Protein AF-0000000079003235 (afdb_homodimer)

Structure (mmCIF, N/CA/C/O backbone):
data_AF-0000000079003235-model_v1
#
loop_
_entity.id
_entity.type
_entity.pdbx_description
1 polymer 'Uncharacterized protein'
#
loop_
_atom_site.group_PDB
_atom_site.id
_atom_site.type_symbol
_atom_site.label_atom_id
_atom_site.label_alt_id
_atom_site.label_comp_id
_atom_site.label_asym_id
_atom_site.label_entity_id
_atom_site.label_seq_id
_atom_site.pdbx_PDB_ins_code
_atom_site.Cartn_x
_atom_site.Cartn_y
_atom_site.Cartn_z
_atom_site.occupancy
_atom_site.B_iso_or_equiv
_atom_site.auth_seq_id
_atom_site.auth_comp_id
_atom_site.auth_asym_id
_atom_site.auth_atom_id
_atom_site.pdbx_PDB_model_num
ATOM 1 N N . MET A 1 1 ? -15.516 25.391 14.469 1 49.88 1 MET A N 1
ATOM 2 C CA . MET A 1 1 ? -14.117 25.031 14.281 1 49.88 1 MET A CA 1
ATOM 3 C C . MET A 1 1 ? -13.711 25.172 12.812 1 49.88 1 MET A C 1
ATOM 5 O O . MET A 1 1 ? -14.461 24.781 11.914 1 49.88 1 MET A O 1
ATOM 9 N N . ASN A 1 2 ? -12.719 25.969 12.438 1 62.62 2 ASN A N 1
ATOM 10 C CA . ASN A 1 2 ? -12.383 26.297 11.055 1 62.62 2 ASN A CA 1
ATOM 11 C C . ASN A 1 2 ? -11.859 25.078 10.297 1 62.62 2 ASN A C 1
ATOM 13 O O . ASN A 1 2 ? -11.07 24.297 10.836 1 62.62 2 ASN A O 1
ATOM 17 N N . SER A 1 3 ? -12.523 24.75 9.25 1 74.81 3 SER A N 1
ATOM 18 C CA . SER A 1 3 ? -12.141 23.641 8.375 1 74.81 3 SER A CA 1
ATOM 19 C C . SER A 1 3 ? -10.797 23.906 7.703 1 74.81 3 SER A C 1
ATOM 21 O O . SER A 1 3 ? -10.406 25.062 7.52 1 74.81 3 SER A O 1
ATOM 23 N N . ILE A 1 4 ? -10.055 22.891 7.613 1 77.25 4 ILE A N 1
ATOM 24 C CA . ILE A 1 4 ? -8.773 23 6.926 1 77.25 4 ILE A CA 1
ATOM 25 C C . ILE A 1 4 ? -9 23.469 5.484 1 77.25 4 ILE A C 1
ATOM 27 O O . ILE A 1 4 ? -9.938 23.016 4.824 1 77.25 4 ILE A O 1
ATOM 31 N N . ASP A 1 5 ? -8.297 24.453 5.113 1 84.25 5 ASP A N 1
ATOM 32 C CA . ASP A 1 5 ? -8.305 24.875 3.717 1 84.25 5 ASP A CA 1
ATOM 33 C C . ASP A 1 5 ? -7.461 23.922 2.857 1 84.25 5 ASP A C 1
ATOM 35 O O . ASP A 1 5 ? -6.234 24.062 2.805 1 84.25 5 ASP A O 1
ATOM 39 N N . MET A 1 6 ? -8.148 23.156 2.105 1 84.88 6 MET A N 1
ATOM 40 C CA . MET A 1 6 ? -7.453 22.125 1.353 1 84.88 6 MET A CA 1
ATOM 41 C C . MET A 1 6 ? -6.633 22.719 0.217 1 84.88 6 MET A C 1
ATOM 43 O O . MET A 1 6 ? -5.555 22.219 -0.109 1 84.88 6 MET A O 1
ATOM 47 N N . ASP A 1 7 ? -7.156 23.75 -0.287 1 88 7 ASP A N 1
ATOM 48 C CA . ASP A 1 7 ? -6.422 24.406 -1.363 1 88 7 ASP A CA 1
ATOM 49 C C . ASP A 1 7 ? -5.098 24.984 -0.857 1 88 7 ASP A C 1
ATOM 51 O O . ASP A 1 7 ? -4.074 24.891 -1.54 1 88 7 ASP A O 1
ATOM 55 N N . GLN A 1 8 ? -5.129 25.5 0.268 1 89.69 8 GLN A N 1
ATOM 56 C CA . GLN A 1 8 ? -3.912 26.047 0.854 1 89.69 8 GLN A CA 1
ATOM 57 C C . GLN A 1 8 ? -2.932 24.953 1.24 1 89.69 8 GLN A C 1
ATOM 59 O O . GLN A 1 8 ? -1.719 25.109 1.104 1 89.69 8 GLN A O 1
ATOM 64 N N . LEU A 1 9 ? -3.465 23.859 1.707 1 89.56 9 LEU A N 1
ATOM 65 C CA . LEU A 1 9 ? -2.609 22.719 2.045 1 89.56 9 LEU A CA 1
ATOM 66 C C . LEU A 1 9 ? -1.918 22.172 0.802 1 89.56 9 LEU A C 1
ATOM 68 O O . LEU A 1 9 ? -0.721 21.875 0.831 1 89.56 9 LEU A O 1
ATOM 72 N N . VAL A 1 10 ? -2.684 22.109 -0.233 1 92.94 10 VAL A N 1
ATOM 73 C CA . VAL A 1 10 ? -2.152 21.609 -1.499 1 92.94 10 VAL A CA 1
ATOM 74 C C . VAL A 1 10 ? -1.044 22.547 -1.99 1 92.94 10 VAL A C 1
ATOM 76 O O . VAL A 1 10 ? 0.025 22.078 -2.398 1 92.94 10 VAL A O 1
ATOM 79 N N . ARG A 1 11 ? -1.266 23.797 -1.896 1 93.88 11 ARG A N 1
ATOM 80 C CA . ARG A 1 11 ? -0.275 24.781 -2.318 1 93.88 11 ARG A CA 1
ATOM 81 C C . ARG A 1 11 ? 0.985 24.703 -1.465 1 93.88 11 ARG A C 1
ATOM 83 O O . ARG A 1 11 ? 2.1 24.766 -1.986 1 93.88 11 ARG A O 1
ATOM 90 N N . LEU A 1 12 ? 0.755 24.531 -0.248 1 94.62 12 LEU A N 1
ATOM 91 C CA . LEU A 1 12 ? 1.879 24.422 0.676 1 94.62 12 LEU A CA 1
ATOM 92 C C . LEU A 1 12 ? 2.764 23.234 0.324 1 94.62 12 LEU A C 1
ATOM 94 O O . LEU A 1 12 ? 3.984 23.375 0.221 1 94.62 12 LEU A O 1
ATOM 98 N N . ILE A 1 13 ? 2.191 22.125 0.066 1 95.69 13 ILE A N 1
ATOM 99 C CA . ILE A 1 13 ? 2.943 20.906 -0.203 1 95.69 13 ILE A CA 1
ATOM 100 C C . ILE A 1 13 ? 3.641 21.016 -1.557 1 95.69 13 ILE A C 1
ATOM 102 O O . ILE A 1 13 ? 4.785 20.578 -1.71 1 95.69 13 ILE A O 1
ATOM 106 N N . ASN A 1 14 ? 3 21.625 -2.477 1 95.38 14 ASN A N 1
ATOM 107 C CA . ASN A 1 14 ? 3.584 21.812 -3.801 1 95.38 14 ASN A CA 1
ATOM 108 C C . ASN A 1 14 ? 4.82 22.703 -3.746 1 95.38 14 ASN A C 1
ATOM 110 O O . ASN A 1 14 ? 5.746 22.531 -4.543 1 95.38 14 ASN A O 1
ATOM 114 N N . GLU A 1 15 ? 4.848 23.562 -2.834 1 95.81 15 GLU A N 1
ATOM 115 C CA . GLU A 1 15 ? 5.91 24.562 -2.76 1 95.81 15 GLU A CA 1
ATOM 116 C C . GLU A 1 15 ? 7.082 24.062 -1.921 1 95.81 15 GLU A C 1
ATOM 118 O O . GLU A 1 15 ? 8.133 24.703 -1.862 1 95.81 15 GLU A O 1
ATOM 123 N N . LEU A 1 16 ? 6.844 22.891 -1.268 1 96.81 16 LEU A N 1
ATOM 124 C CA . LEU A 1 16 ? 7.941 22.344 -0.483 1 96.81 16 LEU A CA 1
ATOM 125 C C . LEU A 1 16 ? 9.156 22.062 -1.366 1 96.81 16 LEU A C 1
ATOM 127 O O . LEU A 1 16 ? 9.008 21.641 -2.518 1 96.81 16 LEU A O 1
ATOM 131 N N . PRO A 1 17 ? 10.203 22.25 -0.749 1 92.81 17 PRO A N 1
ATOM 132 C CA . PRO A 1 17 ? 11.406 21.953 -1.535 1 92.81 17 PRO A CA 1
ATOM 133 C C . PRO A 1 17 ? 11.586 20.453 -1.769 1 92.81 17 PRO A C 1
ATOM 135 O O . PRO A 1 17 ? 10.969 19.625 -1.078 1 92.81 17 PRO A O 1
ATOM 138 N N . GLY A 1 18 ? 12.383 20.141 -2.73 1 88.25 18 GLY A N 1
ATOM 139 C CA . GLY A 1 18 ? 12.68 18.75 -3.01 1 88.25 18 GLY A CA 1
ATOM 140 C C . GLY A 1 18 ? 11.898 18.188 -4.191 1 88.25 18 GLY A C 1
ATOM 141 O O . GLY A 1 18 ? 10.758 18.594 -4.422 1 88.25 18 GLY A O 1
ATOM 142 N N . ILE A 1 19 ? 12.484 17.25 -4.75 1 86.56 19 ILE A N 1
ATOM 143 C CA . ILE A 1 19 ? 11.906 16.719 -5.977 1 86.56 19 ILE A CA 1
ATOM 144 C C . ILE A 1 19 ? 11.164 15.414 -5.68 1 86.56 19 ILE A C 1
ATOM 146 O O . ILE A 1 19 ? 10.07 15.18 -6.199 1 86.56 19 ILE A O 1
ATOM 150 N N . SER A 1 20 ? 11.719 14.695 -4.77 1 94.19 20 SER A N 1
ATOM 151 C CA . SER A 1 20 ? 11.117 13.398 -4.492 1 94.19 20 SER A CA 1
ATOM 152 C C . SER A 1 20 ? 10 13.508 -3.465 1 94.19 20 SER A C 1
ATOM 154 O O . SER A 1 20 ? 10 14.422 -2.631 1 94.19 20 SER A O 1
ATOM 156 N N . GLU A 1 21 ? 9.07 12.602 -3.521 1 95.56 21 GLU A N 1
ATOM 157 C CA . GLU A 1 21 ? 7.996 12.547 -2.537 1 95.56 21 GLU A CA 1
ATOM 158 C C . GLU A 1 21 ? 8.547 12.359 -1.126 1 95.56 21 GLU A C 1
ATOM 160 O O . GLU A 1 21 ? 8.031 12.945 -0.172 1 95.56 21 GLU A O 1
ATOM 165 N N . ARG A 1 22 ? 9.617 11.633 -1.02 1 94.94 22 ARG A N 1
ATOM 166 C CA . ARG A 1 22 ? 10.234 11.375 0.278 1 94.94 22 ARG A CA 1
ATOM 167 C C . ARG A 1 22 ? 10.781 12.664 0.884 1 94.94 22 ARG A C 1
ATOM 169 O O . ARG A 1 22 ? 10.695 12.875 2.096 1 94.94 22 ARG A O 1
ATOM 176 N N . ASP A 1 23 ? 11.273 13.5 0.089 1 95.69 23 ASP A N 1
ATOM 177 C CA . ASP A 1 23 ? 11.781 14.789 0.558 1 95.69 23 ASP A CA 1
ATOM 178 C C . ASP A 1 23 ? 10.641 15.68 1.041 1 95.69 23 ASP A C 1
ATOM 180 O O . ASP A 1 23 ? 10.75 16.328 2.086 1 95.69 23 ASP A O 1
ATOM 184 N N . LYS A 1 24 ? 9.68 15.633 0.268 1 97.19 24 LYS A N 1
ATOM 185 C CA . LYS A 1 24 ? 8.547 16.469 0.641 1 97.19 24 LYS A CA 1
ATOM 186 C C . LYS A 1 24 ? 7.961 16.031 1.982 1 97.19 24 LYS A C 1
ATOM 188 O O . LYS A 1 24 ? 7.594 16.875 2.807 1 97.19 24 LYS A O 1
ATOM 193 N N . ILE A 1 25 ? 7.926 14.758 2.162 1 97.81 25 ILE A N 1
ATOM 194 C CA . ILE A 1 25 ? 7.422 14.219 3.424 1 97.81 25 ILE A CA 1
ATOM 195 C C . ILE A 1 25 ? 8.352 14.633 4.562 1 97.81 25 ILE A C 1
ATOM 197 O O . ILE A 1 25 ? 7.891 15.008 5.645 1 97.81 25 ILE A O 1
ATOM 201 N N . LYS A 1 26 ? 9.609 14.57 4.34 1 97.62 26 LYS A N 1
ATOM 202 C CA . LYS A 1 26 ? 10.594 15 5.332 1 97.62 26 LYS A CA 1
ATOM 203 C C . LYS A 1 26 ? 10.383 16.469 5.699 1 97.62 26 LYS A C 1
ATOM 205 O O . LYS A 1 26 ? 10.32 16.812 6.883 1 97.62 26 LYS A O 1
ATOM 210 N N . TYR A 1 27 ? 10.227 17.297 4.738 1 98.44 27 TYR A N 1
ATOM 211 C CA . TYR A 1 27 ? 10.023 18.719 4.996 1 98.44 27 TYR A CA 1
ATOM 212 C C . TYR A 1 27 ? 8.711 18.953 5.723 1 98.44 27 TYR A C 1
ATOM 214 O O . TYR A 1 27 ? 8.641 19.797 6.633 1 98.44 27 TYR A O 1
ATOM 222 N N . LEU A 1 28 ? 7.727 18.203 5.316 1 97.94 28 LEU A N 1
ATOM 223 C CA . LEU A 1 28 ? 6.422 18.328 5.953 1 97.94 28 LEU A CA 1
ATOM 224 C C . LEU A 1 28 ? 6.496 17.922 7.426 1 97.94 28 LEU A C 1
ATOM 226 O O . LEU A 1 28 ? 5.848 18.547 8.273 1 97.94 28 LEU A O 1
ATOM 230 N N . SER A 1 29 ? 7.297 16.922 7.723 1 98.38 29 SER A N 1
ATOM 231 C CA . SER A 1 29 ? 7.441 16.484 9.109 1 98.38 29 SER A CA 1
ATOM 232 C C . SER A 1 29 ? 8.109 17.562 9.961 1 98.38 29 SER A C 1
ATOM 234 O O . SER A 1 29 ? 7.727 17.766 11.117 1 98.38 29 SER A O 1
ATOM 236 N N . ILE A 1 30 ? 9.031 18.219 9.398 1 98.44 30 ILE A N 1
ATOM 237 C CA . ILE A 1 30 ? 9.711 19.297 10.102 1 98.44 30 ILE A CA 1
ATOM 238 C C . ILE A 1 30 ? 8.734 20.453 10.328 1 98.44 30 ILE A C 1
ATOM 240 O O . ILE A 1 30 ? 8.664 21.016 11.43 1 98.44 30 ILE A O 1
ATOM 244 N N . ILE A 1 31 ? 7.992 20.719 9.336 1 98.12 31 ILE A N 1
ATOM 245 C CA . ILE A 1 31 ? 7.035 21.828 9.422 1 98.12 31 ILE A CA 1
ATOM 246 C C . ILE A 1 31 ? 5.996 21.516 10.5 1 98.12 31 ILE A C 1
ATOM 248 O O . ILE A 1 31 ? 5.652 22.375 11.305 1 98.12 31 ILE A O 1
ATOM 252 N N . LEU A 1 32 ? 5.527 20.297 10.523 1 97.56 32 LEU A N 1
ATOM 253 C CA . LEU A 1 32 ? 4.531 19.922 11.523 1 97.56 32 LEU A CA 1
ATOM 254 C C . LEU A 1 32 ? 5.105 20.031 12.93 1 97.56 32 LEU A C 1
ATOM 256 O O . LEU A 1 32 ? 4.398 20.422 13.867 1 97.56 32 LEU A O 1
ATOM 260 N N . LEU A 1 33 ? 6.309 19.625 13.062 1 98.19 33 LEU A N 1
ATOM 261 C CA . LEU A 1 33 ? 6.969 19.75 14.352 1 98.19 33 LEU A CA 1
ATOM 262 C C . LEU A 1 33 ? 7 21.219 14.797 1 98.19 33 LEU A C 1
ATOM 264 O O . LEU A 1 33 ? 6.633 21.531 15.938 1 98.19 33 LEU A O 1
ATOM 268 N N . TYR A 1 34 ? 7.344 22.094 13.891 1 98.06 34 TYR A N 1
ATOM 269 C CA . TYR A 1 34 ? 7.41 23.516 14.234 1 98.06 34 TYR A CA 1
ATOM 270 C C . TYR A 1 34 ? 6.012 24.094 14.414 1 98.06 34 TYR A C 1
ATOM 272 O O . TYR A 1 34 ? 5.82 25.031 15.195 1 98.06 34 TYR A O 1
ATOM 280 N N . TYR A 1 35 ? 5.152 23.562 13.68 1 96.75 35 TYR A N 1
ATOM 281 C CA . TYR A 1 35 ? 3.781 24.031 13.836 1 96.75 35 TYR A CA 1
ATOM 282 C C . TYR A 1 35 ? 3.281 23.781 15.258 1 96.75 35 TYR A C 1
ATOM 284 O O . TYR A 1 35 ? 2.633 24.641 15.852 1 96.75 35 TYR A O 1
ATOM 292 N N . GLU A 1 36 ? 3.541 22.672 15.789 1 95.62 36 GLU A N 1
ATOM 293 C CA . GLU A 1 36 ? 3.078 22.297 17.125 1 95.62 36 GLU A CA 1
ATOM 294 C C . GLU A 1 36 ? 3.9 23 18.203 1 95.62 36 GLU A C 1
ATOM 296 O O . GLU A 1 36 ? 3.381 23.312 19.266 1 95.62 36 GLU A O 1
ATOM 301 N N . ASN A 1 37 ? 5.195 23.281 17.891 1 96.25 37 ASN A N 1
ATOM 302 C CA . ASN A 1 37 ? 6.078 23.828 18.922 1 96.25 37 ASN A CA 1
ATOM 303 C C . ASN A 1 37 ? 6.344 25.312 18.703 1 96.25 37 ASN A C 1
ATOM 305 O O . ASN A 1 37 ? 6.926 25.969 19.562 1 96.25 37 ASN A O 1
ATOM 309 N N . LYS A 1 38 ? 5.918 25.797 17.625 1 96.12 38 LYS A N 1
ATOM 310 C CA . LYS A 1 38 ? 6.105 27.188 17.203 1 96.12 38 LYS A CA 1
ATOM 311 C C . LYS A 1 38 ? 7.57 27.484 16.891 1 96.12 38 LYS A C 1
ATOM 313 O O . LYS A 1 38 ? 7.906 27.859 15.766 1 96.12 38 LYS A O 1
ATOM 318 N N . CYS A 1 39 ? 8.414 27.234 17.891 1 97.5 39 CYS A N 1
ATOM 319 C CA . CYS A 1 39 ? 9.852 27.375 17.719 1 97.5 39 CYS A CA 1
ATOM 320 C C . CYS A 1 39 ? 10.594 26.188 18.312 1 97.5 39 CYS A C 1
ATOM 322 O O . CYS A 1 39 ? 10.086 25.531 19.219 1 97.5 39 CYS A O 1
ATOM 324 N N . ALA A 1 40 ? 11.773 25.859 17.734 1 96.88 40 ALA A N 1
ATOM 325 C CA . ALA A 1 40 ? 12.578 24.75 18.25 1 96.88 40 ALA A CA 1
ATOM 326 C C . ALA A 1 40 ? 14.023 24.844 17.766 1 96.88 40 ALA A C 1
ATOM 328 O O . ALA A 1 40 ? 14.297 25.453 16.734 1 96.88 40 ALA A O 1
ATOM 329 N N . GLY A 1 41 ? 14.961 24.312 18.562 1 95.31 41 GLY A N 1
ATOM 330 C CA . GLY A 1 41 ? 16.344 24.188 18.141 1 95.31 41 GLY A CA 1
ATOM 331 C C . GLY A 1 41 ? 16.594 23 17.234 1 95.31 41 GLY A C 1
ATOM 332 O O . GLY A 1 41 ? 15.828 22.047 17.234 1 95.31 41 GLY A O 1
ATOM 333 N N . ARG A 1 42 ? 17.688 23.062 16.531 1 93.31 42 ARG A N 1
ATOM 334 C CA . ARG A 1 42 ? 18.031 22.031 15.562 1 93.31 42 ARG A CA 1
ATOM 335 C C . ARG A 1 42 ? 18.219 20.672 16.234 1 93.31 42 ARG A C 1
ATOM 337 O O . ARG A 1 42 ? 17.812 19.641 15.688 1 93.31 42 ARG A O 1
ATOM 344 N N . VAL A 1 43 ? 18.766 20.672 17.375 1 94.12 43 VAL A N 1
ATOM 345 C CA . VAL A 1 43 ? 19.062 19.438 18.094 1 94.12 43 VAL A CA 1
ATOM 346 C C . VAL A 1 43 ? 17.75 18.734 18.484 1 94.12 43 VAL A C 1
ATOM 348 O O . VAL A 1 43 ? 17.641 17.516 18.375 1 94.12 43 VAL A O 1
ATOM 351 N N . PHE A 1 44 ? 16.844 19.578 18.828 1 96.12 44 PHE A N 1
ATOM 352 C CA . PHE A 1 44 ? 15.523 19.047 19.188 1 96.12 44 PHE A CA 1
ATOM 353 C C . PHE A 1 44 ? 14.859 18.406 17.984 1 96.12 44 PHE A C 1
ATOM 355 O O . PHE A 1 44 ? 14.297 17.312 18.094 1 96.12 44 PHE A O 1
ATOM 362 N N . VAL A 1 45 ? 15.008 18.969 16.859 1 97.06 45 VAL A N 1
ATOM 363 C CA . VAL A 1 45 ? 14.383 18.484 15.625 1 97.06 45 VAL A CA 1
ATOM 364 C C . VAL A 1 45 ? 15.016 17.156 15.203 1 97.06 45 VAL A C 1
ATOM 366 O O . VAL A 1 45 ? 14.305 16.188 14.914 1 97.06 45 VAL A O 1
ATOM 369 N N . HIS A 1 46 ? 16.312 17.156 15.203 1 95.81 46 HIS A N 1
ATOM 370 C CA . HIS A 1 46 ? 17.016 15.945 14.789 1 95.81 46 HIS A CA 1
ATOM 371 C C . HIS A 1 46 ? 16.719 14.781 15.734 1 95.81 46 HIS A C 1
ATOM 373 O O . HIS A 1 46 ? 16.469 13.664 15.289 1 95.81 46 HIS A O 1
ATOM 379 N N . LYS A 1 47 ? 16.641 14.992 17 1 96.38 47 LYS A N 1
ATOM 380 C CA . LYS A 1 47 ? 16.375 13.938 17.984 1 96.38 47 LYS A CA 1
ATOM 381 C C . LYS A 1 47 ? 14.945 13.43 17.891 1 96.38 47 LYS A C 1
ATOM 383 O O . LYS A 1 47 ? 14.695 12.234 18.047 1 96.38 47 LYS A O 1
ATOM 388 N N . THR A 1 48 ? 14.109 14.359 17.609 1 97 48 THR A N 1
ATOM 389 C CA . THR A 1 48 ? 12.688 14.031 17.594 1 97 48 THR A CA 1
ATOM 390 C C . THR A 1 48 ? 12.336 13.25 16.328 1 97 48 THR A C 1
ATOM 392 O O . THR A 1 48 ? 11.562 12.289 16.375 1 97 48 THR A O 1
ATOM 395 N N . LEU A 1 49 ? 12.891 13.586 15.195 1 97.5 49 LEU A N 1
ATOM 396 C CA . LEU A 1 49 ? 12.5 13 13.914 1 97.5 49 LEU A CA 1
ATOM 397 C C . LEU A 1 49 ? 13.406 11.828 13.547 1 97.5 49 LEU A C 1
ATOM 399 O O . LEU A 1 49 ? 13.062 11.031 12.672 1 97.5 49 LEU A O 1
ATOM 403 N N . GLY A 1 50 ? 14.586 11.766 14.109 1 95.56 50 GLY A N 1
ATOM 404 C CA . GLY A 1 50 ? 15.5 10.656 13.859 1 95.56 50 GLY A CA 1
ATOM 405 C C . GLY A 1 50 ? 16.312 10.836 12.594 1 95.56 50 GLY A C 1
ATOM 406 O O . GLY A 1 50 ? 16.891 9.875 12.086 1 95.56 50 GLY A O 1
ATOM 407 N N . TYR A 1 51 ? 16.266 12 12.008 1 94.38 51 TYR A N 1
ATOM 408 C CA . TYR A 1 51 ? 17.156 12.305 10.898 1 94.38 51 TYR A CA 1
ATOM 409 C C . TYR A 1 51 ? 18.562 12.625 11.391 1 94.38 51 TYR A C 1
ATOM 411 O O . TYR A 1 51 ? 18.75 12.961 12.562 1 94.38 51 TYR A O 1
ATOM 419 N N . THR A 1 52 ? 19.5 12.508 10.5 1 95.75 52 THR A N 1
ATOM 420 C CA . THR A 1 52 ? 20.844 12.906 10.883 1 95.75 52 THR A CA 1
ATOM 421 C C . THR A 1 52 ? 20.938 14.422 11.078 1 95.75 52 THR A C 1
ATOM 423 O O . THR A 1 52 ? 20.141 15.172 10.508 1 95.75 52 THR A O 1
ATOM 426 N N . GLU A 1 53 ? 21.953 14.883 11.883 1 94.69 53 GLU A N 1
ATOM 427 C CA . GLU A 1 53 ? 22.125 16.297 12.141 1 94.69 53 GLU A CA 1
ATOM 428 C C . GLU A 1 53 ? 22.391 17.078 10.852 1 94.69 53 GLU A C 1
ATOM 430 O O . GLU A 1 53 ? 21.859 18.172 10.656 1 94.69 53 GLU A O 1
ATOM 435 N N . ARG A 1 54 ? 23.203 16.516 10.016 1 95.5 54 ARG A N 1
ATOM 436 C CA . ARG A 1 54 ? 23.531 17.156 8.742 1 95.5 54 ARG A CA 1
ATOM 437 C C . ARG A 1 54 ? 22.281 17.312 7.883 1 95.5 54 ARG A C 1
ATOM 439 O O . ARG A 1 54 ? 22.031 18.391 7.324 1 95.5 54 ARG A O 1
ATOM 446 N N . LYS A 1 55 ? 21.422 16.359 7.781 1 95.56 55 LYS A N 1
ATOM 447 C CA . LYS A 1 55 ? 20.203 16.406 6.996 1 95.56 55 LYS A CA 1
ATOM 448 C C . LYS A 1 55 ? 19.203 17.391 7.594 1 95.56 55 LYS A C 1
ATOM 450 O O . LYS A 1 55 ? 18.516 18.109 6.859 1 95.56 55 LYS A O 1
ATOM 455 N N . THR A 1 56 ? 19.156 17.375 8.898 1 96.88 56 THR A N 1
ATOM 456 C CA . THR A 1 56 ? 18.266 18.297 9.594 1 96.88 56 THR A CA 1
ATOM 457 C C . THR A 1 56 ? 18.656 19.75 9.344 1 96.88 56 THR A C 1
ATOM 459 O O . THR A 1 56 ? 17.812 20.578 9.008 1 96.88 56 THR A O 1
ATOM 462 N N . ARG A 1 57 ? 19.938 19.984 9.445 1 96.38 57 ARG A N 1
ATOM 463 C CA . ARG A 1 57 ? 20.438 21.344 9.219 1 96.38 57 ARG A CA 1
ATOM 464 C C . ARG A 1 57 ? 20.141 21.797 7.789 1 96.38 57 ARG A C 1
ATOM 466 O O . ARG A 1 57 ? 19.656 22.906 7.578 1 96.38 57 ARG A O 1
ATOM 473 N N . SER A 1 58 ? 20.422 20.906 6.891 1 97.12 58 SER A N 1
ATOM 474 C CA . SER A 1 58 ? 20.203 21.219 5.484 1 97.12 58 SER A CA 1
ATOM 475 C C . SER A 1 58 ? 18.719 21.469 5.191 1 97.12 58 SER A C 1
ATOM 477 O O . SER A 1 58 ? 18.375 22.406 4.469 1 97.12 58 SER A O 1
ATOM 479 N N . SER A 1 59 ? 17.875 20.688 5.781 1 97.69 59 SER A N 1
ATOM 480 C CA . SER A 1 59 ? 16.438 20.812 5.555 1 97.69 59 SER A CA 1
ATOM 481 C C . SER A 1 59 ? 15.883 22.094 6.16 1 97.69 59 SER A C 1
ATOM 483 O O . SER A 1 59 ? 15.094 22.797 5.527 1 97.69 59 SER A O 1
ATOM 485 N N . ILE A 1 60 ? 16.344 22.359 7.344 1 97.62 60 ILE A N 1
ATOM 486 C CA . ILE A 1 60 ? 15.898 23.578 8.008 1 97.62 60 ILE A CA 1
ATOM 487 C C . ILE A 1 60 ? 16.344 24.797 7.211 1 97.62 60 ILE A C 1
ATOM 489 O O . ILE A 1 60 ? 15.57 25.734 7.004 1 97.62 60 ILE A O 1
ATOM 493 N N . SER A 1 61 ? 17.594 24.75 6.738 1 97.25 61 SER A N 1
ATOM 494 C CA . SER A 1 61 ? 18.109 25.859 5.949 1 97.25 61 SER A CA 1
ATOM 495 C C . SER A 1 61 ? 17.281 26.078 4.684 1 97.25 61 SER A C 1
ATOM 497 O O . SER A 1 61 ? 16.969 27.219 4.336 1 97.25 61 SER A O 1
ATOM 499 N N . LYS A 1 62 ? 16.922 25.047 4.039 1 97.69 62 LYS A N 1
ATOM 500 C CA . LYS A 1 62 ? 16.125 25.141 2.82 1 97.69 62 LYS A CA 1
ATOM 501 C C . LYS A 1 62 ? 14.734 25.703 3.111 1 97.69 62 LYS A C 1
ATOM 503 O O . LYS A 1 62 ? 14.203 26.5 2.332 1 97.69 62 LYS A O 1
ATOM 508 N N . LEU A 1 63 ? 14.133 25.312 4.191 1 98.25 63 LEU A N 1
ATOM 509 C CA . LEU A 1 63 ? 12.805 25.781 4.578 1 98.25 63 LEU A CA 1
ATOM 510 C C . LEU A 1 63 ? 12.836 27.25 4.969 1 98.25 63 LEU A C 1
ATOM 512 O O . LEU A 1 63 ? 11.867 27.984 4.73 1 98.25 63 LEU A O 1
ATOM 516 N N . VAL A 1 64 ? 13.961 27.656 5.547 1 97.75 64 VAL A N 1
ATOM 517 C CA . VAL A 1 64 ? 14.141 29.062 5.879 1 97.75 64 VAL A CA 1
ATOM 518 C C . VAL A 1 64 ? 14.281 29.875 4.598 1 97.75 64 VAL A C 1
ATOM 520 O O . VAL A 1 64 ? 13.633 30.906 4.438 1 97.75 64 VAL A O 1
ATOM 523 N N . ASP A 1 65 ? 15.07 29.344 3.738 1 97.19 65 ASP A N 1
ATOM 524 C CA . ASP A 1 65 ? 15.312 30.031 2.473 1 97.19 65 ASP A CA 1
ATOM 525 C C . ASP A 1 65 ? 14.008 30.219 1.693 1 97.19 65 ASP A C 1
ATOM 527 O O . ASP A 1 65 ? 13.836 31.219 1.004 1 97.19 65 ASP A O 1
ATOM 531 N N . LYS A 1 66 ? 13.125 29.297 1.886 1 96.94 66 LYS A N 1
ATOM 532 C CA . LYS A 1 66 ? 11.883 29.312 1.117 1 96.94 66 LYS A CA 1
ATOM 533 C C . LYS A 1 66 ? 10.773 30.031 1.884 1 96.94 66 LYS A C 1
ATOM 535 O O . LYS A 1 66 ? 9.656 30.172 1.38 1 96.94 66 LYS A O 1
ATOM 540 N N . GLY A 1 67 ? 11.031 30.359 3.139 1 96.94 67 GLY A N 1
ATOM 541 C CA . GLY A 1 67 ? 10.109 31.203 3.887 1 96.94 67 GLY A CA 1
ATOM 542 C C . GLY A 1 67 ? 9.141 30.406 4.738 1 96.94 67 GLY A C 1
ATOM 543 O O . GLY A 1 67 ? 8.203 30.969 5.312 1 96.94 67 GLY A O 1
ATOM 544 N N . PHE A 1 68 ? 9.32 29.078 4.855 1 98.12 68 PHE A N 1
ATOM 545 C CA . PHE A 1 68 ? 8.445 28.266 5.688 1 98.12 68 PHE A CA 1
ATOM 546 C C . PHE A 1 68 ? 8.773 28.453 7.164 1 98.12 68 PHE A C 1
ATOM 548 O O . PHE A 1 68 ? 7.891 28.328 8.023 1 98.12 68 PHE A O 1
ATOM 555 N N . LEU A 1 69 ? 10.039 28.672 7.32 1 98.25 69 LEU A N 1
ATOM 556 C CA . LEU A 1 69 ? 10.57 28.922 8.656 1 98.25 69 LEU A CA 1
ATOM 557 C C . LEU A 1 69 ? 11.359 30.219 8.688 1 98.25 69 LEU A C 1
ATOM 559 O O . LEU A 1 69 ? 11.711 30.766 7.641 1 98.25 69 LEU A O 1
ATOM 563 N N . HIS A 1 70 ? 11.586 30.688 9.867 1 97.38 70 HIS A N 1
ATOM 564 C CA . HIS A 1 70 ? 12.461 31.844 10.016 1 97.38 70 HIS A CA 1
ATOM 565 C C . HIS A 1 70 ? 13.375 31.688 11.234 1 97.38 70 HIS A C 1
ATOM 567 O O . HIS A 1 70 ? 12.969 31.109 12.242 1 97.38 70 HIS A O 1
ATOM 573 N N . LYS A 1 71 ? 14.508 32.219 11.102 1 94.56 71 LYS A N 1
ATOM 574 C CA . LYS A 1 71 ? 15.508 32.125 12.156 1 94.56 71 LYS A CA 1
ATOM 575 C C . LYS A 1 71 ? 15.391 33.281 13.141 1 94.56 71 LYS A C 1
ATOM 577 O O . LYS A 1 71 ? 15.156 34.406 12.734 1 94.56 71 LYS A O 1
ATOM 582 N N . THR A 1 72 ? 15.508 32.812 14.367 1 90.25 72 THR A N 1
ATOM 583 C CA . THR A 1 72 ? 15.672 33.812 15.43 1 90.25 72 THR A CA 1
ATOM 584 C C . THR A 1 72 ? 17.031 33.656 16.094 1 90.25 72 THR A C 1
ATOM 586 O O . THR A 1 72 ? 17.859 32.875 15.656 1 90.25 72 THR A O 1
ATOM 589 N N . ASN A 1 73 ? 17.359 34.5 17.109 1 84.94 73 ASN A N 1
ATOM 590 C CA . ASN A 1 73 ? 18.656 34.5 17.766 1 84.94 73 ASN A CA 1
ATOM 591 C C . ASN A 1 73 ? 18.984 33.156 18.359 1 84.94 73 ASN A C 1
ATOM 593 O O . ASN A 1 73 ? 20.141 32.719 18.391 1 84.94 73 ASN A O 1
ATOM 597 N N . TYR A 1 74 ? 18 32.438 18.766 1 84.56 74 TYR A N 1
ATOM 598 C CA . TYR A 1 74 ? 18.312 31.234 19.5 1 84.56 74 TYR A CA 1
ATOM 599 C C . TYR A 1 74 ? 17.516 30.047 18.969 1 84.56 74 TYR A C 1
ATOM 601 O O . TYR A 1 74 ? 17.719 28.906 19.422 1 84.56 74 TYR A O 1
ATOM 609 N N . SER A 1 75 ? 16.688 30.281 18.031 1 92.06 75 SER A N 1
ATOM 610 C CA . SER A 1 75 ? 15.82 29.188 17.578 1 92.06 75 SER A CA 1
ATOM 611 C C . SER A 1 75 ? 15.344 29.406 16.156 1 92.06 75 SER A C 1
ATOM 613 O O . SER A 1 75 ? 15.766 30.359 15.492 1 92.06 75 SER A O 1
ATOM 615 N N . VAL A 1 76 ? 14.781 28.438 15.648 1 97.56 76 VAL A N 1
ATOM 616 C CA . VAL A 1 76 ? 14.055 28.5 14.383 1 97.56 76 VAL A CA 1
ATOM 617 C C . VAL A 1 76 ? 12.555 28.359 14.633 1 97.56 76 VAL A C 1
ATOM 619 O O . VAL A 1 76 ? 12.133 27.562 15.477 1 97.56 76 VAL A O 1
ATOM 622 N N . CYS A 1 77 ? 11.805 29.25 13.914 1 98.25 77 CYS A N 1
ATOM 623 C CA . CYS A 1 77 ? 10.367 29.281 14.156 1 98.25 77 CYS A CA 1
ATOM 624 C C . CYS A 1 77 ? 9.594 29.109 12.852 1 98.25 77 CYS A C 1
ATOM 626 O O . CYS A 1 77 ? 10.117 29.391 11.773 1 98.25 77 CYS A O 1
ATOM 628 N N . ILE A 1 78 ? 8.375 28.625 13.008 1 98.06 78 ILE A N 1
ATOM 629 C CA . ILE A 1 78 ? 7.492 28.516 11.844 1 98.06 78 ILE A CA 1
ATOM 630 C C . ILE A 1 78 ? 7.059 29.922 11.398 1 98.06 78 ILE A C 1
ATOM 632 O O . ILE A 1 78 ? 6.855 30.812 12.227 1 98.06 78 ILE A O 1
ATOM 636 N N . SER A 1 79 ? 6.914 30.109 10.117 1 97.31 79 SER A N 1
ATOM 637 C CA . SER A 1 79 ? 6.441 31.391 9.609 1 97.31 79 SER A CA 1
ATOM 638 C C . SER A 1 79 ? 4.957 31.594 9.891 1 97.31 79 SER A C 1
ATOM 640 O O . SER A 1 79 ? 4.199 30.625 9.953 1 97.31 79 SER A O 1
ATOM 642 N N . GLU A 1 80 ? 4.551 32.844 9.961 1 95.62 80 GLU A N 1
ATOM 643 C CA . GLU A 1 80 ? 3.152 33.188 10.219 1 95.62 80 GLU A CA 1
ATOM 644 C C . GLU A 1 80 ? 2.25 32.688 9.086 1 95.62 80 GLU A C 1
ATOM 646 O O . GLU A 1 80 ? 1.142 32.188 9.336 1 95.62 80 GLU A O 1
ATOM 651 N N . GLN A 1 81 ? 2.734 32.75 7.93 1 93.25 81 GLN A N 1
ATOM 652 C CA . GLN A 1 81 ? 1.96 32.344 6.762 1 93.25 81 GLN A CA 1
ATOM 653 C C . GLN A 1 81 ? 1.675 30.844 6.793 1 93.25 81 GLN A C 1
ATOM 655 O O . GLN A 1 81 ? 0.544 30.422 6.547 1 93.25 81 GLN A O 1
ATOM 660 N N . VAL A 1 82 ? 2.668 30.094 7.117 1 95.44 82 VAL A N 1
ATOM 661 C CA . VAL A 1 82 ? 2.51 28.641 7.172 1 95.44 82 VAL A CA 1
ATOM 662 C C . VAL A 1 82 ? 1.604 28.266 8.344 1 95.44 82 VAL A C 1
ATOM 664 O O . VAL A 1 82 ? 0.738 27.406 8.203 1 95.44 82 VAL A O 1
ATOM 667 N N . SER A 1 83 ? 1.799 28.938 9.43 1 94.75 83 SER A N 1
ATOM 668 C CA . SER A 1 83 ? 0.959 28.703 10.602 1 94.75 83 SER A CA 1
ATOM 669 C C . SER A 1 83 ? -0.512 28.953 10.289 1 94.75 83 SER A C 1
ATOM 671 O O . SER A 1 83 ? -1.38 28.172 10.688 1 94.75 83 SER A O 1
ATOM 673 N N . LYS A 1 84 ? -0.721 29.984 9.586 1 92.25 84 LYS A N 1
ATOM 674 C CA . LYS A 1 84 ? -2.086 30.328 9.195 1 92.25 84 LYS A CA 1
ATOM 675 C C . LYS A 1 84 ? -2.67 29.281 8.25 1 92.25 84 LYS A C 1
ATOM 677 O O . LYS A 1 84 ? -3.85 28.938 8.352 1 92.25 84 LYS A O 1
ATOM 682 N N . THR A 1 85 ? -1.839 28.828 7.387 1 90.88 85 THR A N 1
ATOM 683 C CA . THR A 1 85 ? -2.26 27.812 6.426 1 90.88 85 THR A CA 1
ATOM 684 C C . THR A 1 85 ? -2.68 26.531 7.141 1 90.88 85 THR A C 1
ATOM 686 O O . THR A 1 85 ? -3.635 25.875 6.73 1 90.88 85 THR A O 1
ATOM 689 N N . LEU A 1 86 ? -2.037 26.219 8.258 1 91.44 86 LEU A N 1
ATOM 690 C CA . LEU A 1 86 ? -2.248 24.953 8.945 1 91.44 86 LEU A CA 1
ATOM 691 C C . LEU A 1 86 ? -3.262 25.109 10.07 1 91.44 86 LEU A C 1
ATOM 693 O O . LEU A 1 86 ? -3.615 24.125 10.734 1 91.44 86 LEU A O 1
ATOM 697 N N . GLN A 1 87 ? -3.701 26.297 10.352 1 88.94 87 GLN A N 1
ATOM 698 C CA . GLN A 1 87 ? -4.551 26.578 11.5 1 88.94 87 GLN A CA 1
ATOM 699 C C . GLN A 1 87 ? -5.832 25.75 11.469 1 88.94 87 GLN A C 1
ATOM 701 O O . GLN A 1 87 ? -6.355 25.375 12.508 1 88.94 87 GLN A O 1
ATOM 706 N N . GLY A 1 88 ? -6.324 25.281 10.352 1 84.69 88 GLY A N 1
ATOM 707 C CA . GLY A 1 88 ? -7.531 24.469 10.258 1 84.69 88 GLY A CA 1
ATOM 708 C C . GLY A 1 88 ? -7.262 22.984 10.352 1 84.69 88 GLY A C 1
ATOM 709 O O . GLY A 1 88 ? -8.195 22.188 10.469 1 84.69 88 GLY A O 1
ATOM 710 N N . LEU A 1 89 ? -6.016 22.703 10.391 1 87.19 89 LEU A N 1
ATOM 711 C CA . LEU A 1 89 ? -5.629 21.297 10.477 1 87.19 89 LEU A CA 1
ATOM 712 C C . LEU A 1 89 ? -5.645 20.812 11.922 1 87.19 89 LEU A C 1
ATOM 714 O O . LEU A 1 89 ? -4.883 21.312 12.75 1 87.19 89 LEU A O 1
ATOM 718 N N . VAL A 1 90 ? -6.539 19.922 12.195 1 90.75 90 VAL A N 1
ATOM 719 C CA . VAL A 1 90 ? -6.629 19.359 13.539 1 90.75 90 VAL A CA 1
ATOM 720 C C . VAL A 1 90 ? -6.258 17.891 13.5 1 90.75 90 VAL A C 1
ATOM 722 O O . VAL A 1 90 ? -6.973 17.078 12.914 1 90.75 90 VAL A O 1
ATOM 725 N N . ILE A 1 91 ? -5.188 17.609 14.18 1 93.56 91 ILE A N 1
ATOM 726 C CA . ILE A 1 91 ? -4.727 16.219 14.266 1 93.56 91 ILE A CA 1
ATOM 727 C C . ILE A 1 91 ? -4.773 15.758 15.719 1 93.56 91 ILE A C 1
ATOM 729 O O . ILE A 1 91 ? -4.062 16.297 16.578 1 93.56 91 ILE A O 1
ATOM 733 N N . ASN A 1 92 ? -5.637 14.836 15.953 1 95.25 92 ASN A N 1
ATOM 734 C CA . ASN A 1 92 ? -5.727 14.234 17.281 1 95.25 92 ASN A CA 1
ATOM 735 C C . ASN A 1 92 ? -5.059 12.867 17.328 1 95.25 92 ASN A C 1
ATOM 737 O O . ASN A 1 92 ? -5.148 12.102 16.359 1 95.25 92 ASN A O 1
ATOM 741 N N . ARG A 1 93 ? -4.457 12.625 18.422 1 96.62 93 ARG A N 1
ATOM 742 C CA . ARG A 1 93 ? -3.771 11.352 18.625 1 96.62 93 ARG A CA 1
ATOM 743 C C . ARG A 1 93 ? -4.207 10.695 19.938 1 96.62 93 ARG A C 1
ATOM 745 O O . ARG A 1 93 ? -4.203 11.328 20.984 1 96.62 93 ARG A O 1
ATOM 752 N N . TYR A 1 94 ? -4.555 9.445 19.844 1 97.12 94 TYR A N 1
ATOM 753 C CA . TYR A 1 94 ? -4.973 8.68 21 1 97.12 94 TYR A CA 1
ATOM 754 C C . TYR A 1 94 ? -4.188 7.379 21.125 1 97.12 94 TYR A C 1
ATOM 756 O O . TYR A 1 94 ? -4.098 6.617 20.156 1 97.12 94 TYR A O 1
ATOM 764 N N . ILE A 1 95 ? -3.674 7.156 22.312 1 96.5 95 ILE A N 1
ATOM 765 C CA . ILE A 1 95 ? -2.959 5.906 22.547 1 96.5 95 ILE A CA 1
ATOM 766 C C . ILE A 1 95 ? -3.951 4.812 22.938 1 96.5 95 ILE A C 1
ATOM 768 O O . ILE A 1 95 ? -4.711 4.965 23.891 1 96.5 95 ILE A O 1
ATOM 772 N N . LEU A 1 96 ? -3.992 3.781 22.141 1 95.31 96 LEU A N 1
ATOM 773 C CA . LEU A 1 96 ? -4.824 2.611 22.391 1 95.31 96 LEU A CA 1
ATOM 774 C C . LEU A 1 96 ? -3.969 1.365 22.578 1 95.31 96 LEU A C 1
ATOM 776 O O . LEU A 1 96 ? -3.811 0.566 21.656 1 95.31 96 LEU A O 1
ATOM 780 N N . GLY A 1 97 ? -3.508 1.113 23.812 1 92.88 97 GLY A N 1
ATOM 781 C CA . GLY A 1 97 ? -2.559 0.031 24.016 1 92.88 97 GLY A CA 1
ATOM 782 C C . GLY A 1 97 ? -1.248 0.24 23.281 1 92.88 97 GLY A C 1
ATOM 783 O O . GLY A 1 97 ? -0.542 1.22 23.531 1 92.88 97 GLY A O 1
ATOM 784 N N . LYS A 1 98 ? -1.025 -0.638 22.453 1 94.31 98 LYS A N 1
ATOM 785 C CA . LYS A 1 98 ? 0.209 -0.54 21.672 1 94.31 98 LYS A CA 1
ATOM 786 C C . LYS A 1 98 ? -0.02 0.218 20.375 1 94.31 98 LYS A C 1
ATOM 788 O O . LYS A 1 98 ? 0.934 0.541 19.656 1 94.31 98 LYS A O 1
ATOM 793 N N . GLN A 1 99 ? -1.276 0.556 20.156 1 97.25 99 GLN A N 1
ATOM 794 C CA . GLN A 1 99 ? -1.639 1.221 18.906 1 97.25 99 GLN A CA 1
ATOM 795 C C . GLN A 1 99 ? -1.914 2.705 19.141 1 97.25 99 GLN A C 1
ATOM 797 O O . GLN A 1 99 ? -2.102 3.139 20.281 1 97.25 99 GLN A O 1
ATOM 802 N N . VAL A 1 100 ? -1.826 3.471 18.094 1 98.19 100 VAL A N 1
ATOM 803 C CA . VAL A 1 100 ? -2.119 4.898 18.156 1 98.19 100 VAL A CA 1
ATOM 804 C C . VAL A 1 100 ? -3.176 5.25 17.109 1 98.19 100 VAL A C 1
ATOM 806 O O . VAL A 1 100 ? -2.996 4.988 15.922 1 98.19 100 VAL A O 1
ATOM 809 N N . LEU A 1 101 ? -4.262 5.836 17.562 1 98.31 101 LEU A N 1
ATOM 810 C CA . LEU A 1 101 ? -5.305 6.34 16.688 1 98.31 101 LEU A CA 1
ATOM 811 C C . LEU A 1 101 ? -5.078 7.812 16.344 1 98.31 101 LEU A C 1
ATOM 813 O O . LEU A 1 101 ? -4.984 8.648 17.25 1 98.31 101 LEU A O 1
ATOM 817 N N . VAL A 1 102 ? -4.883 8.078 15.086 1 97.88 102 VAL A N 1
ATOM 818 C CA . VAL A 1 102 ? -4.727 9.453 14.625 1 97.88 102 VAL A CA 1
ATOM 819 C C . VAL A 1 102 ? -5.957 9.867 13.82 1 97.88 102 VAL A C 1
ATOM 821 O O . VAL A 1 102 ? -6.379 9.156 12.906 1 97.88 102 VAL A O 1
ATOM 824 N N . SER A 1 103 ? -6.547 10.945 14.156 1 96.38 103 SER A N 1
ATOM 825 C CA . SER A 1 103 ? -7.668 11.5 13.406 1 96.38 103 SER A CA 1
ATOM 826 C C . SER A 1 103 ? -7.355 12.898 12.891 1 96.38 103 SER A C 1
ATOM 828 O O . SER A 1 103 ? -6.82 13.734 13.625 1 96.38 103 SER A O 1
ATOM 830 N N . ILE A 1 104 ? -7.539 13.055 11.648 1 92.94 104 ILE A N 1
ATOM 831 C CA . ILE A 1 104 ? -7.488 14.367 11.008 1 92.94 104 ILE A CA 1
ATOM 832 C C . ILE A 1 104 ? -8.906 14.898 10.805 1 92.94 104 ILE A C 1
ATOM 834 O O . ILE A 1 104 ? -9.703 14.297 10.086 1 92.94 104 ILE A O 1
ATOM 838 N N . ASN A 1 105 ? -9.125 16 11.43 1 88.94 105 ASN A N 1
ATOM 839 C CA . ASN A 1 105 ? -10.508 16.453 11.555 1 88.94 105 ASN A CA 1
ATOM 840 C C . ASN A 1 105 ? -10.773 17.719 10.758 1 88.94 105 ASN A C 1
ATOM 842 O O . ASN A 1 105 ? -9.852 18.266 10.141 1 88.94 105 ASN A O 1
ATOM 846 N N . SER A 1 106 ? -12.133 18 10.672 1 81.12 106 SER A N 1
ATOM 847 C CA . SER A 1 106 ? -12.648 19.266 10.18 1 81.12 106 SER A CA 1
ATOM 848 C C . SER A 1 106 ? -12.492 19.391 8.672 1 81.12 106 SER A C 1
ATOM 850 O O . SER A 1 106 ? -12.109 20.438 8.156 1 81.12 106 SER A O 1
ATOM 852 N N . PHE A 1 107 ? -12.727 18.312 8.039 1 84.88 107 PHE A N 1
ATOM 853 C CA . PHE A 1 107 ? -12.781 18.359 6.586 1 84.88 107 PHE A CA 1
ATOM 854 C C . PHE A 1 107 ? -14.133 18.891 6.121 1 84.88 107 PHE A C 1
ATOM 856 O O . PHE A 1 107 ? -15.164 18.578 6.723 1 84.88 107 PHE A O 1
ATOM 863 N N . PRO A 1 108 ? -14.07 19.688 5.09 1 84.38 108 PRO A N 1
ATOM 864 C CA . PRO A 1 108 ? -15.367 19.891 4.438 1 84.38 108 PRO A CA 1
ATOM 865 C C . PRO A 1 108 ? -16 18.578 3.965 1 84.38 108 PRO A C 1
ATOM 867 O O . PRO A 1 108 ? -15.297 17.688 3.486 1 84.38 108 PRO A O 1
ATOM 870 N N . GLN A 1 109 ? -17.297 18.547 4.105 1 83.75 109 GLN A N 1
ATOM 871 C CA . GLN A 1 109 ? -18.016 17.328 3.777 1 83.75 109 GLN A CA 1
ATOM 872 C C . GLN A 1 109 ? -17.766 16.906 2.332 1 83.75 109 GLN A C 1
ATOM 874 O O . GLN A 1 109 ? -17.609 15.719 2.039 1 83.75 109 GLN A O 1
ATOM 879 N N . GLU A 1 110 ? -17.719 17.828 1.488 1 86.25 110 GLU A N 1
ATOM 880 C CA . GLU A 1 110 ? -17.531 17.562 0.065 1 86.25 110 GLU A CA 1
ATOM 881 C C . GLU A 1 110 ? -16.203 16.891 -0.203 1 86.25 110 GLU A C 1
ATOM 883 O O . GLU A 1 110 ? -16.109 15.992 -1.052 1 86.25 110 GLU A O 1
ATOM 888 N N . ILE A 1 111 ? -15.258 17.312 0.58 1 87.25 111 ILE A N 1
ATOM 889 C CA . ILE A 1 111 ? -13.922 16.75 0.413 1 87.25 111 ILE A CA 1
ATOM 890 C C . ILE A 1 111 ? -13.914 15.297 0.881 1 87.25 111 ILE A C 1
ATOM 892 O O . ILE A 1 111 ? -13.344 14.43 0.211 1 87.25 111 ILE A O 1
ATOM 896 N N . LEU A 1 112 ? -14.555 15.047 1.923 1 89 112 LEU A N 1
ATOM 897 C CA . LEU A 1 112 ? -14.594 13.688 2.463 1 89 112 LEU A CA 1
ATOM 898 C C . LEU A 1 112 ? -15.398 12.766 1.558 1 89 112 LEU A C 1
ATOM 900 O O . LEU A 1 112 ? -15.078 11.578 1.424 1 89 112 LEU A O 1
ATOM 904 N N . GLU A 1 113 ? -16.391 13.312 0.928 1 88.19 113 GLU A N 1
ATOM 905 C CA . GLU A 1 113 ? -17.203 12.531 0.002 1 88.19 113 GLU A CA 1
ATOM 906 C C . GLU A 1 113 ? -16.406 12.109 -1.222 1 88.19 113 GLU A C 1
ATOM 908 O O . GLU A 1 113 ? -16.625 11.031 -1.779 1 88.19 113 GLU A O 1
ATOM 913 N N . ASN A 1 114 ? -15.484 12.883 -1.488 1 89.06 114 ASN A N 1
ATOM 914 C CA . ASN A 1 114 ? -14.602 12.531 -2.594 1 89.06 114 ASN A CA 1
ATOM 915 C C . ASN A 1 114 ? -13.547 11.508 -2.166 1 89.06 114 ASN A C 1
ATOM 917 O O . ASN A 1 114 ? -13.242 10.578 -2.906 1 89.06 114 ASN A O 1
ATOM 921 N N . ILE A 1 115 ? -13.062 11.688 -0.993 1 89.81 115 ILE A N 1
ATOM 922 C CA . ILE A 1 115 ? -11.984 10.852 -0.476 1 89.81 115 ILE A CA 1
ATOM 923 C C . ILE A 1 115 ? -12.5 9.43 -0.251 1 89.81 115 ILE A C 1
ATOM 925 O O . ILE A 1 115 ? -11.758 8.461 -0.433 1 89.81 115 ILE A O 1
ATOM 929 N N . LYS A 1 116 ? -13.766 9.359 0.098 1 91.12 116 LYS A N 1
ATOM 930 C CA . LYS A 1 116 ? -14.336 8.047 0.367 1 91.12 116 LYS A CA 1
ATOM 931 C C . LYS A 1 116 ? -14.141 7.109 -0.821 1 91.12 116 LYS A C 1
ATOM 933 O O . LYS A 1 116 ? -13.875 5.918 -0.642 1 91.12 116 LYS A O 1
ATOM 938 N N . TYR A 1 117 ? -14.078 7.664 -2.051 1 89.44 117 TYR A N 1
ATOM 939 C CA . TYR A 1 117 ? -13.938 6.859 -3.26 1 89.44 117 TYR A CA 1
ATOM 940 C C . TYR A 1 117 ? -12.469 6.562 -3.549 1 89.44 117 TYR A C 1
ATOM 942 O O . TYR A 1 117 ? -12.156 5.707 -4.379 1 89.44 117 TYR A O 1
ATOM 950 N N . LYS A 1 118 ? -11.609 7.238 -2.789 1 92.12 118 LYS A N 1
ATOM 951 C CA . LYS A 1 118 ? -10.18 7.102 -3.025 1 92.12 118 LYS A CA 1
ATOM 952 C C . LYS A 1 118 ? -9.461 6.602 -1.776 1 92.12 118 LYS A C 1
ATOM 954 O O . LYS A 1 118 ? -8.234 6.684 -1.687 1 92.12 118 LYS A O 1
ATOM 959 N N . ILE A 1 119 ? -10.273 6.047 -0.879 1 92.75 119 ILE A N 1
ATOM 960 C CA . ILE A 1 119 ? -9.734 5.695 0.432 1 92.75 119 ILE A CA 1
ATOM 961 C C . ILE A 1 119 ? -8.672 4.613 0.281 1 92.75 119 ILE A C 1
ATOM 963 O O . ILE A 1 119 ? -7.688 4.59 1.025 1 92.75 119 ILE A O 1
ATOM 967 N N . LEU A 1 120 ? -8.828 3.721 -0.667 1 92.12 120 LEU A N 1
ATOM 968 C CA . LEU A 1 120 ? -7.832 2.68 -0.881 1 92.12 120 LEU A CA 1
ATOM 969 C C . LEU A 1 120 ? -6.547 3.266 -1.45 1 92.12 120 LEU A C 1
ATOM 971 O O . LEU A 1 120 ? -5.449 2.85 -1.073 1 92.12 120 LEU A O 1
ATOM 975 N N . ARG A 1 121 ? -6.719 4.207 -2.359 1 93.31 121 ARG A N 1
ATOM 976 C CA . ARG A 1 121 ? -5.547 4.879 -2.914 1 93.31 121 ARG A CA 1
ATOM 977 C C . ARG A 1 121 ? -4.82 5.684 -1.844 1 93.31 121 ARG A C 1
ATOM 979 O O . ARG A 1 121 ? -3.588 5.73 -1.822 1 93.31 121 ARG A O 1
ATOM 986 N N . PHE A 1 122 ? -5.633 6.34 -0.996 1 95 122 PHE A N 1
ATOM 987 C CA . PHE A 1 122 ? -5.07 7.047 0.151 1 95 122 PHE A CA 1
ATOM 988 C C . PHE A 1 122 ? -4.227 6.102 1.004 1 95 122 PHE A C 1
ATOM 990 O O . PHE A 1 122 ? -3.08 6.414 1.332 1 95 122 PHE A O 1
ATOM 997 N N . ARG A 1 123 ? -4.789 4.945 1.307 1 94.88 123 ARG A N 1
ATOM 998 C CA . ARG A 1 123 ? -4.066 3.936 2.074 1 94.88 123 ARG A CA 1
ATOM 999 C C . ARG A 1 123 ? -2.822 3.467 1.329 1 94.88 123 ARG A C 1
ATOM 1001 O O . ARG A 1 123 ? -1.759 3.299 1.931 1 94.88 123 ARG A O 1
ATOM 1008 N N . ASP A 1 124 ? -2.941 3.23 0.024 1 95.25 124 ASP A N 1
ATOM 1009 C CA . ASP A 1 124 ? -1.821 2.756 -0.783 1 95.25 124 ASP A CA 1
ATOM 1010 C C . ASP A 1 124 ? -0.633 3.711 -0.689 1 95.25 124 ASP A C 1
ATOM 1012 O O . ASP A 1 124 ? 0.511 3.275 -0.546 1 95.25 124 ASP A O 1
ATOM 1016 N N . TYR A 1 125 ? -0.895 4.949 -0.736 1 96.44 125 TYR A N 1
ATOM 1017 C CA . TYR A 1 125 ? 0.179 5.93 -0.637 1 96.44 125 TYR A CA 1
ATOM 1018 C C . TYR A 1 125 ? 0.859 5.859 0.725 1 96.44 125 TYR A C 1
ATOM 1020 O O . TYR A 1 125 ? 2.082 5.98 0.822 1 96.44 125 TYR A O 1
ATOM 1028 N N . ILE A 1 126 ? 0.045 5.715 1.741 1 96.88 126 ILE A N 1
ATOM 1029 C CA . ILE A 1 126 ? 0.613 5.609 3.08 1 96.88 126 ILE A CA 1
ATOM 1030 C C . ILE A 1 126 ? 1.541 4.395 3.152 1 96.88 126 ILE A C 1
ATOM 1032 O O . ILE A 1 126 ? 2.668 4.5 3.641 1 96.88 126 ILE A O 1
ATOM 1036 N N . VAL A 1 127 ? 1.083 3.361 2.623 1 95.94 127 VAL A N 1
ATOM 1037 C CA . VAL A 1 127 ? 1.81 2.098 2.699 1 95.94 127 VAL A CA 1
ATOM 1038 C C . VAL A 1 127 ? 3.111 2.201 1.907 1 95.94 127 VAL A C 1
ATOM 1040 O O . VAL A 1 127 ? 4.156 1.716 2.35 1 95.94 127 VAL A O 1
ATOM 1043 N N . ILE A 1 128 ? 3.074 2.777 0.803 1 96.38 128 ILE A N 1
ATOM 1044 C CA . ILE A 1 128 ? 4.262 2.947 -0.027 1 96.38 128 ILE A CA 1
ATOM 1045 C C . ILE A 1 128 ? 5.32 3.736 0.742 1 96.38 128 ILE A C 1
ATOM 1047 O O . ILE A 1 128 ? 6.5 3.381 0.727 1 96.38 128 ILE A O 1
ATOM 1051 N N . HIS A 1 129 ? 4.867 4.699 1.441 1 96.19 129 HIS A N 1
ATOM 1052 C CA . HIS A 1 129 ? 5.828 5.602 2.062 1 96.19 129 HIS A CA 1
ATOM 1053 C C . HIS A 1 129 ? 6.297 5.062 3.41 1 96.19 129 HIS A C 1
ATOM 1055 O O . HIS A 1 129 ? 7.391 5.395 3.869 1 96.19 129 HIS A O 1
ATOM 1061 N N . THR A 1 130 ? 5.43 4.266 4.043 1 95.62 130 THR A N 1
ATOM 1062 C CA . THR A 1 130 ? 5.879 3.641 5.281 1 95.62 130 THR A CA 1
ATOM 1063 C C . THR A 1 130 ? 6.75 2.422 4.988 1 95.62 130 THR A C 1
ATOM 1065 O O . THR A 1 130 ? 7.555 2.012 5.828 1 95.62 130 THR A O 1
ATOM 1068 N N . MET A 1 131 ? 6.52 1.769 3.902 1 92.12 131 MET A N 1
ATOM 1069 C CA . MET A 1 131 ? 7.219 0.576 3.432 1 92.12 131 MET A CA 1
ATOM 1070 C C . MET A 1 131 ? 7.098 -0.56 4.441 1 92.12 131 MET A C 1
ATOM 1072 O O . MET A 1 131 ? 8 -1.387 4.562 1 92.12 131 MET A O 1
ATOM 1076 N N . ASP A 1 132 ? 6.027 -0.444 5.234 1 90.5 132 ASP A N 1
ATOM 1077 C CA . ASP A 1 132 ? 5.77 -1.438 6.273 1 90.5 132 ASP A CA 1
ATOM 1078 C C . ASP A 1 132 ? 4.285 -1.776 6.355 1 90.5 132 ASP A C 1
ATOM 1080 O O . ASP A 1 132 ? 3.514 -1.062 7 1 90.5 132 ASP A O 1
ATOM 1084 N N . PRO A 1 133 ? 3.971 -2.906 5.855 1 87.12 133 PRO A N 1
ATOM 1085 C CA . PRO A 1 133 ? 2.555 -3.277 5.867 1 87.12 133 PRO A CA 1
ATOM 1086 C C . PRO A 1 133 ? 1.997 -3.441 7.277 1 87.12 133 PRO A C 1
ATOM 1088 O O . PRO A 1 133 ? 0.778 -3.447 7.469 1 87.12 133 PRO A O 1
ATOM 1091 N N . TYR A 1 134 ? 2.846 -3.498 8.242 1 90.56 134 TYR A N 1
ATOM 1092 C CA . TYR A 1 134 ? 2.396 -3.773 9.602 1 90.56 134 TYR A CA 1
ATOM 1093 C C . TYR A 1 134 ? 2.211 -2.48 10.391 1 90.56 134 TYR A C 1
ATOM 1095 O O . TYR A 1 134 ? 1.669 -2.49 11.492 1 90.56 134 TYR A O 1
ATOM 1103 N N . SER A 1 135 ? 2.58 -1.438 9.773 1 93.25 135 SER A N 1
ATOM 1104 C CA . SER A 1 135 ? 2.469 -0.173 10.492 1 93.25 135 SER A CA 1
ATOM 1105 C C . SER A 1 135 ? 1.021 0.299 10.555 1 93.25 135 SER A C 1
ATOM 1107 O O . SER A 1 135 ? 0.634 1.002 11.492 1 93.25 135 SER A O 1
ATOM 1109 N N . LEU A 1 136 ? 0.24 -0.128 9.547 1 93.62 136 LEU A N 1
ATOM 1110 C CA . LEU A 1 136 ? -1.139 0.334 9.43 1 93.62 136 LEU A CA 1
ATOM 1111 C C . LEU A 1 136 ? -2.117 -0.778 9.789 1 93.62 136 LEU A C 1
ATOM 1113 O O . LEU A 1 136 ? -2.02 -1.891 9.266 1 93.62 136 LEU A O 1
ATOM 1117 N N . GLU A 1 137 ? -2.996 -0.457 10.711 1 94.19 137 GLU A N 1
ATOM 1118 C CA . GLU A 1 137 ? -4.039 -1.413 11.07 1 94.19 137 GLU A CA 1
ATOM 1119 C C . GLU A 1 137 ? -5.32 -1.153 10.273 1 94.19 137 GLU A C 1
ATOM 1121 O O . GLU A 1 137 ? -5.742 -1.991 9.477 1 94.19 137 GLU A O 1
ATOM 1126 N N . ILE A 1 138 ? -5.891 0.018 10.391 1 94.5 138 ILE A N 1
ATOM 1127 C CA . ILE A 1 138 ? -7.086 0.372 9.633 1 94.5 138 ILE A CA 1
ATOM 1128 C C . ILE A 1 138 ? -7.031 1.847 9.242 1 94.5 138 ILE A C 1
ATOM 1130 O O . ILE A 1 138 ? -6.332 2.639 9.875 1 94.5 138 ILE A O 1
ATOM 1134 N N . THR A 1 139 ? -7.562 2.166 8.125 1 95.25 139 THR A N 1
ATOM 1135 C CA . THR A 1 139 ? -7.891 3.523 7.703 1 95.25 139 THR A CA 1
ATOM 1136 C C . THR A 1 139 ? -9.398 3.686 7.52 1 95.25 139 THR A C 1
ATOM 1138 O O . THR A 1 139 ? -10.086 2.73 7.164 1 95.25 139 THR A O 1
ATOM 1141 N N . GLY A 1 140 ? -9.883 4.84 7.82 1 95.12 140 GLY A N 1
ATOM 1142 C CA . GLY A 1 140 ?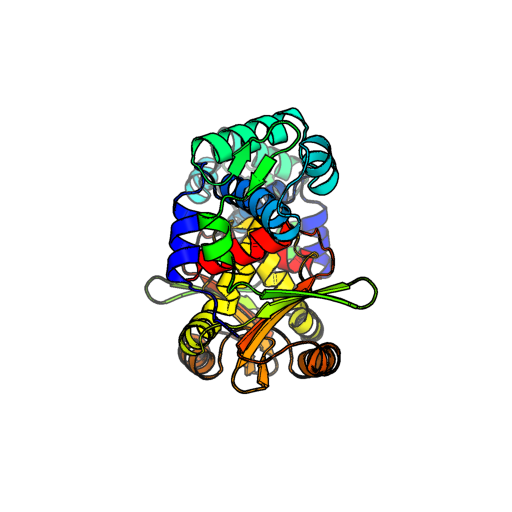 -11.305 5.074 7.656 1 95.12 140 GLY A CA 1
ATOM 1143 C C . GLY A 1 140 ? -11.68 6.543 7.723 1 95.12 140 GLY A C 1
ATOM 1144 O O . GLY A 1 140 ? -10.805 7.414 7.699 1 95.12 140 GLY A O 1
ATOM 1145 N N . TYR A 1 141 ? -12.961 6.797 7.645 1 94.88 141 TYR A N 1
ATOM 1146 C CA . TYR A 1 141 ? -13.5 8.148 7.68 1 94.88 141 TYR A CA 1
ATOM 1147 C C . TYR A 1 141 ? -14.859 8.18 8.359 1 94.88 141 TYR A C 1
ATOM 1149 O O . TYR A 1 141 ? -15.5 7.141 8.531 1 94.88 141 TYR A O 1
ATOM 1157 N N . THR A 1 142 ? -15.148 9.297 8.82 1 94.62 142 THR A N 1
ATOM 1158 C CA . THR A 1 142 ? -16.484 9.516 9.383 1 94.62 142 THR A CA 1
ATOM 1159 C C . THR A 1 142 ? -17.266 10.516 8.547 1 94.62 142 THR A C 1
ATOM 1161 O O . THR A 1 142 ? -16.75 11.594 8.211 1 94.62 142 THR A O 1
ATOM 1164 N N . ILE A 1 143 ? -18.359 10.148 8.156 1 90.56 143 ILE A N 1
ATOM 1165 C CA . ILE A 1 143 ? -19.297 11.016 7.453 1 90.56 143 ILE A CA 1
ATOM 1166 C C . ILE A 1 143 ? -20.688 10.891 8.086 1 90.56 143 ILE A C 1
ATOM 1168 O O . ILE A 1 143 ? -21.188 9.781 8.266 1 90.56 143 ILE A O 1
ATOM 1172 N N . ARG A 1 144 ? -21.312 11.992 8.445 1 88.56 144 ARG A N 1
ATOM 1173 C CA . ARG A 1 144 ? -22.641 12.008 9.039 1 88.56 144 ARG A CA 1
ATOM 1174 C C . ARG A 1 144 ? -22.703 11.117 10.273 1 88.56 144 ARG A C 1
ATOM 1176 O O . ARG A 1 144 ? -23.594 10.266 10.383 1 88.56 144 ARG A O 1
ATOM 1183 N N . ASP A 1 145 ? -21.734 11.156 11.039 1 87 145 ASP A N 1
ATOM 1184 C CA . ASP A 1 145 ? -21.625 10.508 12.344 1 87 145 ASP A CA 1
ATOM 1185 C C . ASP A 1 145 ? -21.516 8.992 12.195 1 87 145 ASP A C 1
ATOM 1187 O O . ASP A 1 145 ? -21.828 8.25 13.125 1 87 145 ASP A O 1
ATOM 1191 N N . LYS A 1 146 ? -21.203 8.578 11.055 1 92.19 146 LYS A N 1
ATOM 1192 C CA . LYS A 1 146 ? -20.984 7.148 10.836 1 92.19 146 LYS A CA 1
ATOM 1193 C C . LYS A 1 146 ? -19.516 6.844 10.586 1 92.19 146 LYS A C 1
ATOM 1195 O O . LYS A 1 146 ? -18.859 7.504 9.766 1 92.19 146 LYS A O 1
ATOM 1200 N N . ILE A 1 147 ? -19.047 5.898 11.312 1 94.38 147 ILE A N 1
ATOM 1201 C CA . ILE A 1 147 ? -17.656 5.469 11.18 1 94.38 147 ILE A CA 1
ATOM 1202 C C . ILE A 1 147 ? -17.547 4.395 10.102 1 94.38 147 ILE A C 1
ATOM 1204 O O . ILE A 1 147 ? -18.156 3.328 10.211 1 94.38 147 ILE A O 1
ATOM 1208 N N . ASN A 1 148 ? -16.766 4.699 9.078 1 92.56 148 ASN A N 1
ATOM 1209 C CA . ASN A 1 148 ? -16.562 3.766 7.977 1 92.56 148 ASN A CA 1
ATOM 1210 C C . ASN A 1 148 ? -15.133 3.238 7.938 1 92.56 148 ASN A C 1
ATOM 1212 O O . ASN A 1 148 ? -14.18 4.02 7.895 1 92.56 148 ASN A O 1
ATOM 1216 N N . ILE A 1 149 ? -15 1.917 8.031 1 92.69 149 ILE A N 1
ATOM 1217 C CA . ILE A 1 149 ? -13.711 1.242 7.973 1 92.69 149 ILE A CA 1
ATOM 1218 C C . ILE A 1 149 ? -13.68 0.288 6.781 1 92.69 149 ILE A C 1
ATOM 1220 O O . ILE A 1 149 ? -13.922 -0.912 6.934 1 92.69 149 ILE A O 1
ATOM 1224 N N . PRO A 1 150 ? -13.203 0.822 5.719 1 86.62 150 PRO A N 1
ATOM 1225 C CA . PRO A 1 150 ? -13.227 -0.01 4.512 1 86.62 150 PRO A CA 1
ATOM 1226 C C . PRO A 1 150 ? -12.188 -1.13 4.551 1 86.62 150 PRO A C 1
ATOM 1228 O O . PRO A 1 150 ? -11.148 -0.989 5.195 1 86.62 150 PRO A O 1
ATOM 1231 N N . GLY A 1 151 ? -12.531 -2.203 3.887 1 82.38 151 GLY A N 1
ATOM 1232 C CA . GLY A 1 151 ? -11.562 -3.264 3.674 1 82.38 151 GLY A CA 1
ATOM 1233 C C . GLY A 1 151 ? -11.625 -4.355 4.727 1 82.38 151 GLY A C 1
ATOM 1234 O O . GLY A 1 151 ? -10.922 -5.363 4.629 1 82.38 151 GLY A O 1
ATOM 1235 N N . LEU A 1 152 ? -12.5 -4.195 5.691 1 85.19 152 LEU A N 1
ATOM 1236 C CA . LEU A 1 152 ? -12.625 -5.191 6.75 1 85.19 152 LEU A CA 1
ATOM 1237 C C . LEU A 1 152 ? -13.992 -5.863 6.715 1 85.19 152 LEU A C 1
ATOM 1239 O O . LEU A 1 152 ? -14.984 -5.234 6.344 1 85.19 152 LEU A O 1
ATOM 1243 N N . PRO A 1 153 ? -13.961 -7.141 7.059 1 83.62 153 PRO A N 1
ATOM 1244 C CA . PRO A 1 153 ? -15.266 -7.754 7.305 1 83.62 153 PRO A CA 1
ATOM 1245 C C . PRO A 1 153 ? -16.062 -7.031 8.391 1 83.62 153 PRO A C 1
ATOM 1247 O O . PRO A 1 153 ? -15.477 -6.477 9.32 1 83.62 153 PRO A O 1
ATOM 1250 N N . GLU A 1 154 ? -17.344 -7.145 8.211 1 84.69 154 GLU A N 1
ATOM 1251 C CA . GLU A 1 154 ? -18.219 -6.379 9.094 1 84.69 154 GLU A CA 1
ATOM 1252 C C . GLU A 1 154 ? -18 -6.758 10.555 1 84.69 154 GLU A C 1
ATOM 1254 O O . GLU A 1 154 ? -18.016 -5.895 11.43 1 84.69 154 GLU A O 1
ATOM 1259 N N . GLU A 1 155 ? -17.75 -8 10.75 1 86.56 155 GLU A N 1
ATOM 1260 C CA . GLU A 1 155 ? -17.547 -8.453 12.125 1 86.56 155 GLU A CA 1
ATOM 1261 C C . GLU A 1 155 ? -16.344 -7.785 12.766 1 86.56 155 GLU A C 1
ATOM 1263 O O . GLU A 1 155 ? -16.375 -7.406 13.938 1 86.56 155 GLU A O 1
ATOM 1268 N N . LEU A 1 156 ? -15.32 -7.625 12.039 1 88.31 156 LEU A N 1
ATOM 1269 C CA . LEU A 1 156 ? -14.109 -6.977 12.531 1 88.31 156 LEU A CA 1
ATOM 1270 C C . LEU A 1 156 ? -14.297 -5.465 12.594 1 88.31 156 LEU A C 1
ATOM 1272 O O . LEU A 1 156 ? -13.82 -4.816 13.531 1 88.31 156 LEU A O 1
ATOM 1276 N N . ALA A 1 157 ? -15 -4.961 11.633 1 91.19 157 ALA A N 1
ATOM 1277 C CA . ALA A 1 157 ? -15.25 -3.523 11.594 1 91.19 157 ALA A CA 1
ATOM 1278 C C . ALA A 1 157 ? -16.016 -3.066 12.836 1 91.19 157 ALA A C 1
ATOM 1280 O O . ALA A 1 157 ? -15.734 -1.998 13.383 1 91.19 157 ALA A O 1
ATOM 1281 N N . ILE A 1 158 ? -16.906 -3.908 13.234 1 93.31 158 ILE A N 1
ATOM 1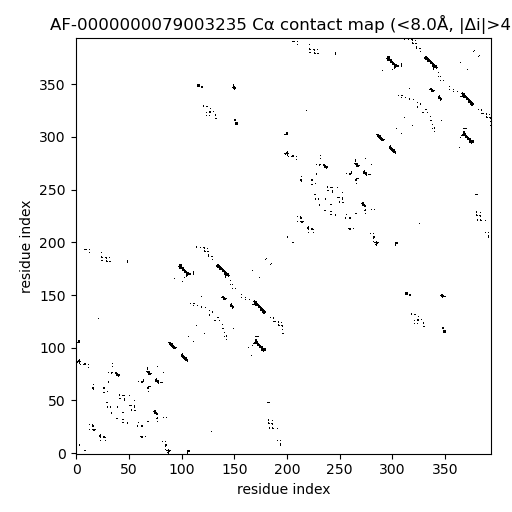282 C CA . ILE A 1 158 ? -17.719 -3.578 14.398 1 93.31 158 ILE A CA 1
ATOM 1283 C C . ILE A 1 158 ? -16.828 -3.453 15.633 1 93.31 158 ILE A C 1
ATOM 1285 O O . ILE A 1 158 ? -17.016 -2.547 16.453 1 93.31 158 ILE A O 1
ATOM 1289 N N . LYS A 1 159 ? -15.898 -4.312 15.734 1 93.19 159 LYS A N 1
ATOM 1290 C CA . LYS A 1 159 ? -14.992 -4.293 16.875 1 93.19 159 LYS A CA 1
ATOM 1291 C C . LYS A 1 159 ? -14.18 -2.998 16.922 1 93.19 159 LYS A C 1
ATOM 1293 O O . LYS A 1 159 ? -14.055 -2.367 17.969 1 93.19 159 LYS A O 1
ATOM 1298 N N . TYR A 1 160 ? -13.742 -2.596 15.812 1 93.81 160 TYR A N 1
ATOM 1299 C CA . TYR A 1 160 ? -12.938 -1.378 15.758 1 93.81 160 TYR A CA 1
ATOM 1300 C C . TYR A 1 160 ? -13.812 -0.143 15.961 1 93.81 160 TYR A C 1
ATOM 1302 O O . TYR A 1 160 ? -13.383 0.829 16.594 1 93.81 160 TYR A O 1
ATOM 1310 N N . ARG A 1 161 ? -15.008 -0.197 15.414 1 95.5 161 ARG A N 1
ATOM 1311 C CA . ARG A 1 161 ? -15.922 0.926 15.602 1 95.5 161 ARG A CA 1
ATOM 1312 C C . ARG A 1 161 ? -16.203 1.157 17.078 1 95.5 161 ARG A C 1
ATOM 1314 O O . ARG A 1 161 ? -16.234 2.301 17.547 1 95.5 161 ARG A O 1
ATOM 1321 N N . LYS A 1 162 ? -16.359 0.088 17.734 1 94.62 162 LYS A N 1
ATOM 1322 C CA . LYS A 1 162 ? -16.609 0.185 19.156 1 94.62 162 LYS A CA 1
ATOM 1323 C C . LYS A 1 162 ? -15.406 0.754 19.906 1 94.62 162 LYS A C 1
ATOM 1325 O O . LYS A 1 162 ? -15.555 1.529 20.844 1 94.62 162 LYS A O 1
ATOM 1330 N N . LEU A 1 163 ? -14.289 0.41 19.391 1 94.06 163 LEU A N 1
ATOM 1331 C CA . LEU A 1 163 ? -13.039 0.806 20.031 1 94.06 163 LEU A CA 1
ATOM 1332 C C . LEU A 1 163 ? -12.805 2.305 19.891 1 94.06 163 LEU A C 1
ATOM 1334 O O . LEU A 1 163 ? -12.281 2.949 20.797 1 94.06 163 LEU A O 1
ATOM 1338 N N . ILE A 1 164 ? -13.328 2.945 18.719 1 95.44 164 ILE A N 1
ATOM 1339 C CA . ILE A 1 164 ? -12.828 4.285 18.422 1 95.44 164 ILE A CA 1
ATOM 1340 C C . ILE A 1 164 ? -13.992 5.277 18.406 1 95.44 164 ILE A C 1
ATOM 1342 O O . ILE A 1 164 ? -13.789 6.484 18.266 1 95.44 164 ILE A O 1
ATOM 1346 N N . LYS A 1 165 ? -15.234 4.844 18.609 1 94.06 165 LYS A N 1
ATOM 1347 C CA . LYS A 1 165 ? -16.438 5.637 18.406 1 94.06 165 LYS A CA 1
ATOM 1348 C C . LYS A 1 165 ? -16.422 6.914 19.234 1 94.06 165 LYS A C 1
ATOM 1350 O O . LYS A 1 165 ? -16.844 7.973 18.781 1 94.06 165 LYS A O 1
ATOM 1355 N N . ASP A 1 166 ? -15.828 6.867 20.375 1 93.44 166 ASP A N 1
ATOM 1356 C CA . ASP A 1 166 ? -15.875 8.016 21.266 1 93.44 166 ASP A CA 1
ATOM 1357 C C . ASP A 1 166 ? -14.656 8.914 21.078 1 93.44 166 ASP A C 1
ATOM 1359 O O . ASP A 1 166 ? -14.562 9.992 21.672 1 93.44 166 ASP A O 1
ATOM 1363 N N . LEU A 1 167 ? -13.797 8.492 20.188 1 94.56 167 LEU A N 1
ATOM 1364 C CA . LEU A 1 167 ? -12.531 9.203 20.047 1 94.56 167 LEU A CA 1
ATOM 1365 C C . LEU A 1 167 ? -12.516 10.031 18.766 1 94.56 167 LEU A C 1
ATOM 1367 O O . LEU A 1 167 ? -11.773 11.016 18.672 1 94.56 167 LEU A O 1
ATOM 1371 N N . ILE A 1 168 ? -13.328 9.68 17.781 1 93.31 168 ILE A N 1
ATOM 1372 C CA . ILE A 1 168 ? -13.242 10.305 16.469 1 93.31 168 ILE A CA 1
ATOM 1373 C C . ILE A 1 168 ? -14.445 11.227 16.266 1 93.31 168 ILE A C 1
ATOM 1375 O O . ILE A 1 168 ? -15.578 10.867 16.594 1 93.31 168 ILE A O 1
ATOM 1379 N N . GLY A 1 169 ? -14.141 12.406 15.844 1 89.25 169 GLY A N 1
ATOM 1380 C CA . GLY A 1 169 ? -15.203 13.352 15.555 1 89.25 169 GLY A CA 1
ATOM 1381 C C . GLY A 1 169 ? -15.805 13.164 14.172 1 89.25 169 GLY A C 1
ATOM 1382 O O . GLY A 1 169 ? -15.391 12.281 13.422 1 89.25 169 GLY A O 1
ATOM 1383 N N . ASN A 1 170 ? -16.812 13.992 13.867 1 88.69 170 ASN A N 1
ATOM 1384 C CA . ASN A 1 170 ? -17.453 13.953 12.547 1 88.69 170 ASN A CA 1
ATOM 1385 C C . ASN A 1 170 ? -16.547 14.555 11.477 1 88.69 170 ASN A C 1
ATOM 1387 O O . ASN A 1 170 ? -15.68 15.375 11.781 1 88.69 170 ASN A O 1
ATOM 1391 N N . ASN A 1 171 ? -16.766 14.086 10.227 1 90.38 171 ASN A N 1
ATOM 1392 C CA . ASN A 1 171 ? -16.047 14.586 9.062 1 90.38 171 ASN A CA 1
ATOM 1393 C C . ASN A 1 171 ? -14.531 14.492 9.258 1 90.38 171 ASN A C 1
ATOM 1395 O O . ASN A 1 171 ? -13.82 15.484 9.102 1 90.38 171 ASN A O 1
ATOM 1399 N N . SER A 1 172 ? -14.141 13.281 9.586 1 93.44 172 SER A N 1
ATOM 1400 C CA . SER A 1 172 ? -12.734 13.047 9.898 1 93.44 172 SER A CA 1
ATOM 1401 C C . SER A 1 172 ? -12.18 11.875 9.102 1 93.44 172 SER A C 1
ATOM 1403 O O . SER A 1 172 ? -12.93 10.984 8.688 1 93.44 172 SER A O 1
ATOM 1405 N N . LEU A 1 173 ? -10.953 11.992 8.82 1 95.12 173 LEU A N 1
ATOM 1406 C CA . LEU A 1 173 ? -10.148 10.852 8.398 1 95.12 173 LEU A CA 1
ATOM 1407 C C . LEU A 1 173 ? -9.359 10.281 9.57 1 95.12 173 LEU A C 1
ATOM 1409 O O . LEU A 1 173 ? -8.828 11.039 10.391 1 95.12 173 LEU A O 1
ATOM 1413 N N . PHE A 1 174 ? -9.336 8.961 9.617 1 96.81 174 PHE A N 1
ATOM 1414 C CA . PHE A 1 174 ? -8.578 8.422 10.75 1 96.81 174 PHE A CA 1
ATOM 1415 C C . PHE A 1 174 ? -7.746 7.223 10.32 1 96.81 174 PHE A C 1
ATOM 1417 O O . PHE A 1 174 ? -8.062 6.562 9.328 1 96.81 174 PHE A O 1
ATOM 1424 N N . ILE A 1 175 ? -6.699 7 11.047 1 97.56 175 ILE A N 1
ATOM 1425 C CA . ILE A 1 175 ? -5.758 5.906 10.836 1 97.56 175 ILE A CA 1
ATOM 1426 C C . ILE A 1 175 ? -5.402 5.27 12.18 1 97.56 175 ILE A C 1
ATOM 1428 O O . ILE A 1 175 ? -5.074 5.973 13.141 1 97.56 175 ILE A O 1
ATOM 1432 N N . LEU A 1 176 ? -5.551 3.98 12.297 1 97.75 176 LEU A N 1
ATOM 1433 C CA . LEU A 1 176 ? -5.031 3.24 13.438 1 97.75 176 LEU A CA 1
ATOM 1434 C C . LEU A 1 176 ? -3.672 2.627 13.117 1 97.75 176 LEU A C 1
ATOM 1436 O O . LEU A 1 176 ? -3.57 1.742 12.266 1 97.75 176 LEU A O 1
ATOM 1440 N N . TRP A 1 177 ? -2.699 3.104 13.828 1 97.69 177 TRP A N 1
ATOM 1441 C CA . TRP A 1 177 ? -1.322 2.682 13.602 1 97.69 177 TRP A CA 1
ATOM 1442 C C . TRP A 1 177 ? -0.908 1.606 14.602 1 97.69 177 TRP A C 1
ATOM 1444 O O . TRP A 1 177 ? -1.166 1.734 15.805 1 97.69 177 TRP A O 1
ATOM 1454 N N . ASN A 1 178 ? -0.233 0.57 14.047 1 96.94 178 ASN A N 1
ATOM 1455 C CA . ASN A 1 178 ? 0.429 -0.393 14.922 1 96.94 178 ASN A CA 1
ATOM 1456 C C . ASN A 1 178 ? 1.802 0.104 15.367 1 96.94 178 ASN A C 1
ATOM 1458 O O . ASN A 1 178 ? 2.271 -0.244 16.453 1 96.94 178 ASN A O 1
ATOM 1462 N N . HIS A 1 179 ? 2.426 0.77 14.484 1 95.06 179 HIS A N 1
ATOM 1463 C CA . HIS A 1 179 ? 3.668 1.499 14.711 1 95.06 179 HIS A CA 1
ATOM 1464 C C . HIS A 1 179 ? 3.537 2.957 14.281 1 95.06 179 HIS A C 1
ATOM 1466 O O . HIS A 1 179 ? 3.162 3.242 13.141 1 95.06 179 HIS A O 1
ATOM 1472 N N . TYR A 1 180 ? 3.83 3.803 15.25 1 95.94 180 TYR A N 1
ATOM 1473 C CA . TYR A 1 180 ? 3.561 5.211 14.984 1 95.94 180 TYR A CA 1
ATOM 1474 C C . TYR A 1 180 ? 4.777 6.07 15.312 1 95.94 180 TYR A C 1
ATOM 1476 O O . TYR A 1 180 ? 5.344 5.965 16.406 1 95.94 180 TYR A O 1
ATOM 1484 N N . ARG A 1 181 ? 5.203 6.777 14.328 1 95.19 181 ARG A N 1
ATOM 1485 C CA . ARG A 1 181 ? 6.203 7.824 14.508 1 95.19 181 ARG A CA 1
ATOM 1486 C C . ARG A 1 181 ? 5.594 9.211 14.305 1 95.19 181 ARG A C 1
ATOM 1488 O O . ARG A 1 181 ? 5.352 9.625 13.172 1 95.19 181 ARG A O 1
ATOM 1495 N N . LYS A 1 182 ? 5.566 9.891 15.43 1 96.44 182 LYS A N 1
ATOM 1496 C CA . LYS A 1 182 ? 4.922 11.203 15.383 1 96.44 182 LYS A CA 1
ATOM 1497 C C . LYS A 1 182 ? 5.57 12.102 14.336 1 96.44 182 LYS A C 1
ATOM 1499 O O . LYS A 1 182 ? 6.773 12 14.086 1 96.44 182 LYS A O 1
ATOM 1504 N N . TYR A 1 183 ? 4.914 12.977 13.773 1 97.56 183 TYR A N 1
ATOM 1505 C CA . TYR A 1 183 ? 5.219 13.969 12.75 1 97.56 183 TYR A CA 1
ATOM 1506 C C . TYR A 1 183 ? 5.523 13.297 11.414 1 97.56 183 TYR A C 1
ATOM 1508 O O . TYR A 1 183 ? 5.074 13.758 10.367 1 97.56 183 TYR A O 1
ATOM 1516 N N . ILE A 1 184 ? 6.367 12.211 11.461 1 97.62 184 ILE A N 1
ATOM 1517 C CA . ILE A 1 184 ? 6.699 11.523 10.219 1 97.62 184 ILE A CA 1
ATOM 1518 C C . ILE A 1 184 ? 5.453 10.859 9.641 1 97.62 184 ILE A C 1
ATOM 1520 O O . ILE A 1 184 ? 5.102 11.086 8.484 1 97.62 184 ILE A O 1
ATOM 1524 N N . TYR A 1 185 ? 4.75 10.164 10.461 1 97.62 185 TYR A N 1
ATOM 1525 C CA . TYR A 1 185 ? 3.592 9.43 9.961 1 97.62 185 TYR A CA 1
ATOM 1526 C C . TYR A 1 185 ? 2.41 10.367 9.742 1 97.62 185 TYR A C 1
ATOM 1528 O O . TYR A 1 185 ? 1.604 10.156 8.828 1 97.62 185 TYR A O 1
ATOM 1536 N N . ASP A 1 186 ? 2.381 11.445 10.516 1 97.5 186 ASP A N 1
ATOM 1537 C CA . ASP A 1 186 ? 1.403 12.484 10.211 1 97.5 186 ASP A CA 1
ATOM 1538 C C . ASP A 1 186 ? 1.658 13.102 8.844 1 97.5 186 ASP A C 1
ATOM 1540 O O . ASP A 1 186 ? 0.718 13.359 8.086 1 97.5 186 ASP A O 1
ATOM 1544 N N . SER A 1 187 ? 2.908 13.312 8.57 1 97.75 187 SER A N 1
ATOM 1545 C CA . SER A 1 187 ? 3.287 13.898 7.289 1 97.75 187 SER A CA 1
ATOM 1546 C C . SER A 1 187 ? 2.996 12.938 6.141 1 97.75 187 SER A C 1
ATOM 1548 O O . SER A 1 187 ? 2.584 13.367 5.059 1 97.75 187 SER A O 1
ATOM 1550 N N . ILE A 1 188 ? 3.197 11.703 6.395 1 97.94 188 ILE A N 1
ATOM 1551 C CA . ILE A 1 188 ? 2.871 10.703 5.387 1 97.94 188 ILE A CA 1
ATOM 1552 C C . ILE A 1 188 ? 1.37 10.719 5.113 1 97.94 188 ILE A C 1
ATOM 1554 O O . ILE A 1 188 ? 0.943 10.695 3.955 1 97.94 188 ILE A O 1
ATOM 1558 N N . ALA A 1 189 ? 0.579 10.766 6.156 1 97.12 189 ALA A N 1
ATOM 1559 C CA . ALA A 1 189 ? -0.875 10.812 6.012 1 97.12 189 ALA A CA 1
ATOM 1560 C C . ALA A 1 189 ? -1.314 12.055 5.246 1 97.12 189 ALA A C 1
ATOM 1562 O O . ALA A 1 189 ? -2.113 11.969 4.309 1 97.12 189 ALA A O 1
ATOM 1563 N N . LEU A 1 190 ? -0.738 13.148 5.57 1 96.12 190 LEU A N 1
ATOM 1564 C CA . LEU A 1 190 ? -1.11 14.398 4.922 1 96.12 190 LEU A CA 1
ATOM 1565 C C . LEU A 1 190 ? -0.667 14.414 3.465 1 96.12 190 LEU A C 1
ATOM 1567 O O . LEU A 1 190 ? -1.406 14.867 2.59 1 96.12 190 LEU A O 1
ATOM 1571 N N . PHE A 1 191 ? 0.494 13.945 3.25 1 97 191 PHE A N 1
ATOM 1572 C CA . PHE A 1 191 ? 0.989 13.875 1.88 1 97 191 PHE A CA 1
ATOM 1573 C C . PHE A 1 191 ? 0.142 12.922 1.046 1 97 191 PHE A C 1
ATOM 1575 O O . PHE A 1 191 ? -0.126 13.18 -0.128 1 97 191 PHE A O 1
ATOM 1582 N N . SER A 1 192 ? -0.222 11.844 1.635 1 96.38 192 SER A N 1
ATOM 1583 C CA . SER A 1 192 ? -1.081 10.883 0.942 1 96.38 192 SER A CA 1
ATOM 1584 C C . SER A 1 192 ? -2.441 11.5 0.621 1 96.38 192 SER A C 1
ATOM 1586 O O . SER A 1 192 ? -3.006 11.242 -0.445 1 96.38 192 SER A O 1
ATOM 1588 N N . LEU A 1 193 ? -2.934 12.266 1.568 1 94.81 193 LEU A N 1
ATOM 1589 C CA . LEU A 1 193 ? -4.172 13 1.328 1 94.81 193 LEU A CA 1
ATOM 1590 C C . LEU A 1 193 ? -4.023 13.953 0.149 1 94.81 193 LEU A C 1
ATOM 1592 O O . LEU A 1 193 ? -4.883 14.008 -0.73 1 94.81 193 LEU A O 1
ATOM 1596 N N . TYR A 1 194 ? -2.949 14.641 0.115 1 93.69 194 TYR A N 1
ATOM 1597 C CA . TYR A 1 194 ? -2.611 15.539 -0.982 1 93.69 194 TYR A CA 1
ATOM 1598 C C . TYR A 1 194 ? -2.592 14.797 -2.312 1 93.69 194 TYR A C 1
ATOM 1600 O O . TYR A 1 194 ? -3.074 15.312 -3.324 1 93.69 194 TYR A O 1
ATOM 1608 N N . LYS A 1 195 ? -2.141 13.578 -2.359 1 94.31 195 LYS A N 1
ATOM 1609 C CA . LYS A 1 195 ? -1.995 12.797 -3.586 1 94.31 195 LYS A CA 1
ATOM 1610 C C . LYS A 1 195 ? -3.354 12.359 -4.125 1 94.31 195 LYS A C 1
ATOM 1612 O O . LYS A 1 195 ? -3.498 12.094 -5.316 1 94.31 195 LYS A O 1
ATOM 1617 N N . VAL A 1 196 ? -4.281 12.234 -3.248 1 92.56 196 VAL A N 1
ATOM 1618 C CA . VAL A 1 196 ? -5.559 11.703 -3.703 1 92.56 196 VAL A CA 1
ATOM 1619 C C . VAL A 1 196 ? -6.555 12.844 -3.916 1 92.56 196 VAL A C 1
ATOM 1621 O O . VAL A 1 196 ? -7.688 12.609 -4.348 1 92.56 196 VAL A O 1
ATOM 1624 N N . LEU A 1 197 ? -6.191 14.016 -3.549 1 88 197 LEU A N 1
ATOM 1625 C CA . LEU A 1 197 ? -7.023 15.18 -3.811 1 88 197 LEU A CA 1
ATOM 1626 C C . LEU A 1 197 ? -6.84 15.672 -5.242 1 88 197 LEU A C 1
ATOM 1628 O O . LEU A 1 197 ? -5.754 15.539 -5.812 1 88 197 LEU A O 1
ATOM 1632 N N . MET B 1 1 ? -11.195 -29.938 -9.672 1 49.75 1 MET B N 1
ATOM 1633 C CA . MET B 1 1 ? -9.992 -29.156 -9.953 1 49.75 1 MET B CA 1
ATOM 1634 C C . MET B 1 1 ? -9.078 -29.109 -8.734 1 49.75 1 MET B C 1
ATOM 1636 O O . MET B 1 1 ? -9.555 -28.922 -7.609 1 49.75 1 MET B O 1
ATOM 1640 N N . ASN B 1 2 ? -7.836 -29.547 -8.789 1 62.06 2 ASN B N 1
ATOM 1641 C CA . ASN B 1 2 ? -6.957 -29.688 -7.629 1 62.06 2 ASN B CA 1
ATOM 1642 C C . ASN B 1 2 ? -6.598 -28.328 -7.031 1 62.06 2 ASN B C 1
ATOM 1644 O O . ASN B 1 2 ? -6.301 -27.391 -7.762 1 62.06 2 ASN B O 1
ATOM 1648 N N . SER B 1 3 ? -6.938 -28.156 -5.812 1 74.31 3 SER B N 1
ATOM 1649 C CA . SER B 1 3 ? -6.637 -26.938 -5.062 1 74.31 3 SER B CA 1
ATOM 1650 C C . SER B 1 3 ? -5.129 -26.75 -4.914 1 74.31 3 SER B C 1
ATOM 1652 O O . SER B 1 3 ? -4.367 -27.719 -4.941 1 74.31 3 SER B O 1
ATOM 1654 N N . ILE B 1 4 ? -4.746 -25.562 -5.055 1 76.81 4 ILE B N 1
ATOM 1655 C CA . ILE B 1 4 ? -3.336 -25.234 -4.863 1 76.81 4 ILE B CA 1
ATOM 1656 C C . ILE B 1 4 ? -2.891 -25.656 -3.467 1 76.81 4 ILE B C 1
ATOM 1658 O O . ILE B 1 4 ? -3.625 -25.484 -2.492 1 76.81 4 ILE B O 1
ATOM 1662 N N . ASP B 1 5 ? -1.857 -26.375 -3.42 1 83.94 5 ASP B N 1
ATOM 1663 C CA . ASP B 1 5 ? -1.24 -26.703 -2.141 1 83.94 5 ASP B CA 1
ATOM 1664 C C . ASP B 1 5 ? -0.471 -25.516 -1.575 1 83.94 5 ASP B C 1
ATOM 1666 O O . ASP B 1 5 ? 0.666 -25.25 -1.975 1 83.94 5 ASP B O 1
ATOM 1670 N N . MET B 1 6 ? -1.044 -24.953 -0.594 1 84.75 6 MET B N 1
ATOM 1671 C CA . MET B 1 6 ? -0.473 -23.719 -0.066 1 84.75 6 MET B CA 1
ATOM 1672 C C . MET B 1 6 ? 0.832 -23.984 0.674 1 84.75 6 MET B C 1
ATOM 1674 O O . MET B 1 6 ? 1.755 -23.172 0.64 1 84.75 6 MET B O 1
ATOM 1678 N N . ASP B 1 7 ? 0.838 -25.109 1.273 1 87.69 7 ASP B N 1
ATOM 1679 C CA . ASP B 1 7 ? 2.062 -25.469 1.982 1 87.69 7 ASP B CA 1
ATOM 1680 C C . ASP B 1 7 ? 3.23 -25.641 1.013 1 87.69 7 ASP B C 1
ATOM 1682 O O . ASP B 1 7 ? 4.352 -25.219 1.301 1 87.69 7 ASP B O 1
ATOM 1686 N N . GLN B 1 8 ? 2.963 -26.188 -0.059 1 89.44 8 GLN B N 1
ATOM 1687 C CA . GLN B 1 8 ? 4.004 -26.391 -1.064 1 89.44 8 GLN B CA 1
ATOM 1688 C C . GLN B 1 8 ? 4.414 -25.062 -1.695 1 89.44 8 GLN B C 1
ATOM 1690 O O . GLN B 1 8 ? 5.594 -24.844 -1.994 1 89.44 8 GLN B O 1
ATOM 1695 N N . LEU B 1 9 ? 3.463 -24.203 -1.896 1 89.25 9 LEU B N 1
ATOM 1696 C CA . LEU B 1 9 ? 3.771 -22.891 -2.436 1 89.25 9 LEU B CA 1
ATOM 1697 C C . LEU B 1 9 ? 4.66 -22.094 -1.479 1 89.25 9 LEU B C 1
ATOM 1699 O O . LEU B 1 9 ? 5.633 -21.469 -1.902 1 89.25 9 LEU B O 1
ATOM 1703 N N . VAL B 1 10 ? 4.312 -22.219 -0.232 1 92.81 10 VAL B N 1
ATOM 1704 C CA . VAL B 1 10 ? 5.086 -21.531 0.8 1 92.81 10 VAL B CA 1
ATOM 1705 C C . VAL B 1 10 ? 6.516 -22.078 0.817 1 92.81 10 VAL B C 1
ATOM 1707 O O . VAL B 1 10 ? 7.477 -21.297 0.855 1 92.81 10 VAL B O 1
ATOM 1710 N N . ARG B 1 11 ? 6.656 -23.344 0.731 1 93.69 11 ARG B N 1
ATOM 1711 C CA . ARG B 1 11 ? 7.977 -23.969 0.722 1 93.69 11 ARG B CA 1
ATOM 1712 C C . ARG B 1 11 ? 8.773 -23.547 -0.508 1 93.69 11 ARG B C 1
ATOM 1714 O O . ARG B 1 11 ? 9.969 -23.25 -0.409 1 93.69 11 ARG B O 1
ATOM 1721 N N . LEU B 1 12 ? 8.102 -23.5 -1.564 1 94.62 12 LEU B N 1
ATOM 1722 C CA . LEU B 1 12 ? 8.75 -23.109 -2.812 1 94.62 12 LEU B CA 1
ATOM 1723 C C . LEU B 1 12 ? 9.312 -21.703 -2.715 1 94.62 12 LEU B C 1
ATOM 1725 O O . LEU B 1 12 ? 10.477 -21.469 -3.045 1 94.62 12 LEU B O 1
ATOM 1729 N N . ILE B 1 13 ? 8.547 -20.797 -2.207 1 95.69 13 ILE B N 1
ATOM 1730 C CA . ILE B 1 13 ? 8.953 -19.406 -2.141 1 95.69 13 ILE B CA 1
ATOM 1731 C C . ILE B 1 13 ? 10.078 -19.234 -1.12 1 95.69 13 ILE B C 1
ATOM 1733 O O . ILE B 1 13 ? 11.016 -18.469 -1.345 1 95.69 13 ILE B O 1
ATOM 1737 N N . ASN B 1 14 ? 9.984 -19.953 -0.07 1 95.56 14 ASN B N 1
ATOM 1738 C CA . ASN B 1 14 ? 11.016 -19.891 0.958 1 95.56 14 ASN B CA 1
ATOM 1739 C C . ASN B 1 14 ? 12.367 -20.375 0.427 1 95.56 14 ASN B C 1
ATOM 1741 O O . ASN B 1 14 ? 13.414 -19.906 0.865 1 95.56 14 ASN B O 1
ATOM 1745 N N . GLU B 1 15 ? 12.352 -21.234 -0.493 1 95.81 15 GLU B N 1
ATOM 1746 C CA . GLU B 1 15 ? 13.57 -21.875 -0.991 1 95.81 15 GLU B CA 1
ATOM 1747 C C . GLU B 1 15 ? 14.172 -21.078 -2.146 1 95.81 15 GLU B C 1
ATOM 1749 O O . GLU B 1 15 ? 15.281 -21.375 -2.598 1 95.81 15 GLU B O 1
ATOM 1754 N N . LEU B 1 16 ? 13.375 -20.078 -2.609 1 96.75 16 LEU B N 1
ATOM 1755 C CA . LEU B 1 16 ? 13.914 -19.266 -3.689 1 96.75 16 LEU B CA 1
ATOM 1756 C C . LEU B 1 16 ? 15.211 -18.594 -3.26 1 96.75 16 LEU B C 1
ATOM 1758 O O . LEU B 1 16 ? 15.352 -18.172 -2.105 1 96.75 16 LEU B O 1
ATOM 1762 N N . PRO B 1 17 ? 16.016 -18.469 -4.199 1 92.75 17 PRO B N 1
ATOM 1763 C CA . PRO B 1 17 ? 17.25 -17.766 -3.855 1 92.75 17 PRO B CA 1
ATOM 1764 C C . PRO B 1 17 ? 17.031 -16.281 -3.619 1 92.75 17 PRO B C 1
ATOM 1766 O O . PRO B 1 17 ? 16 -15.727 -4.012 1 92.75 17 PRO B O 1
ATOM 1769 N N . GLY B 1 18 ? 17.984 -15.688 -2.992 1 87.88 18 GLY B N 1
ATOM 1770 C CA . GLY B 1 18 ? 17.938 -14.258 -2.76 1 87.88 18 GLY B CA 1
ATOM 1771 C C . GLY B 1 18 ? 17.5 -13.898 -1.347 1 87.88 18 GLY B C 1
ATOM 1772 O O . GLY B 1 18 ? 16.703 -14.602 -0.739 1 87.88 18 GLY B O 1
ATOM 1773 N N . ILE B 1 19 ? 17.938 -12.789 -0.996 1 86.06 19 ILE B N 1
ATOM 1774 C CA . ILE B 1 19 ? 17.703 -12.383 0.386 1 86.06 19 ILE B CA 1
ATOM 1775 C C . ILE B 1 19 ? 16.547 -11.391 0.449 1 86.06 19 ILE B C 1
ATOM 1777 O O . ILE B 1 19 ? 15.703 -11.469 1.341 1 86.06 19 ILE B O 1
ATOM 1781 N N . SER B 1 20 ? 16.5 -10.594 -0.566 1 94.06 20 SER B N 1
ATOM 1782 C CA . SER B 1 20 ? 15.469 -9.555 -0.535 1 94.06 20 SER B CA 1
ATOM 1783 C C . SER B 1 20 ? 14.156 -10.055 -1.114 1 94.06 20 SER B C 1
ATOM 1785 O O . SER B 1 20 ? 14.148 -10.961 -1.948 1 94.06 20 SER B O 1
ATOM 1787 N N . GLU B 1 21 ? 13.078 -9.453 -0.684 1 95.44 21 GLU B N 1
ATOM 1788 C CA . GLU B 1 21 ? 11.758 -9.781 -1.231 1 95.44 21 GLU B CA 1
ATOM 1789 C C . GLU B 1 21 ? 11.711 -9.516 -2.732 1 95.44 21 GLU B C 1
ATOM 1791 O O . GLU B 1 21 ? 11.094 -10.281 -3.482 1 95.44 21 GLU B O 1
ATOM 1796 N N . ARG B 1 22 ? 12.398 -8.508 -3.16 1 94.94 22 ARG B N 1
ATOM 1797 C CA . ARG B 1 22 ? 12.422 -8.156 -4.574 1 94.94 22 ARG B CA 1
ATOM 1798 C C . ARG B 1 22 ? 13.094 -9.242 -5.406 1 94.94 22 ARG B C 1
ATOM 1800 O O . ARG B 1 22 ? 12.664 -9.531 -6.523 1 94.94 22 ARG B O 1
ATOM 1807 N N . ASP B 1 23 ? 14.062 -9.852 -4.871 1 95.62 23 ASP B N 1
ATOM 1808 C CA . ASP B 1 23 ? 14.734 -10.945 -5.555 1 95.62 23 ASP B CA 1
ATOM 1809 C C . ASP B 1 23 ? 13.82 -12.164 -5.672 1 95.62 23 ASP B C 1
ATOM 1811 O O . ASP B 1 23 ? 13.75 -12.797 -6.727 1 95.62 23 ASP B O 1
ATOM 1815 N N . LYS B 1 24 ? 13.227 -12.375 -4.617 1 97.19 24 LYS B N 1
ATOM 1816 C CA . LYS B 1 24 ? 12.336 -13.531 -4.625 1 97.19 24 LYS B CA 1
ATOM 1817 C C . LYS B 1 24 ? 11.227 -13.367 -5.656 1 97.19 24 LYS B C 1
ATOM 1819 O O . LYS B 1 24 ? 10.867 -14.32 -6.352 1 97.19 24 LYS B O 1
ATOM 1824 N N . ILE B 1 25 ? 10.742 -12.172 -5.734 1 97.81 25 ILE B N 1
ATOM 1825 C CA . ILE B 1 25 ? 9.695 -11.875 -6.711 1 97.81 25 ILE B CA 1
ATOM 1826 C C . ILE B 1 25 ? 10.25 -12.047 -8.125 1 97.81 25 ILE B C 1
ATOM 1828 O O . ILE B 1 25 ? 9.578 -12.602 -9 1 97.81 25 ILE B O 1
ATOM 1832 N N . LYS B 1 26 ? 11.438 -11.602 -8.344 1 97.69 26 LYS B N 1
ATOM 1833 C CA . LYS B 1 26 ? 12.086 -11.773 -9.641 1 97.69 26 LYS B CA 1
ATOM 1834 C C . LYS B 1 26 ? 12.219 -13.25 -9.992 1 97.69 26 LYS B C 1
ATOM 1836 O O . LYS B 1 26 ? 11.844 -13.664 -11.094 1 97.69 26 LYS B O 1
ATOM 1841 N N . TYR B 1 27 ? 12.656 -14.031 -9.086 1 98.44 27 TYR B N 1
ATOM 1842 C CA . TYR B 1 27 ? 12.812 -15.461 -9.344 1 98.44 27 TYR B CA 1
ATOM 1843 C C . TYR B 1 27 ? 11.461 -16.125 -9.578 1 98.44 27 TYR B C 1
ATOM 1845 O O . TYR B 1 27 ? 11.328 -16.984 -10.453 1 98.44 27 TYR B O 1
ATOM 1853 N N . LEU B 1 28 ? 10.508 -15.672 -8.812 1 98 28 LEU B N 1
ATOM 1854 C CA . LEU B 1 28 ? 9.164 -16.219 -8.961 1 98 28 LEU B CA 1
ATOM 1855 C C . LEU B 1 28 ? 8.594 -15.891 -10.344 1 98 28 LEU B C 1
ATOM 1857 O O . LEU B 1 28 ? 7.914 -16.719 -10.953 1 98 28 LEU B O 1
ATOM 1861 N N . SER B 1 29 ? 8.891 -14.711 -10.852 1 98.38 29 SER B N 1
ATOM 1862 C CA . SER B 1 29 ? 8.406 -14.328 -12.172 1 98.38 29 SER B CA 1
ATOM 1863 C C . SER B 1 29 ? 9.031 -15.188 -13.266 1 98.38 29 SER B C 1
ATOM 1865 O O . SER B 1 29 ? 8.359 -15.57 -14.227 1 98.38 29 SER B O 1
ATOM 1867 N N . ILE B 1 30 ? 10.258 -15.516 -13.102 1 98.38 30 ILE B N 1
ATOM 1868 C CA . ILE B 1 30 ? 10.938 -16.375 -14.055 1 98.38 30 ILE B CA 1
ATOM 1869 C C . ILE B 1 30 ? 10.344 -17.781 -13.992 1 98.38 30 ILE B C 1
ATOM 1871 O O . ILE B 1 30 ? 10.062 -18.391 -15.031 1 98.38 30 ILE B O 1
ATOM 1875 N N . ILE B 1 31 ? 10.109 -18.219 -12.82 1 98.12 31 ILE B N 1
ATOM 1876 C CA . ILE B 1 31 ? 9.562 -19.562 -12.633 1 98.12 31 ILE B CA 1
ATOM 1877 C C . ILE B 1 31 ? 8.172 -19.641 -13.258 1 98.12 31 ILE B C 1
ATOM 1879 O O . ILE B 1 31 ? 7.848 -20.609 -13.953 1 98.12 31 ILE B O 1
ATOM 1883 N N . LEU B 1 32 ? 7.367 -18.609 -13.055 1 97.62 32 LEU B N 1
ATOM 1884 C CA . LEU B 1 32 ? 6.023 -18.609 -13.625 1 97.62 32 LEU B CA 1
ATOM 1885 C C . LEU B 1 32 ? 6.082 -18.609 -15.148 1 97.62 32 LEU B C 1
ATOM 1887 O O . LEU B 1 32 ? 5.254 -19.25 -15.797 1 97.62 32 LEU B O 1
ATOM 1891 N N . LEU B 1 33 ? 6.988 -17.859 -15.656 1 98.19 33 LEU B N 1
ATOM 1892 C CA . LEU B 1 33 ? 7.168 -17.859 -17.109 1 98.19 33 LEU B CA 1
ATOM 1893 C C . LEU B 1 33 ? 7.48 -19.25 -17.625 1 98.19 33 LEU B C 1
ATOM 1895 O O . LEU B 1 33 ? 6.855 -19.734 -18.578 1 98.19 33 LEU B O 1
ATOM 1899 N N . TYR B 1 34 ? 8.367 -19.953 -16.938 1 98 34 TYR B N 1
ATOM 1900 C CA . TYR B 1 34 ? 8.734 -21.297 -17.359 1 98 34 TYR B CA 1
ATOM 1901 C C . TYR B 1 34 ? 7.605 -22.281 -17.094 1 98 34 TYR B C 1
ATOM 1903 O O . TYR B 1 34 ? 7.438 -23.266 -17.828 1 98 34 TYR B O 1
ATOM 1911 N N . TYR B 1 35 ? 6.938 -22 -16.078 1 96.75 35 TYR B N 1
ATOM 1912 C CA . TYR B 1 35 ? 5.801 -22.859 -15.789 1 96.75 35 TYR B CA 1
ATOM 1913 C C . TYR B 1 35 ? 4.797 -22.859 -16.938 1 96.75 35 TYR B C 1
ATOM 1915 O O . TYR B 1 35 ? 4.277 -23.906 -17.312 1 96.75 35 TYR B O 1
ATOM 1923 N N . GLU B 1 36 ? 4.504 -21.734 -17.453 1 95.69 36 GLU B N 1
ATOM 1924 C CA . GLU B 1 36 ? 3.523 -21.609 -18.516 1 95.69 36 GLU B CA 1
ATOM 1925 C C . GLU B 1 36 ? 4.094 -22.078 -19.859 1 95.69 36 GLU B C 1
ATOM 1927 O O . GLU B 1 36 ? 3.363 -22.594 -20.703 1 95.69 36 GLU B O 1
ATOM 1932 N N . ASN B 1 37 ? 5.426 -21.922 -20.031 1 96.25 37 ASN B N 1
ATOM 1933 C CA . ASN B 1 37 ? 6.02 -22.219 -21.328 1 96.25 37 ASN B CA 1
ATOM 1934 C C . ASN B 1 37 ? 6.773 -23.547 -21.297 1 96.25 37 ASN B C 1
ATOM 1936 O O . ASN B 1 37 ? 7.195 -24.047 -22.344 1 96.25 37 ASN B O 1
ATOM 1940 N N . LYS B 1 38 ? 6.91 -24.109 -20.156 1 96.06 38 LYS B N 1
ATOM 1941 C CA . LYS B 1 38 ? 7.625 -25.359 -19.906 1 96.06 38 LYS B CA 1
ATOM 1942 C C . LYS B 1 38 ? 9.125 -25.172 -20.141 1 96.06 38 LYS B C 1
ATOM 1944 O O . LYS B 1 38 ? 9.922 -25.375 -19.219 1 96.06 38 LYS B O 1
ATOM 1949 N N . CYS B 1 39 ? 9.461 -24.766 -21.344 1 97.44 39 CYS B N 1
ATOM 1950 C CA . CYS B 1 39 ? 10.852 -24.469 -21.688 1 97.44 39 CYS B CA 1
ATOM 1951 C C . CYS B 1 39 ? 10.945 -23.141 -22.438 1 97.44 39 CYS B C 1
ATOM 1953 O O . CYS B 1 39 ? 9.984 -22.719 -23.078 1 97.44 39 CYS B O 1
ATOM 1955 N N . ALA B 1 40 ? 12.094 -22.438 -22.281 1 96.81 40 ALA B N 1
ATOM 1956 C CA . ALA B 1 40 ? 12.297 -21.172 -22.984 1 96.81 40 ALA B CA 1
ATOM 1957 C C . ALA B 1 40 ? 13.773 -20.812 -23.047 1 96.81 40 ALA B C 1
ATOM 1959 O O . ALA B 1 40 ? 14.562 -21.25 -22.203 1 96.81 40 ALA B O 1
ATOM 1960 N N . GLY B 1 41 ? 14.156 -20.047 -24.078 1 95.19 41 GLY B N 1
ATOM 1961 C CA . GLY B 1 41 ? 15.5 -19.5 -24.156 1 95.19 41 GLY B CA 1
ATOM 1962 C C . GLY B 1 41 ? 15.68 -18.25 -23.312 1 95.19 41 GLY B C 1
ATOM 1963 O O . GLY B 1 41 ? 14.711 -17.562 -23.016 1 95.19 41 GLY B O 1
ATOM 1964 N N . ARG B 1 42 ? 16.906 -17.922 -23.062 1 92.94 42 ARG B N 1
ATOM 1965 C CA . ARG B 1 42 ? 17.234 -16.781 -22.203 1 92.94 42 ARG B CA 1
ATOM 1966 C C . ARG B 1 42 ? 16.766 -15.477 -22.828 1 92.94 42 ARG B C 1
ATOM 1968 O O . ARG B 1 42 ? 16.297 -14.586 -22.125 1 92.94 42 ARG B O 1
ATOM 1975 N N . VAL B 1 43 ? 16.875 -15.359 -24.078 1 93.88 43 VAL B N 1
ATOM 1976 C CA . VAL B 1 43 ? 16.516 -14.133 -24.781 1 93.88 43 VAL B CA 1
ATOM 1977 C C . VAL B 1 43 ? 15.008 -13.883 -24.656 1 93.88 43 VAL B C 1
ATOM 1979 O O . VAL B 1 43 ? 14.578 -12.742 -24.438 1 93.88 43 VAL B O 1
ATOM 1982 N N . PHE B 1 44 ? 14.328 -14.984 -24.734 1 96.06 44 PHE B N 1
ATOM 1983 C CA . PHE B 1 44 ? 12.883 -14.883 -24.578 1 96.06 44 PHE B CA 1
ATOM 1984 C C . PHE B 1 44 ? 12.516 -14.406 -23.172 1 96.06 44 PHE B C 1
ATOM 1986 O O . PHE B 1 44 ? 11.641 -13.547 -23.016 1 96.06 44 PHE B O 1
ATOM 1993 N N . VAL B 1 45 ? 13.211 -14.867 -22.203 1 97 45 VAL B N 1
ATOM 1994 C CA . VAL B 1 45 ? 12.945 -14.531 -20.812 1 97 45 VAL B CA 1
ATOM 1995 C C . VAL B 1 45 ? 13.258 -13.055 -20.562 1 97 45 VAL B C 1
ATOM 1997 O O . VAL B 1 45 ? 12.438 -12.328 -19.984 1 97 45 VAL B O 1
ATOM 2000 N N . HIS B 1 46 ? 14.391 -12.656 -21.016 1 95.75 46 HIS B N 1
ATOM 2001 C CA . HIS B 1 46 ? 14.797 -11.273 -20.812 1 95.75 46 HIS B CA 1
ATOM 2002 C C . HIS B 1 46 ? 13.859 -10.312 -21.531 1 95.75 46 HIS B C 1
ATOM 2004 O O . HIS B 1 46 ? 13.453 -9.289 -20.953 1 95.75 46 HIS B O 1
ATOM 2010 N N . LYS B 1 47 ? 13.422 -10.586 -22.688 1 96.31 47 LYS B N 1
ATOM 2011 C CA . LYS B 1 47 ? 12.539 -9.719 -23.469 1 96.31 47 LYS B CA 1
ATOM 2012 C C . LYS B 1 47 ? 11.148 -9.664 -22.844 1 96.31 47 LYS B C 1
ATOM 2014 O O . LYS B 1 47 ? 10.508 -8.609 -22.828 1 96.31 47 LYS B O 1
ATOM 2019 N N . THR B 1 48 ? 10.773 -10.773 -22.359 1 97 48 THR B N 1
ATOM 2020 C CA . THR B 1 48 ? 9.422 -10.883 -21.828 1 97 48 THR B CA 1
ATOM 2021 C C . THR B 1 48 ? 9.312 -10.188 -20.469 1 97 48 THR B C 1
ATOM 2023 O O . THR B 1 48 ? 8.328 -9.5 -20.203 1 97 48 THR B O 1
ATOM 2026 N N . LEU B 1 49 ? 10.297 -10.289 -19.609 1 97.5 49 LEU B N 1
ATOM 2027 C CA . LEU B 1 49 ? 10.219 -9.789 -18.25 1 97.5 49 LEU B CA 1
ATOM 2028 C C . LEU B 1 49 ? 10.805 -8.383 -18.156 1 97.5 49 LEU B C 1
ATOM 2030 O O . LEU B 1 49 ? 10.562 -7.676 -17.172 1 97.5 49 LEU B O 1
ATOM 2034 N N . GLY B 1 50 ? 11.641 -7.984 -19.078 1 95.56 50 GLY B N 1
ATOM 2035 C CA . GLY B 1 50 ? 12.203 -6.648 -19.109 1 95.56 50 GLY B CA 1
ATOM 2036 C C . GLY B 1 50 ? 13.414 -6.5 -18.203 1 95.56 50 GLY B C 1
ATOM 2037 O O . GLY B 1 50 ? 13.82 -5.383 -17.875 1 95.56 50 GLY B O 1
ATOM 2038 N N . TYR B 1 51 ? 13.914 -7.59 -17.703 1 94.31 51 TYR B N 1
ATOM 2039 C CA . TYR B 1 51 ? 15.18 -7.547 -16.969 1 94.31 51 TYR B CA 1
ATOM 2040 C C . TYR B 1 51 ? 16.359 -7.453 -17.938 1 94.31 51 TYR B C 1
ATOM 2042 O O . TYR B 1 51 ? 16.234 -7.793 -19.109 1 94.31 51 TYR B O 1
ATOM 2050 N N . THR B 1 52 ? 17.453 -7.016 -17.422 1 95.56 52 THR B N 1
ATOM 2051 C CA . THR B 1 52 ? 18.641 -7.008 -18.266 1 95.56 52 THR B CA 1
ATOM 2052 C C . THR B 1 52 ? 19.109 -8.43 -18.562 1 95.56 52 THR B C 1
ATOM 2054 O O . THR B 1 52 ? 18.828 -9.352 -17.781 1 95.56 52 THR B O 1
ATOM 2057 N N . GLU B 1 53 ? 19.875 -8.594 -19.703 1 94.38 53 GLU B N 1
ATOM 2058 C CA . GLU B 1 53 ? 20.375 -9.906 -20.078 1 94.38 53 GLU B CA 1
ATOM 2059 C C . GLU B 1 53 ? 21.281 -10.492 -19 1 94.38 53 GLU B C 1
ATOM 2061 O O . GLU B 1 53 ? 21.203 -11.688 -18.703 1 94.38 53 GLU B O 1
ATOM 2066 N N . ARG B 1 54 ? 22.125 -9.672 -18.469 1 95.19 54 ARG B N 1
ATOM 2067 C CA . ARG B 1 54 ? 23.047 -10.109 -17.422 1 95.19 54 ARG B CA 1
ATOM 2068 C C . ARG B 1 54 ? 22.281 -10.594 -16.203 1 95.19 54 ARG B C 1
ATOM 2070 O O . ARG B 1 54 ? 22.578 -11.664 -15.656 1 95.19 54 ARG B O 1
ATOM 2077 N N . LYS B 1 55 ? 21.266 -9.945 -15.75 1 95.44 55 LYS B N 1
ATOM 2078 C CA . LYS B 1 55 ? 20.453 -10.32 -14.594 1 95.44 55 LYS B CA 1
ATOM 2079 C C . LYS B 1 55 ? 19.656 -11.594 -14.867 1 95.44 55 LYS B C 1
ATOM 2081 O O . LYS B 1 55 ? 19.531 -12.445 -13.984 1 95.44 55 LYS B O 1
ATOM 2086 N N . THR B 1 56 ? 19.172 -11.648 -16.078 1 96.69 56 THR B N 1
ATOM 2087 C CA . THR B 1 56 ? 18.406 -12.828 -16.469 1 96.69 56 THR B CA 1
ATOM 2088 C C . THR B 1 56 ? 19.281 -14.078 -16.453 1 96.69 56 THR B C 1
ATOM 2090 O O . THR B 1 56 ? 18.891 -15.102 -15.898 1 96.69 56 THR B O 1
ATOM 2093 N N . ARG B 1 57 ? 20.453 -13.938 -17.016 1 96.31 57 ARG B N 1
ATOM 2094 C CA . ARG B 1 57 ? 21.391 -15.062 -17.062 1 96.31 57 ARG B CA 1
ATOM 2095 C C . ARG B 1 57 ? 21.766 -15.516 -15.656 1 96.31 57 ARG B C 1
ATOM 2097 O O . ARG B 1 57 ? 21.734 -16.703 -15.352 1 96.31 57 ARG B O 1
ATOM 2104 N N . SER B 1 58 ? 22.047 -14.531 -14.852 1 97 58 SER B N 1
ATOM 2105 C CA . SER B 1 58 ? 22.438 -14.82 -13.477 1 97 58 SER B CA 1
ATOM 2106 C C . SER B 1 58 ? 21.297 -15.484 -12.703 1 97 58 SER B C 1
ATOM 2108 O O . SER B 1 58 ? 21.516 -16.438 -11.961 1 97 58 SER B O 1
ATOM 2110 N N . SER B 1 59 ? 20.109 -15.047 -12.914 1 97.62 59 SER B N 1
ATOM 2111 C CA . SER B 1 59 ? 18.953 -15.57 -12.211 1 97.62 59 SER B CA 1
ATOM 2112 C C . SER B 1 59 ? 18.625 -17 -12.664 1 97.62 59 SER B C 1
ATOM 2114 O O . SER B 1 59 ? 18.359 -17.859 -11.836 1 97.62 59 SER B O 1
ATOM 2116 N N . ILE B 1 60 ? 18.719 -17.172 -13.93 1 97.56 60 ILE B N 1
ATOM 2117 C CA . ILE B 1 60 ? 18.438 -18.5 -14.469 1 97.56 60 ILE B CA 1
ATOM 2118 C C . ILE B 1 60 ? 19.484 -19.5 -13.945 1 97.56 60 ILE B C 1
ATOM 2120 O O . ILE B 1 60 ? 19.141 -20.609 -13.531 1 97.56 60 ILE B O 1
ATOM 2124 N N . SER B 1 61 ? 20.734 -19.047 -13.938 1 97.12 61 SER B N 1
ATOM 2125 C CA . SER B 1 61 ? 21.797 -19.906 -13.445 1 97.12 61 SER B CA 1
ATOM 2126 C C . SER B 1 61 ? 21.562 -20.297 -11.984 1 97.12 61 SER B C 1
ATOM 2128 O O . SER B 1 61 ? 21.734 -21.469 -11.609 1 97.12 61 SER B O 1
ATOM 2130 N N . LYS B 1 62 ? 21.172 -19.391 -11.195 1 97.62 62 LYS B N 1
ATOM 2131 C CA . LYS B 1 62 ? 20.906 -19.656 -9.781 1 97.62 62 LYS B CA 1
ATOM 2132 C C . LYS B 1 62 ? 19.734 -20.609 -9.609 1 97.62 62 LYS B C 1
ATOM 2134 O O . LYS B 1 62 ? 19.781 -21.484 -8.742 1 97.62 62 LYS B O 1
ATOM 2139 N N . LEU B 1 63 ? 18.719 -20.484 -10.391 1 98.19 63 LEU B N 1
ATOM 2140 C CA . LEU B 1 63 ? 17.547 -21.344 -10.32 1 98.19 63 LEU B CA 1
ATOM 2141 C C . LEU B 1 63 ? 17.875 -22.75 -10.781 1 98.19 63 LEU B C 1
ATOM 2143 O O . LEU B 1 63 ? 17.328 -23.719 -10.266 1 98.19 63 LEU B O 1
ATOM 2147 N N . VAL B 1 64 ? 18.781 -22.828 -11.734 1 97.75 64 VAL B N 1
ATOM 2148 C CA . VAL B 1 64 ? 19.25 -24.125 -12.188 1 97.75 64 VAL B CA 1
ATOM 2149 C C . VAL B 1 64 ? 20.062 -24.797 -11.086 1 97.75 64 VAL B C 1
ATOM 2151 O O . VAL B 1 64 ? 19.844 -25.969 -10.766 1 97.75 64 VAL B O 1
ATOM 2154 N N . ASP B 1 65 ? 20.906 -24.016 -10.523 1 97.19 65 ASP B N 1
ATOM 2155 C CA . ASP B 1 65 ? 21.766 -24.531 -9.461 1 97.19 65 ASP B CA 1
ATOM 2156 C C . ASP B 1 65 ? 20.938 -25.062 -8.289 1 97.19 65 ASP B C 1
ATOM 2158 O O . ASP B 1 65 ? 21.312 -26.047 -7.648 1 97.19 65 ASP B O 1
ATOM 2162 N N . LYS B 1 66 ? 19.812 -24.469 -8.117 1 96.88 66 LYS B N 1
ATOM 2163 C CA . LYS B 1 66 ? 18.984 -24.828 -6.965 1 96.88 66 LYS B CA 1
ATOM 2164 C C . LYS B 1 66 ? 17.938 -25.875 -7.344 1 96.88 66 LYS B C 1
ATOM 2166 O O . LYS B 1 66 ? 17.156 -26.312 -6.496 1 96.88 66 LYS B O 1
ATOM 2171 N N . GLY B 1 67 ? 17.844 -26.172 -8.633 1 96.88 67 GLY B N 1
ATOM 2172 C CA . GLY B 1 67 ? 17.016 -27.297 -9.062 1 96.88 67 GLY B CA 1
ATOM 2173 C C . GLY B 1 67 ? 15.609 -26.875 -9.469 1 96.88 67 GLY B C 1
ATOM 2174 O O . GLY B 1 67 ? 14.75 -27.719 -9.719 1 96.88 67 GLY B O 1
ATOM 2175 N N . PHE B 1 68 ? 15.336 -25.562 -9.555 1 98.12 68 PHE B N 1
ATOM 2176 C CA . PHE B 1 68 ? 14.023 -25.094 -9.984 1 98.12 68 PHE B CA 1
ATOM 2177 C C . PHE B 1 68 ? 13.859 -25.25 -11.492 1 98.12 68 PHE B C 1
ATOM 2179 O O . PHE B 1 68 ? 12.742 -25.438 -11.984 1 98.12 68 PHE B O 1
ATOM 2186 N N . LEU B 1 69 ? 14.984 -25.094 -12.102 1 98.19 69 LEU B N 1
ATOM 2187 C CA . LEU B 1 69 ? 15.078 -25.234 -13.555 1 98.19 69 LEU B CA 1
ATOM 2188 C C . LEU B 1 69 ? 16.156 -26.25 -13.93 1 98.19 69 LEU B C 1
ATOM 2190 O O . LEU B 1 69 ? 17 -26.609 -13.102 1 98.19 69 LEU B O 1
ATOM 2194 N N . HIS B 1 70 ? 16.094 -26.688 -15.133 1 97.31 70 HIS B N 1
ATOM 2195 C CA . HIS B 1 70 ? 17.172 -27.531 -15.648 1 97.31 70 HIS B CA 1
ATOM 2196 C C . HIS B 1 70 ? 17.516 -27.172 -17.094 1 97.31 70 HIS B C 1
ATOM 2198 O O . HIS B 1 70 ? 16.625 -26.797 -17.859 1 97.31 70 HIS B O 1
ATOM 2204 N N . LYS B 1 71 ? 18.719 -27.328 -17.375 1 94.44 71 LYS B N 1
ATOM 2205 C CA . LYS B 1 71 ? 19.219 -26.984 -18.703 1 94.44 71 LYS B CA 1
ATOM 2206 C C . LYS B 1 71 ? 19.141 -28.172 -19.641 1 94.44 71 LYS B C 1
ATOM 2208 O O . LYS B 1 71 ? 19.422 -29.312 -19.25 1 94.44 71 LYS B O 1
ATOM 2213 N N . THR B 1 72 ? 18.672 -27.781 -20.797 1 89.88 72 THR B N 1
ATOM 2214 C CA . THR B 1 72 ? 18.766 -28.734 -21.906 1 89.88 72 THR B CA 1
ATOM 2215 C C . THR B 1 72 ? 19.703 -28.219 -22.984 1 89.88 72 THR B C 1
ATOM 2217 O O . THR B 1 72 ? 20.344 -27.172 -22.828 1 89.88 72 THR B O 1
ATOM 2220 N N . ASN B 1 73 ? 19.906 -29 -24.094 1 84.31 73 ASN B N 1
ATOM 2221 C CA . ASN B 1 73 ? 20.828 -28.641 -25.156 1 84.31 73 ASN B CA 1
ATOM 2222 C C . ASN B 1 73 ? 20.484 -27.281 -25.766 1 84.31 73 ASN B C 1
ATOM 2224 O O . ASN B 1 73 ? 21.375 -26.531 -26.156 1 84.31 73 ASN B O 1
ATOM 2228 N N . TYR B 1 74 ? 19.281 -26.938 -25.75 1 84.06 74 TYR B N 1
ATOM 2229 C CA . TYR B 1 74 ? 18.922 -25.734 -26.5 1 84.06 74 TYR B CA 1
ATOM 2230 C C . TYR B 1 74 ? 18.047 -24.812 -25.672 1 84.06 74 TYR B C 1
ATOM 2232 O O . TYR B 1 74 ? 17.719 -23.703 -26.094 1 84.06 74 TYR B O 1
ATOM 2240 N N . SER B 1 75 ? 17.688 -25.234 -24.516 1 91.81 75 SER B N 1
ATOM 2241 C CA . SER B 1 75 ? 16.75 -24.422 -23.75 1 91.81 75 SER B CA 1
ATOM 2242 C C . SER B 1 75 ? 16.875 -24.688 -22.25 1 91.81 75 SER B C 1
ATOM 2244 O O . SER B 1 75 ? 17.766 -25.422 -21.812 1 91.81 75 SER B O 1
ATOM 2246 N N . VAL B 1 76 ? 16.266 -23.891 -21.516 1 97.5 76 VAL B N 1
ATOM 2247 C CA . VAL B 1 76 ? 16.078 -24.094 -20.078 1 97.5 76 VAL B CA 1
ATOM 2248 C C . VAL B 1 76 ? 14.617 -24.422 -19.797 1 97.5 76 VAL B C 1
ATOM 2250 O O . VAL B 1 76 ? 13.711 -23.828 -20.391 1 97.5 76 VAL B O 1
ATOM 2253 N N . CYS B 1 77 ? 14.469 -25.453 -18.922 1 98.25 77 CYS B N 1
ATOM 2254 C CA . CYS B 1 77 ? 13.109 -25.922 -18.656 1 98.25 77 CYS B CA 1
ATOM 2255 C C . CYS B 1 77 ? 12.82 -25.922 -17.156 1 98.25 77 CYS B C 1
ATOM 2257 O O . CYS B 1 77 ? 13.742 -25.984 -16.344 1 98.25 77 CYS B O 1
ATOM 2259 N N . ILE B 1 78 ? 11.547 -25.828 -16.844 1 98.06 78 ILE B N 1
ATOM 2260 C CA . ILE B 1 78 ? 11.133 -25.938 -15.453 1 98.06 78 ILE B CA 1
ATOM 2261 C C . ILE B 1 78 ? 11.305 -27.359 -14.961 1 98.06 78 ILE B C 1
ATOM 2263 O O . ILE B 1 78 ? 11.102 -28.312 -15.711 1 98.06 78 ILE B O 1
ATOM 2267 N N . SER B 1 79 ? 11.664 -27.516 -13.727 1 97.25 79 SER B N 1
ATOM 2268 C CA . SER B 1 79 ? 11.805 -28.859 -13.164 1 97.25 79 SER B CA 1
ATOM 2269 C C . SER B 1 79 ? 10.438 -29.5 -12.922 1 97.25 79 SER B C 1
ATOM 2271 O O . SER B 1 79 ? 9.461 -28.797 -12.664 1 97.25 79 SER B O 1
ATOM 2273 N N . GLU B 1 80 ? 10.422 -30.828 -12.93 1 95.5 80 GLU B N 1
ATOM 2274 C CA . GLU B 1 80 ? 9.188 -31.562 -12.703 1 95.5 80 GLU B CA 1
ATOM 2275 C C . GLU B 1 80 ? 8.633 -31.312 -11.305 1 95.5 80 GLU B C 1
ATOM 2277 O O . GLU B 1 80 ? 7.418 -31.188 -11.125 1 95.5 80 GLU B O 1
ATOM 2282 N N . GLN B 1 81 ? 9.484 -31.188 -10.391 1 93.06 81 GLN B N 1
ATOM 2283 C CA . GLN B 1 81 ? 9.078 -30.969 -9.008 1 93.06 81 GLN B CA 1
ATOM 2284 C C . GLN B 1 81 ? 8.367 -29.625 -8.852 1 93.06 81 GLN B C 1
ATOM 2286 O O . GLN B 1 81 ? 7.32 -29.547 -8.203 1 93.06 81 GLN B O 1
ATOM 2291 N N . VAL B 1 82 ? 8.93 -28.625 -9.453 1 95.31 82 VAL B N 1
ATOM 2292 C CA . VAL B 1 82 ? 8.336 -27.297 -9.367 1 95.31 82 VAL B CA 1
ATOM 2293 C C . VAL B 1 82 ? 7.016 -27.266 -10.125 1 95.31 82 VAL B C 1
ATOM 2295 O O . VAL B 1 82 ? 6.035 -26.688 -9.656 1 95.31 82 VAL B O 1
ATOM 2298 N N . SER B 1 83 ? 7.012 -27.906 -11.258 1 94.69 83 SER B N 1
ATOM 2299 C CA . SER B 1 83 ? 5.785 -27.984 -12.047 1 94.69 83 SER B CA 1
ATOM 2300 C C . SER B 1 83 ? 4.66 -28.641 -11.258 1 94.69 83 SER B C 1
ATOM 2302 O O . SER B 1 83 ? 3.52 -28.188 -11.281 1 94.69 83 SER B O 1
ATOM 2304 N N . LYS B 1 84 ? 5.031 -29.656 -10.594 1 92 84 LYS B N 1
ATOM 2305 C CA . LYS B 1 84 ? 4.055 -30.359 -9.773 1 92 84 LYS B CA 1
ATOM 2306 C C . LYS B 1 84 ? 3.553 -29.484 -8.633 1 92 84 LYS B C 1
ATOM 2308 O O . LYS B 1 84 ? 2.367 -29.516 -8.297 1 92 84 LYS B O 1
ATOM 2313 N N . THR B 1 85 ? 4.457 -28.766 -8.078 1 90.5 85 THR B N 1
ATOM 2314 C CA . THR B 1 85 ? 4.113 -27.875 -6.973 1 90.5 85 THR B CA 1
ATOM 2315 C C . THR B 1 85 ? 3.111 -26.812 -7.426 1 90.5 85 THR B C 1
ATOM 2317 O O . THR B 1 85 ? 2.207 -26.453 -6.672 1 90.5 85 THR B O 1
ATOM 2320 N N . LEU B 1 86 ? 3.209 -26.391 -8.68 1 91.25 86 LEU B N 1
ATOM 2321 C CA . LEU B 1 86 ? 2.402 -25.281 -9.18 1 91.25 86 LEU B CA 1
ATOM 2322 C C . LEU B 1 86 ? 1.154 -25.797 -9.891 1 91.25 86 LEU B C 1
ATOM 2324 O O . LEU B 1 86 ? 0.318 -25 -10.328 1 91.25 86 LEU B O 1
ATOM 2328 N N . GLN B 1 87 ? 1.022 -27.062 -10.055 1 88.88 87 GLN B N 1
ATOM 2329 C CA . GLN B 1 87 ? -0.047 -27.656 -10.844 1 88.88 87 GLN B CA 1
ATOM 2330 C C . GLN B 1 87 ? -1.418 -27.234 -10.32 1 88.88 87 GLN B C 1
ATOM 2332 O O . GLN B 1 87 ? -2.365 -27.094 -11.094 1 88.88 87 GLN B O 1
ATOM 2337 N N . GLY B 1 88 ? -1.608 -26.891 -9.078 1 84.38 88 GLY B N 1
ATOM 2338 C CA . GLY B 1 88 ? -2.889 -26.484 -8.523 1 84.38 88 GLY B CA 1
ATOM 2339 C C . GLY B 1 88 ? -3.123 -24.984 -8.617 1 84.38 88 GLY B C 1
ATOM 2340 O O . GLY B 1 88 ? -4.23 -24.516 -8.352 1 84.38 88 GLY B O 1
ATOM 2341 N N . LEU B 1 89 ? -2.119 -24.344 -9.062 1 87.12 89 LEU B N 1
ATOM 2342 C CA . LEU B 1 89 ? -2.227 -22.891 -9.203 1 87.12 89 LEU B CA 1
ATOM 2343 C C . LEU B 1 89 ? -2.879 -22.516 -10.531 1 87.12 89 LEU B C 1
ATOM 2345 O O . LEU B 1 89 ? -2.336 -22.812 -11.594 1 87.12 89 LEU B O 1
ATOM 2349 N N . VAL B 1 90 ? -4.035 -21.953 -10.43 1 90.81 90 VAL B N 1
ATOM 2350 C CA . VAL B 1 90 ? -4.742 -21.516 -11.625 1 90.81 90 VAL B CA 1
ATOM 2351 C C . VAL B 1 90 ? -4.848 -19.984 -11.641 1 90.81 90 VAL B C 1
ATOM 2353 O O . VAL B 1 90 ? -5.523 -19.406 -10.789 1 90.81 90 VAL B O 1
ATOM 2356 N N . ILE B 1 91 ? -4.203 -19.453 -12.617 1 93.62 91 ILE B N 1
ATOM 2357 C CA . ILE B 1 91 ? -4.242 -18 -12.781 1 93.62 91 ILE B CA 1
ATOM 2358 C C . ILE B 1 91 ? -4.926 -17.656 -14.102 1 93.62 91 ILE B C 1
ATOM 2360 O O . ILE B 1 91 ? -4.426 -17.984 -15.172 1 93.62 91 ILE B O 1
ATOM 2364 N N . ASN B 1 92 ? -6.059 -17.047 -13.961 1 95.38 92 ASN B N 1
ATOM 2365 C CA . ASN B 1 92 ? -6.777 -16.578 -15.141 1 95.38 92 ASN B CA 1
ATOM 2366 C C . ASN B 1 92 ? -6.609 -15.07 -15.336 1 95.38 92 ASN B C 1
ATOM 2368 O O . ASN B 1 92 ? -6.586 -14.312 -14.367 1 95.38 92 ASN B O 1
ATOM 2372 N N . ARG B 1 93 ? -6.516 -14.727 -16.562 1 96.75 93 ARG B N 1
ATOM 2373 C CA . ARG B 1 93 ? -6.355 -13.32 -16.922 1 96.75 93 ARG B CA 1
ATOM 2374 C C . ARG B 1 93 ? -7.391 -12.891 -17.953 1 96.75 93 ARG B C 1
ATOM 2376 O O . ARG B 1 93 ? -7.566 -13.562 -18.984 1 96.75 93 ARG B O 1
ATOM 2383 N N . TYR B 1 94 ? -8.047 -11.797 -17.688 1 97.25 94 TYR B N 1
ATOM 2384 C CA . TYR B 1 94 ? -9.055 -11.258 -18.594 1 97.25 94 TYR B CA 1
ATOM 2385 C C . TYR B 1 94 ? -8.773 -9.789 -18.906 1 97.25 94 TYR B C 1
ATOM 2387 O O . TYR B 1 94 ? -8.586 -8.984 -17.984 1 97.25 94 TYR B O 1
ATOM 2395 N N . ILE B 1 95 ? -8.797 -9.477 -20.172 1 96.56 95 ILE B N 1
ATOM 2396 C CA . ILE B 1 95 ? -8.617 -8.086 -20.578 1 96.56 95 ILE B CA 1
ATOM 2397 C C . ILE B 1 95 ? -9.961 -7.359 -20.531 1 96.56 95 ILE B C 1
ATOM 2399 O O . ILE B 1 95 ? -10.922 -7.785 -21.172 1 96.56 95 ILE B O 1
ATOM 2403 N N . LEU B 1 96 ? -10.031 -6.352 -19.703 1 95.5 96 LEU B N 1
ATOM 2404 C CA . LEU B 1 96 ? -11.211 -5.5 -19.594 1 95.5 96 LEU B CA 1
ATOM 2405 C C . LEU B 1 96 ? -10.891 -4.066 -20 1 95.5 96 LEU B C 1
ATOM 2407 O O . LEU B 1 96 ? -10.656 -3.211 -19.141 1 95.5 96 LEU B O 1
ATOM 2411 N N . GLY B 1 97 ? -10.984 -3.754 -21.312 1 93.19 97 GLY B N 1
ATOM 2412 C CA . GLY B 1 97 ? -10.531 -2.449 -21.766 1 93.19 97 GLY B CA 1
ATOM 2413 C C . GLY B 1 97 ? -9.047 -2.221 -21.547 1 93.19 97 GLY B C 1
ATOM 2414 O O . GLY B 1 97 ? -8.219 -2.957 -22.078 1 93.19 97 GLY B O 1
ATOM 2415 N N . LYS B 1 98 ? -8.82 -1.271 -20.781 1 94.5 98 LYS B N 1
ATOM 2416 C CA . LYS B 1 98 ? -7.422 -0.955 -20.5 1 94.5 98 LYS B CA 1
ATOM 2417 C C . LYS B 1 98 ? -6.945 -1.671 -19.234 1 94.5 98 LYS B C 1
ATOM 2419 O O . LYS B 1 98 ? -5.754 -1.64 -18.906 1 94.5 98 LYS B O 1
ATOM 2424 N N . GLN B 1 99 ? -7.879 -2.365 -18.625 1 97.31 99 GLN B N 1
ATOM 2425 C CA . GLN B 1 99 ? -7.57 -3.039 -17.375 1 97.31 99 GLN B CA 1
ATOM 2426 C C . GLN B 1 99 ? -7.453 -4.547 -17.578 1 97.31 99 GLN B C 1
ATOM 2428 O O . GLN B 1 99 ? -7.879 -5.078 -18.594 1 97.31 99 GLN B O 1
ATOM 2433 N N . VAL B 1 100 ? -6.785 -5.191 -16.672 1 98.25 100 VAL B N 1
ATOM 2434 C CA . VAL B 1 100 ? -6.641 -6.645 -16.703 1 98.25 100 VAL B CA 1
ATOM 2435 C C . VAL B 1 100 ? -7.113 -7.238 -15.391 1 98.25 100 VAL B C 1
ATOM 2437 O O . VAL B 1 100 ? -6.621 -6.867 -14.32 1 98.25 100 VAL B O 1
ATOM 2440 N N . LEU B 1 101 ? -8.062 -8.148 -15.469 1 98.38 101 LEU B N 1
ATOM 2441 C CA . LEU B 1 101 ? -8.531 -8.891 -14.305 1 98.38 101 LEU B CA 1
ATOM 2442 C C . LEU B 1 101 ? -7.781 -10.203 -14.156 1 98.38 101 LEU B C 1
ATOM 2444 O O . LEU B 1 101 ? -7.758 -11.023 -15.078 1 98.38 101 LEU B O 1
ATOM 2448 N N . VAL B 1 102 ? -7.094 -10.328 -13.039 1 97.94 102 VAL B N 1
ATOM 2449 C CA . VAL B 1 102 ? -6.391 -11.57 -12.734 1 97.94 102 VAL B CA 1
ATOM 2450 C C . VAL B 1 102 ? -7.086 -12.297 -11.586 1 97.94 102 VAL B C 1
ATOM 2452 O O . VAL B 1 102 ? -7.363 -11.695 -10.547 1 97.94 102 VAL B O 1
ATOM 2455 N N . SER B 1 103 ? -7.387 -13.516 -11.75 1 96.44 103 SER B N 1
ATOM 2456 C CA . SER B 1 103 ? -7.965 -14.344 -10.695 1 96.44 103 SER B CA 1
ATOM 2457 C C . SER B 1 103 ? -7.09 -15.555 -10.398 1 96.44 103 SER B C 1
ATOM 2459 O O . SER B 1 103 ? -6.609 -16.219 -11.312 1 96.44 103 SER B O 1
ATOM 2461 N N . ILE B 1 104 ? -6.793 -15.688 -9.172 1 93 104 ILE B N 1
ATOM 2462 C CA . ILE B 1 104 ? -6.137 -16.891 -8.672 1 93 104 ILE B CA 1
ATOM 2463 C C . ILE B 1 104 ? -7.168 -17.812 -8.023 1 93 104 ILE B C 1
ATOM 2465 O O . ILE B 1 104 ? -7.809 -17.438 -7.035 1 93 104 ILE B O 1
ATOM 2469 N N . ASN B 1 105 ? -7.254 -18.969 -8.594 1 88.94 105 ASN B N 1
ATOM 2470 C CA . ASN B 1 105 ? -8.398 -19.812 -8.258 1 88.94 105 ASN B CA 1
ATOM 2471 C C . ASN B 1 105 ? -7.973 -21.047 -7.484 1 88.94 105 ASN B C 1
ATOM 2473 O O . ASN B 1 105 ? -6.781 -21.266 -7.258 1 88.94 105 ASN B O 1
ATOM 2477 N N . SER B 1 106 ? -9.078 -21.719 -6.969 1 80.94 106 SER B N 1
ATOM 2478 C CA . SER B 1 106 ? -8.992 -23.062 -6.395 1 80.94 106 SER B CA 1
ATOM 2479 C C . SER B 1 106 ? -8.305 -23.031 -5.035 1 80.94 106 SER B C 1
ATOM 2481 O O . SER B 1 106 ? -7.477 -23.891 -4.738 1 80.94 106 SER B O 1
ATOM 2483 N N . PHE B 1 107 ? -8.633 -22.047 -4.309 1 85.12 107 PHE B N 1
ATOM 2484 C CA . PHE B 1 107 ? -8.172 -22.047 -2.924 1 85.12 107 PHE B CA 1
ATOM 2485 C C . PHE B 1 107 ? -9.07 -22.922 -2.053 1 85.12 107 PHE B C 1
ATOM 2487 O O . PHE B 1 107 ? -10.289 -22.953 -2.25 1 85.12 107 PHE B O 1
ATOM 2494 N N . PRO B 1 108 ? -8.43 -23.609 -1.163 1 84.56 108 PRO B N 1
ATOM 2495 C CA . PRO B 1 108 ? -9.305 -24.141 -0.125 1 84.56 108 PRO B CA 1
ATOM 2496 C C . PRO B 1 108 ? -10.094 -23.062 0.612 1 84.56 108 PRO B C 1
ATOM 2498 O O . PRO B 1 108 ? -9.562 -21.984 0.87 1 84.56 108 PRO B O 1
ATOM 2501 N N . GLN B 1 109 ? -11.312 -23.438 0.93 1 83.69 109 GLN B N 1
ATOM 2502 C CA . GLN B 1 109 ? -12.203 -22.453 1.554 1 83.69 109 GLN B CA 1
ATOM 2503 C C . GLN B 1 109 ? -11.609 -21.922 2.85 1 83.69 109 GLN B C 1
ATOM 2505 O O . GLN B 1 109 ? -11.719 -20.719 3.141 1 83.69 109 GLN B O 1
ATOM 2510 N N . GLU B 1 110 ? -11 -22.75 3.578 1 85.81 110 GLU B N 1
ATOM 2511 C CA . GLU B 1 110 ? -10.438 -22.375 4.867 1 85.81 110 GLU B CA 1
ATOM 2512 C C . GLU B 1 110 ? -9.344 -21.312 4.699 1 85.81 110 GLU B C 1
ATOM 2514 O O . GLU B 1 110 ? -9.234 -20.406 5.512 1 85.81 110 GLU B O 1
ATOM 2519 N N . ILE B 1 111 ? -8.641 -21.484 3.627 1 87.06 111 ILE B N 1
ATOM 2520 C CA . ILE B 1 111 ? -7.551 -20.562 3.357 1 87.06 111 ILE B CA 1
ATOM 2521 C C . ILE B 1 111 ? -8.125 -19.188 2.99 1 87.06 111 ILE B C 1
ATOM 2523 O O . ILE B 1 111 ? -7.645 -18.156 3.471 1 87.06 111 ILE B O 1
ATOM 2527 N N . LEU B 1 112 ? -9.133 -19.188 2.24 1 88.81 112 LEU B N 1
ATOM 2528 C CA . LEU B 1 112 ? -9.742 -17.938 1.816 1 88.81 112 LEU B CA 1
ATOM 2529 C C . LEU B 1 112 ? -10.422 -17.234 2.988 1 88.81 112 LEU B C 1
ATOM 2531 O O . LEU B 1 112 ? -10.43 -16.016 3.068 1 88.81 112 LEU B O 1
ATOM 2535 N N . GLU B 1 113 ? -10.953 -18.016 3.887 1 88 113 GLU B N 1
ATOM 2536 C CA . GLU B 1 113 ? -11.594 -17.453 5.07 1 88 113 GLU B CA 1
ATOM 2537 C C . GLU B 1 113 ? -10.586 -16.75 5.973 1 88 113 GLU B C 1
ATOM 2539 O O . GLU B 1 113 ? -10.914 -15.758 6.625 1 88 113 GLU B O 1
ATOM 2544 N N . ASN B 1 114 ? -9.445 -17.203 5.879 1 88.75 114 ASN B N 1
ATOM 2545 C CA . ASN B 1 114 ? -8.383 -16.547 6.637 1 88.75 114 ASN B CA 1
ATOM 2546 C C . ASN B 1 114 ? -7.883 -15.289 5.934 1 88.75 114 ASN B C 1
ATOM 2548 O O . ASN B 1 114 ? -7.637 -14.266 6.578 1 88.75 114 ASN B O 1
ATOM 2552 N N . ILE B 1 115 ? -7.797 -15.383 4.648 1 89.56 115 ILE B N 1
ATOM 2553 C CA . ILE B 1 115 ? -7.25 -14.297 3.846 1 89.56 115 ILE B CA 1
ATOM 2554 C C . ILE B 1 115 ? -8.203 -13.102 3.877 1 89.56 115 ILE B C 1
ATOM 2556 O O . ILE B 1 115 ? -7.766 -11.945 3.84 1 89.56 115 ILE B O 1
ATOM 2560 N N . LYS B 1 116 ? -9.477 -13.422 3.988 1 91.06 116 LYS B N 1
ATOM 2561 C CA . LYS B 1 116 ? -10.469 -12.344 3.996 1 91.06 116 LYS B CA 1
ATOM 2562 C C . LYS B 1 116 ? -10.164 -11.328 5.09 1 91.06 116 LYS B C 1
ATOM 2564 O O . LYS B 1 116 ? -10.344 -10.125 4.891 1 91.06 116 LYS B O 1
ATOM 2569 N N . TYR B 1 117 ? -9.523 -11.766 6.199 1 89.38 117 TYR B N 1
ATOM 2570 C CA . TYR B 1 117 ? -9.219 -10.883 7.324 1 89.38 117 TYR B CA 1
ATOM 2571 C C . TYR B 1 117 ? -7.902 -10.156 7.109 1 89.38 117 TYR B C 1
ATOM 2573 O O . TYR B 1 117 ? -7.59 -9.203 7.828 1 89.38 117 TYR B O 1
ATOM 2581 N N . LYS B 1 118 ? -7.207 -10.578 6.074 1 92 118 LYS B N 1
ATOM 2582 C CA . LYS B 1 118 ? -5.887 -10.016 5.812 1 92 118 LYS B CA 1
ATOM 2583 C C . LYS B 1 118 ? -5.824 -9.398 4.418 1 92 118 LYS B C 1
ATOM 2585 O O . LYS B 1 118 ? -4.738 -9.117 3.906 1 92 118 LYS B O 1
ATOM 2590 N N . ILE B 1 119 ? -7.016 -9.164 3.877 1 92.81 119 ILE B N 1
ATOM 2591 C CA . ILE B 1 119 ? -7.09 -8.742 2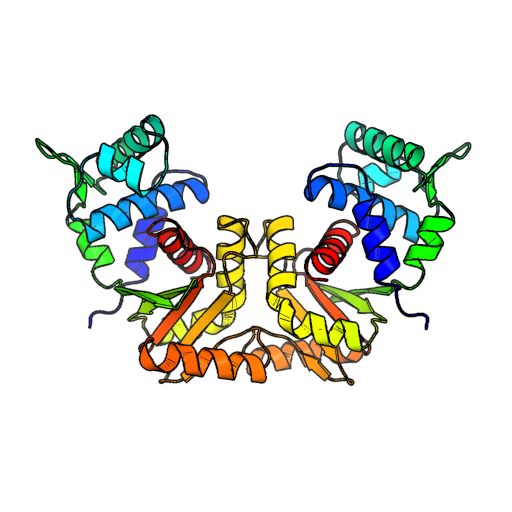.482 1 92.81 119 ILE B CA 1
ATOM 2592 C C . ILE B 1 119 ? -6.418 -7.387 2.314 1 92.81 119 ILE B C 1
ATOM 2594 O O . ILE B 1 119 ? -5.801 -7.113 1.279 1 92.81 119 ILE B O 1
ATOM 2598 N N . LEU B 1 120 ? -6.496 -6.52 3.312 1 92 120 LEU B N 1
ATOM 2599 C CA . LEU B 1 120 ? -5.848 -5.215 3.225 1 92 120 LEU B CA 1
ATOM 2600 C C . LEU B 1 120 ? -4.332 -5.359 3.291 1 92 120 LEU B C 1
ATOM 2602 O O . LEU B 1 120 ? -3.605 -4.652 2.588 1 92 120 LEU B O 1
ATOM 2606 N N . ARG B 1 121 ? -3.889 -6.27 4.148 1 93.25 121 ARG B N 1
ATOM 2607 C CA . ARG B 1 121 ? -2.455 -6.527 4.23 1 93.25 121 ARG B CA 1
ATOM 2608 C C . ARG B 1 121 ? -1.932 -7.137 2.936 1 93.25 121 ARG B C 1
ATOM 2610 O O . ARG B 1 121 ? -0.831 -6.809 2.49 1 93.25 121 ARG B O 1
ATOM 2617 N N . PHE B 1 122 ? -2.75 -8.039 2.381 1 95 122 PHE B N 1
ATOM 2618 C CA . PHE B 1 122 ? -2.434 -8.609 1.073 1 95 122 PHE B CA 1
ATOM 2619 C C . PHE B 1 122 ? -2.258 -7.504 0.036 1 95 122 PHE B C 1
ATOM 2621 O O . PHE B 1 122 ? -1.256 -7.473 -0.681 1 95 122 PHE B O 1
ATOM 2628 N N . ARG B 1 123 ? -3.213 -6.586 0.001 1 94.88 123 ARG B N 1
ATOM 2629 C CA . ARG B 1 123 ? -3.133 -5.449 -0.908 1 94.88 123 ARG B CA 1
ATOM 2630 C C . ARG B 1 123 ? -1.905 -4.594 -0.61 1 94.88 123 ARG B C 1
ATOM 2632 O O . ARG B 1 123 ? -1.215 -4.148 -1.529 1 94.88 123 ARG B O 1
ATOM 2639 N N . ASP B 1 124 ? -1.627 -4.336 0.664 1 95.25 124 ASP B N 1
ATOM 2640 C CA . ASP B 1 124 ? -0.493 -3.506 1.063 1 95.25 124 ASP B CA 1
ATOM 2641 C C . ASP B 1 124 ? 0.817 -4.07 0.515 1 95.25 124 ASP B C 1
ATOM 2643 O O . ASP B 1 124 ? 1.658 -3.32 0.014 1 95.25 124 ASP B O 1
ATOM 2647 N N . TYR B 1 125 ? 0.962 -5.32 0.581 1 96.44 125 TYR B N 1
ATOM 2648 C CA . TYR B 1 125 ? 2.176 -5.941 0.065 1 96.44 125 TYR B CA 1
ATOM 2649 C C . TYR B 1 125 ? 2.293 -5.742 -1.441 1 96.44 125 TYR B C 1
ATOM 2651 O O . TYR B 1 125 ? 3.387 -5.5 -1.959 1 96.44 125 TYR B O 1
ATOM 2659 N N . ILE B 1 126 ? 1.18 -5.902 -2.107 1 96.81 126 ILE B N 1
ATOM 2660 C CA . ILE B 1 126 ? 1.193 -5.699 -3.551 1 96.81 126 ILE B CA 1
ATOM 2661 C C . ILE B 1 126 ? 1.636 -4.273 -3.867 1 96.81 126 ILE B C 1
ATOM 2663 O O . ILE B 1 126 ? 2.506 -4.059 -4.715 1 96.81 126 ILE B O 1
ATOM 2667 N N . VAL B 1 127 ? 1.093 -3.389 -3.158 1 96 127 VAL B N 1
ATOM 2668 C CA . VAL B 1 127 ? 1.338 -1.973 -3.408 1 96 127 VAL B CA 1
ATOM 2669 C C . VAL B 1 127 ? 2.799 -1.642 -3.113 1 96 127 VAL B C 1
ATOM 2671 O O . VAL B 1 127 ? 3.434 -0.89 -3.857 1 96 127 VAL B O 1
ATOM 2674 N N . ILE B 1 128 ? 3.318 -2.146 -2.109 1 96.31 128 ILE B N 1
ATOM 2675 C CA . ILE B 1 128 ? 4.711 -1.912 -1.747 1 96.31 128 ILE B CA 1
ATOM 2676 C C . ILE B 1 128 ? 5.625 -2.393 -2.873 1 96.31 128 ILE B C 1
ATOM 2678 O O . ILE B 1 128 ? 6.582 -1.705 -3.24 1 96.31 128 ILE B O 1
ATOM 2682 N N . HIS B 1 129 ? 5.262 -3.477 -3.432 1 96.12 129 HIS B N 1
ATOM 2683 C CA . HIS B 1 129 ? 6.172 -4.082 -4.395 1 96.12 129 HIS B CA 1
ATOM 2684 C C . HIS B 1 129 ? 5.969 -3.502 -5.789 1 96.12 129 HIS B C 1
ATOM 2686 O O . HIS B 1 129 ? 6.887 -3.52 -6.613 1 96.12 129 HIS B O 1
ATOM 2692 N N . THR B 1 130 ? 4.742 -3.021 -6.043 1 95.69 130 THR B N 1
ATOM 2693 C CA . THR B 1 130 ? 4.531 -2.352 -7.32 1 95.69 130 THR B CA 1
ATOM 2694 C C . THR B 1 130 ? 5.051 -0.917 -7.273 1 95.69 130 THR B C 1
ATOM 2696 O O . THR B 1 130 ? 5.355 -0.326 -8.312 1 95.69 130 THR B O 1
ATOM 2699 N N . MET B 1 131 ? 5.027 -0.319 -6.133 1 92.25 131 MET B N 1
ATOM 2700 C CA . MET B 1 131 ? 5.457 1.051 -5.859 1 92.25 131 MET B CA 1
ATOM 2701 C C . MET B 1 131 ? 4.66 2.045 -6.703 1 92.25 131 MET B C 1
ATOM 2703 O O . MET B 1 131 ? 5.184 3.094 -7.09 1 92.25 131 MET B O 1
ATOM 2707 N N . ASP B 1 132 ? 3.463 1.571 -7.082 1 90.81 132 ASP B N 1
ATOM 2708 C CA . ASP B 1 132 ? 2.582 2.389 -7.914 1 90.81 132 ASP B CA 1
ATOM 2709 C C . ASP B 1 132 ? 1.128 2.256 -7.465 1 90.81 132 ASP B C 1
ATOM 2711 O O . ASP B 1 132 ? 0.443 1.301 -7.836 1 90.81 132 ASP B O 1
ATOM 2715 N N . PRO B 1 133 ? 0.673 3.27 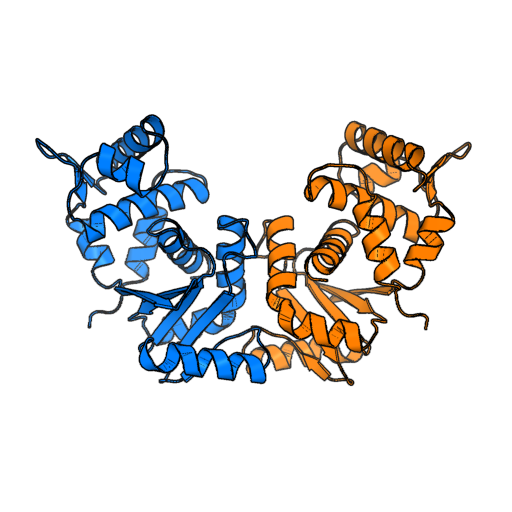-6.84 1 87.38 133 PRO B N 1
ATOM 2716 C CA . PRO B 1 133 ? -0.704 3.193 -6.344 1 87.38 133 PRO B CA 1
ATOM 2717 C C . PRO B 1 133 ? -1.73 3.102 -7.473 1 87.38 133 PRO B C 1
ATOM 2719 O O . PRO B 1 133 ? -2.881 2.723 -7.234 1 87.38 133 PRO B O 1
ATOM 2722 N N . TYR B 1 134 ? -1.327 3.363 -8.664 1 90.81 134 TYR B N 1
ATOM 2723 C CA . TYR B 1 134 ? -2.273 3.414 -9.773 1 90.81 134 TYR B CA 1
ATOM 2724 C C . TYR B 1 134 ? -2.324 2.08 -10.508 1 90.81 134 TYR B C 1
ATOM 2726 O O . TYR B 1 134 ? -3.203 1.857 -11.344 1 90.81 134 TYR B O 1
ATOM 2734 N N . SER B 1 135 ? -1.457 1.242 -10.125 1 93.31 135 SER B N 1
ATOM 2735 C CA . SER B 1 135 ? -1.422 -0.035 -10.836 1 93.31 135 SER B CA 1
ATOM 2736 C C . SER B 1 135 ? -2.592 -0.925 -10.422 1 93.31 135 SER B C 1
ATOM 2738 O O . SER B 1 135 ? -3.045 -1.763 -11.203 1 93.31 135 SER B O 1
ATOM 2740 N N . LEU B 1 136 ? -3.062 -0.695 -9.18 1 93.69 136 LEU B N 1
ATOM 2741 C CA . LEU B 1 136 ? -4.105 -1.545 -8.617 1 93.69 136 LEU B CA 1
ATOM 2742 C C . LEU B 1 136 ? -5.434 -0.798 -8.539 1 93.69 136 LEU B C 1
ATOM 2744 O O . LEU B 1 136 ? -5.496 0.312 -8.008 1 93.69 136 LEU B O 1
ATOM 2748 N N . GLU B 1 137 ? -6.438 -1.409 -9.117 1 94.25 137 GLU B N 1
ATOM 2749 C CA . GLU B 1 137 ? -7.773 -0.825 -9.031 1 94.25 137 GLU B CA 1
ATOM 2750 C C . GLU B 1 137 ? -8.555 -1.413 -7.863 1 94.25 137 GLU B C 1
ATOM 2752 O O . GLU B 1 137 ? -8.898 -0.701 -6.914 1 94.25 137 GLU B O 1
ATOM 2757 N N . ILE B 1 138 ? -8.766 -2.703 -7.848 1 94.62 138 ILE B N 1
ATOM 2758 C CA . ILE B 1 138 ? -9.461 -3.355 -6.746 1 94.62 138 ILE B CA 1
ATOM 2759 C C . ILE B 1 138 ? -8.844 -4.723 -6.477 1 94.62 138 ILE B C 1
ATOM 2761 O O . ILE B 1 138 ? -8.211 -5.309 -7.359 1 94.62 138 ILE B O 1
ATOM 2765 N N . THR B 1 139 ? -8.836 -5.133 -5.266 1 95.38 139 THR B N 1
ATOM 2766 C CA . THR B 1 139 ? -8.578 -6.5 -4.832 1 95.38 139 THR B CA 1
ATOM 2767 C C . THR B 1 139 ? -9.805 -7.094 -4.148 1 95.38 139 THR B C 1
ATOM 2769 O O . THR B 1 139 ? -10.586 -6.371 -3.521 1 95.38 139 THR B O 1
ATOM 2772 N N . GLY B 1 140 ? -10 -8.352 -4.336 1 95.25 140 GLY B N 1
ATOM 2773 C CA . GLY B 1 140 ? -11.141 -8.992 -3.703 1 95.25 140 GLY B CA 1
ATOM 2774 C C . GLY B 1 140 ? -11.062 -10.508 -3.715 1 95.25 140 GLY B C 1
ATOM 2775 O O . GLY B 1 140 ? -10.008 -11.078 -4.027 1 95.25 140 GLY B O 1
ATOM 2776 N N . TYR B 1 141 ? -12.117 -11.125 -3.225 1 94.94 141 TYR B N 1
ATOM 2777 C CA . TYR B 1 141 ? -12.203 -12.578 -3.143 1 94.94 141 TYR B CA 1
ATOM 2778 C C . TYR B 1 141 ? -13.641 -13.055 -3.318 1 94.94 141 TYR B C 1
ATOM 2780 O O . TYR B 1 141 ? -14.578 -12.258 -3.203 1 94.94 141 TYR B O 1
ATOM 2788 N N . THR B 1 142 ? -13.719 -14.219 -3.707 1 94.69 142 THR B N 1
ATOM 2789 C CA . THR B 1 142 ? -15.031 -14.852 -3.793 1 94.69 142 THR B CA 1
ATOM 2790 C C . THR B 1 142 ? -15.148 -15.992 -2.785 1 94.69 142 THR B C 1
ATOM 2792 O O . THR B 1 142 ? -14.258 -16.844 -2.699 1 94.69 142 THR B O 1
ATOM 2795 N N . ILE B 1 143 ? -16.094 -15.953 -2.033 1 90.56 143 ILE B N 1
ATOM 2796 C CA . ILE B 1 143 ? -16.438 -17.016 -1.094 1 90.56 143 ILE B CA 1
ATOM 2797 C C . ILE B 1 143 ? -17.922 -17.344 -1.202 1 90.56 143 ILE B C 1
ATOM 2799 O O . ILE B 1 143 ? -18.766 -16.438 -1.141 1 90.56 143 ILE B O 1
ATOM 2803 N N . ARG B 1 144 ? -18.281 -18.594 -1.393 1 88.56 144 ARG B N 1
ATOM 2804 C CA . ARG B 1 144 ? -19.672 -19.047 -1.485 1 88.56 144 ARG B CA 1
ATOM 2805 C C . ARG B 1 144 ? -20.422 -18.281 -2.562 1 88.56 144 ARG B C 1
ATOM 2807 O O . ARG B 1 144 ? -21.5 -17.734 -2.309 1 88.56 144 ARG B O 1
ATOM 2814 N N . ASP B 1 145 ? -19.812 -18.078 -3.613 1 86.94 145 ASP B N 1
ATOM 2815 C CA . ASP B 1 145 ? -20.375 -17.5 -4.828 1 86.94 145 ASP B CA 1
ATOM 2816 C C . ASP B 1 145 ? -20.656 -16.016 -4.648 1 86.94 145 ASP B C 1
ATOM 2818 O O . ASP B 1 145 ? -21.484 -15.438 -5.363 1 86.94 145 ASP B O 1
ATOM 2822 N N . LYS B 1 146 ? -20.094 -15.453 -3.674 1 92.19 146 LYS B N 1
ATOM 2823 C CA . LYS B 1 146 ? -20.25 -14.016 -3.457 1 92.19 146 LYS B CA 1
ATOM 2824 C C . LYS B 1 146 ? -18.938 -13.281 -3.719 1 92.19 146 LYS B C 1
ATOM 2826 O O . LYS B 1 146 ? -17.891 -13.68 -3.217 1 92.19 146 LYS B O 1
ATOM 2831 N N . ILE B 1 147 ? -19.062 -12.273 -4.512 1 94.62 147 ILE B N 1
ATOM 2832 C CA . ILE B 1 147 ? -17.906 -11.445 -4.844 1 94.62 147 ILE B CA 1
ATOM 2833 C C . ILE B 1 147 ? -17.766 -10.328 -3.807 1 94.62 147 ILE B C 1
ATOM 2835 O O . ILE B 1 147 ? -18.656 -9.5 -3.646 1 94.62 147 ILE B O 1
ATOM 2839 N N . ASN B 1 148 ? -16.609 -10.344 -3.141 1 92.81 148 ASN B N 1
ATOM 2840 C CA . ASN B 1 148 ? -16.344 -9.336 -2.121 1 92.81 148 ASN B CA 1
ATOM 2841 C C . ASN B 1 148 ? -15.203 -8.406 -2.545 1 92.81 148 ASN B C 1
ATOM 2843 O O . ASN B 1 148 ? -14.109 -8.867 -2.865 1 92.81 148 ASN B O 1
ATOM 2847 N N . ILE B 1 149 ? -15.492 -7.121 -2.596 1 93 149 ILE B N 1
ATOM 2848 C CA . ILE B 1 149 ? -14.523 -6.09 -2.949 1 93 149 ILE B CA 1
ATOM 2849 C C . ILE B 1 149 ? -14.367 -5.109 -1.79 1 93 149 ILE B C 1
ATOM 2851 O O . ILE B 1 149 ? -14.992 -4.043 -1.781 1 93 149 ILE B O 1
ATOM 2855 N N . PRO B 1 150 ? -13.414 -5.418 -0.983 1 87.12 150 PRO B N 1
ATOM 2856 C CA . PRO B 1 150 ? -13.266 -4.57 0.201 1 87.12 150 PRO B CA 1
ATOM 2857 C C . PRO B 1 150 ? -12.68 -3.199 -0.127 1 87.12 150 PRO B C 1
ATOM 2859 O O . PRO B 1 150 ? -11.945 -3.055 -1.109 1 87.12 150 PRO B O 1
ATOM 2862 N N . GLY B 1 151 ? -13.055 -2.244 0.676 1 83 151 GLY B N 1
ATOM 2863 C CA . GLY B 1 151 ? -12.422 -0.937 0.598 1 83 151 GLY B CA 1
ATOM 2864 C C . GLY B 1 151 ? -13.172 0.033 -0.3 1 83 151 GLY B C 1
ATOM 2865 O O . GLY B 1 151 ? -12.789 1.199 -0.416 1 83 151 GLY B O 1
ATOM 2866 N N . LEU B 1 152 ? -14.25 -0.417 -0.889 1 85.25 152 LEU B N 1
ATOM 2867 C CA . LEU B 1 152 ? -15.016 0.447 -1.78 1 85.25 152 LEU B CA 1
ATOM 2868 C C . LEU B 1 152 ? -16.422 0.679 -1.235 1 85.25 152 LEU B C 1
ATOM 2870 O O . LEU B 1 152 ? -16.984 -0.197 -0.581 1 85.25 152 LEU B O 1
ATOM 2874 N N . PRO B 1 153 ? -16.891 1.888 -1.496 1 83.5 153 PRO B N 1
ATOM 2875 C CA . PRO B 1 153 ? -18.328 2.064 -1.239 1 83.5 153 PRO B CA 1
ATOM 2876 C C . PRO B 1 153 ? -19.188 1.084 -2.025 1 83.5 153 PRO B C 1
ATOM 2878 O O . PRO B 1 153 ? -18.828 0.681 -3.133 1 83.5 153 PRO B O 1
ATOM 2881 N N . GLU B 1 154 ? -20.297 0.808 -1.415 1 84.75 154 GLU B N 1
ATOM 2882 C CA . GLU B 1 154 ? -21.156 -0.228 -1.983 1 84.75 154 GLU B CA 1
ATOM 2883 C C . GLU B 1 154 ? -21.578 0.127 -3.406 1 84.75 154 GLU B C 1
ATOM 2885 O O . GLU B 1 154 ? -21.641 -0.741 -4.277 1 84.75 154 GLU B O 1
ATOM 2890 N N . GLU B 1 155 ? -21.797 1.389 -3.611 1 86.5 155 GLU B N 1
ATOM 2891 C CA . GLU B 1 155 ? -22.234 1.812 -4.938 1 86.5 155 GLU B CA 1
ATOM 2892 C C . GLU B 1 155 ? -21.172 1.504 -5.992 1 86.5 155 GLU B C 1
ATOM 2894 O O . GLU B 1 155 ? -21.5 1.077 -7.102 1 86.5 155 GLU B O 1
ATOM 2899 N N . LEU B 1 156 ? -19.969 1.69 -5.656 1 88.31 156 LEU B N 1
ATOM 2900 C CA . LEU B 1 156 ? -18.875 1.409 -6.578 1 88.31 156 LEU B CA 1
ATOM 2901 C C . LEU B 1 156 ? -18.609 -0.09 -6.664 1 88.31 156 LEU B C 1
ATOM 2903 O O . LEU B 1 156 ? -18.328 -0.611 -7.746 1 88.31 156 LEU B O 1
ATOM 2907 N N . ALA B 1 157 ? -18.766 -0.733 -5.562 1 91.38 157 ALA B N 1
ATOM 2908 C CA . ALA B 1 157 ? -18.547 -2.178 -5.531 1 91.38 157 ALA B CA 1
ATOM 2909 C C . ALA B 1 157 ? -19.516 -2.9 -6.453 1 91.38 157 ALA B C 1
ATOM 2911 O O . ALA B 1 157 ? -19.156 -3.863 -7.129 1 91.38 157 ALA B O 1
ATOM 2912 N N . ILE B 1 158 ? -20.703 -2.385 -6.461 1 93.38 158 ILE B N 1
ATOM 2913 C CA . ILE B 1 158 ? -21.734 -2.996 -7.289 1 93.38 158 ILE B CA 1
ATOM 2914 C C . ILE B 1 158 ? -21.328 -2.912 -8.758 1 93.38 158 ILE B C 1
ATOM 2916 O O . ILE B 1 158 ? -21.5 -3.873 -9.516 1 93.38 158 ILE B O 1
ATOM 2920 N N . LYS B 1 159 ? -20.797 -1.828 -9.133 1 93.19 159 LYS B N 1
ATOM 2921 C CA . LYS B 1 159 ? -20.375 -1.634 -10.523 1 93.19 159 LYS B CA 1
ATOM 2922 C C . LYS B 1 159 ? -19.281 -2.627 -10.906 1 93.19 159 LYS B C 1
ATOM 2924 O O . LYS B 1 159 ? -19.344 -3.248 -11.969 1 93.19 159 LYS B O 1
ATOM 2929 N N . TYR B 1 160 ? -18.391 -2.812 -10.055 1 94 160 TYR B N 1
ATOM 2930 C CA . TYR B 1 160 ? -17.297 -3.732 -10.344 1 94 160 TYR B CA 1
ATOM 2931 C C . TYR B 1 160 ? -17.766 -5.18 -10.312 1 94 160 TYR B C 1
ATOM 2933 O O . TYR B 1 160 ? -17.312 -6.008 -11.102 1 94 160 TYR B O 1
ATOM 2941 N N . ARG B 1 161 ? -18.672 -5.453 -9.383 1 95.62 161 ARG B N 1
ATOM 2942 C CA . ARG B 1 161 ? -19.219 -6.805 -9.312 1 95.62 161 ARG B CA 1
ATOM 2943 C C . ARG B 1 161 ? -19.906 -7.184 -10.617 1 95.62 161 ARG B C 1
ATOM 2945 O O . ARG B 1 161 ? -19.75 -8.305 -11.109 1 95.62 161 ARG B O 1
ATOM 2952 N N . LYS B 1 162 ? -20.594 -6.246 -11.109 1 94.81 162 LYS B N 1
ATOM 2953 C CA . LYS B 1 162 ? -21.281 -6.484 -12.367 1 94.81 162 LYS B CA 1
ATOM 2954 C C . LYS B 1 162 ? -20.297 -6.707 -13.508 1 94.81 162 LYS B C 1
ATOM 2956 O O . LYS B 1 162 ? -20.531 -7.539 -14.391 1 94.81 162 LYS B O 1
ATOM 2961 N N . LEU B 1 163 ? -19.219 -6.02 -13.398 1 94.19 163 LEU B N 1
ATOM 2962 C CA . LEU B 1 163 ? -18.219 -6.062 -14.453 1 94.19 163 LEU B CA 1
ATOM 2963 C C . LEU B 1 163 ? -17.516 -7.414 -14.477 1 94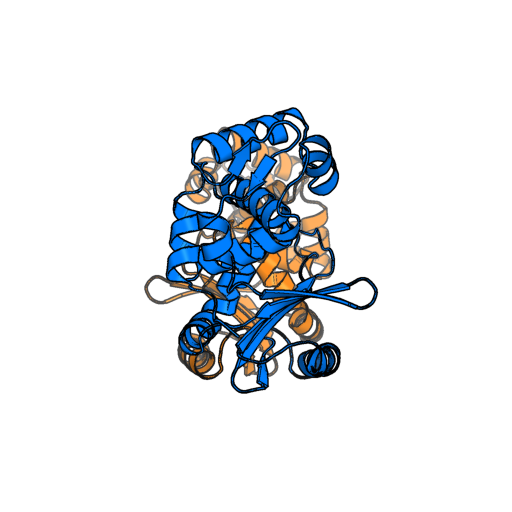.19 163 LEU B C 1
ATOM 2965 O O . LEU B 1 163 ? -17.172 -7.914 -15.555 1 94.19 163 LEU B O 1
ATOM 2969 N N . ILE B 1 164 ? -17.391 -8.117 -13.25 1 95.56 164 ILE B N 1
ATOM 2970 C CA . ILE B 1 164 ? -16.453 -9.234 -13.219 1 95.56 164 ILE B CA 1
ATOM 2971 C C . ILE B 1 164 ? -17.188 -10.523 -12.867 1 95.56 164 ILE B C 1
ATOM 2973 O O . ILE B 1 164 ? -16.609 -11.602 -12.859 1 95.56 164 ILE B O 1
ATOM 2977 N N . LYS B 1 165 ? -18.484 -10.492 -12.602 1 94.25 165 LYS B N 1
ATOM 2978 C CA . LYS B 1 165 ? -19.25 -11.602 -12.039 1 94.25 165 LYS B CA 1
ATOM 2979 C C . LYS B 1 165 ? -19.141 -12.852 -12.906 1 94.25 165 LYS B C 1
ATOM 2981 O O . LYS B 1 165 ? -19.062 -13.961 -12.391 1 94.25 165 LYS B O 1
ATOM 2986 N N . ASP B 1 166 ? -19.047 -12.68 -14.164 1 93.62 166 ASP B N 1
ATOM 2987 C CA . ASP B 1 166 ? -19.062 -13.836 -15.062 1 93.62 166 ASP B CA 1
ATOM 2988 C C . ASP B 1 166 ? -17.641 -14.328 -15.344 1 93.62 166 ASP B C 1
ATOM 2990 O O . ASP B 1 166 ? -17.453 -15.352 -16 1 93.62 166 ASP B O 1
ATOM 2994 N N . LEU B 1 167 ? -16.703 -13.625 -14.797 1 94.81 167 LEU B N 1
ATOM 2995 C CA . LEU B 1 167 ? -15.312 -13.93 -15.141 1 94.81 167 LEU B CA 1
ATOM 2996 C C . LEU B 1 167 ? -14.609 -14.641 -13.992 1 94.81 167 LEU B C 1
ATOM 2998 O O . LEU B 1 167 ? -13.609 -15.336 -14.211 1 94.81 167 LEU B O 1
ATOM 3002 N N . ILE B 1 168 ? -15.094 -14.5 -12.766 1 93.5 168 ILE B N 1
ATOM 3003 C CA . ILE B 1 168 ? -14.383 -15.008 -11.602 1 93.5 168 ILE B CA 1
ATOM 3004 C C . ILE B 1 168 ? -15.109 -16.234 -11.039 1 93.5 168 ILE B C 1
ATOM 3006 O O . ILE B 1 168 ? -16.328 -16.234 -10.945 1 93.5 168 ILE B O 1
ATOM 3010 N N . GLY B 1 169 ? -14.344 -17.25 -10.805 1 89.38 169 GLY B N 1
ATOM 3011 C CA . GLY B 1 169 ? -14.914 -18.438 -10.219 1 89.38 169 GLY B CA 1
ATOM 3012 C C . GLY B 1 169 ? -15.023 -18.375 -8.703 1 89.38 169 GLY B C 1
ATOM 3013 O O . GLY B 1 169 ? -14.656 -17.359 -8.102 1 89.38 169 GLY B O 1
ATOM 3014 N N . ASN B 1 170 ? -15.57 -19.453 -8.133 1 88.75 170 ASN B N 1
ATOM 3015 C CA . ASN B 1 170 ? -15.688 -19.531 -6.68 1 88.75 170 ASN B CA 1
ATOM 3016 C C . ASN B 1 170 ? -14.336 -19.781 -6.016 1 88.75 170 ASN B C 1
ATOM 3018 O O . ASN B 1 170 ? -13.414 -20.297 -6.648 1 88.75 170 ASN B O 1
ATOM 3022 N N . ASN B 1 171 ? -14.227 -19.344 -4.742 1 90.44 171 ASN B N 1
ATOM 3023 C CA . ASN B 1 171 ? -13.031 -19.547 -3.928 1 90.44 171 ASN B CA 1
ATOM 3024 C C . ASN B 1 171 ? -11.781 -19.016 -4.625 1 90.44 171 ASN B C 1
ATOM 3026 O O . ASN B 1 171 ? -10.797 -19.734 -4.785 1 90.44 171 ASN B O 1
ATOM 3030 N N . SER B 1 172 ? -11.898 -17.766 -4.988 1 93.5 172 SER B N 1
ATOM 3031 C CA . SER B 1 172 ? -10.82 -17.141 -5.75 1 93.5 172 SER B CA 1
ATOM 3032 C C . SER B 1 172 ? -10.406 -15.805 -5.133 1 93.5 172 SER B C 1
ATOM 3034 O O . SER B 1 172 ? -11.195 -15.156 -4.441 1 93.5 172 SER B O 1
ATOM 3036 N N . LEU B 1 173 ? -9.18 -15.531 -5.297 1 95.12 173 LEU B N 1
ATOM 3037 C CA . LEU B 1 173 ? -8.664 -14.18 -5.121 1 95.12 173 LEU B CA 1
ATOM 3038 C C . LEU B 1 173 ? -8.539 -13.469 -6.465 1 95.12 173 LEU B C 1
ATOM 3040 O O . LEU B 1 173 ? -8.125 -14.07 -7.453 1 95.12 173 LEU B O 1
ATOM 3044 N N . PHE B 1 174 ? -8.922 -12.203 -6.445 1 96.94 174 PHE B N 1
ATOM 3045 C CA . PHE B 1 174 ? -8.797 -11.531 -7.73 1 96.94 174 PHE B CA 1
ATOM 3046 C C . PHE B 1 174 ? -8.266 -10.117 -7.547 1 96.94 174 PHE B C 1
ATOM 3048 O O . PHE B 1 174 ? -8.398 -9.531 -6.473 1 96.94 174 PHE B O 1
ATOM 3055 N N . ILE B 1 175 ? -7.648 -9.641 -8.57 1 97.69 175 ILE B N 1
ATOM 3056 C CA . ILE B 1 175 ? -7.059 -8.312 -8.641 1 97.69 175 ILE B CA 1
ATOM 3057 C C . ILE B 1 175 ? -7.395 -7.668 -9.984 1 97.69 175 ILE B C 1
ATOM 3059 O O . ILE B 1 175 ? -7.215 -8.289 -11.039 1 97.69 175 ILE B O 1
ATOM 3063 N N . LEU B 1 176 ? -7.961 -6.48 -9.969 1 97.81 176 LEU B N 1
ATOM 3064 C CA . LEU B 1 176 ? -8.109 -5.676 -11.18 1 97.81 176 LEU B CA 1
ATOM 3065 C C . LEU B 1 176 ? -6.973 -4.672 -11.312 1 97.81 176 LEU B C 1
ATOM 3067 O O . LEU B 1 176 ? -6.848 -3.756 -10.492 1 97.81 176 LEU B O 1
ATOM 3071 N N . TRP B 1 177 ? -6.207 -4.883 -12.352 1 97.81 177 TRP B N 1
ATOM 3072 C CA . TRP B 1 177 ? -5.027 -4.059 -12.586 1 97.81 177 TRP B CA 1
ATOM 3073 C C . TRP B 1 177 ? -5.32 -2.965 -13.609 1 97.81 177 TRP B C 1
ATOM 3075 O O . TRP B 1 177 ? -5.93 -3.227 -14.648 1 97.81 177 TRP B O 1
ATOM 3085 N N . ASN B 1 178 ? -4.848 -1.734 -13.273 1 97.06 178 ASN B N 1
ATOM 3086 C CA . ASN B 1 178 ? -4.848 -0.666 -14.266 1 97.06 178 ASN B CA 1
ATOM 3087 C C . ASN B 1 178 ? -3.631 -0.751 -15.188 1 97.06 178 ASN B C 1
ATOM 3089 O O . ASN B 1 178 ? -3.689 -0.33 -16.344 1 97.06 178 ASN B O 1
ATOM 3093 N N . HIS B 1 179 ? -2.58 -1.156 -14.625 1 95.25 179 HIS B N 1
ATOM 3094 C CA . HIS B 1 179 ? -1.335 -1.493 -15.305 1 95.25 179 HIS B CA 1
ATOM 3095 C C . HIS B 1 179 ? -0.866 -2.896 -14.938 1 95.25 179 HIS B C 1
ATOM 3097 O O . HIS B 1 179 ? -0.721 -3.215 -13.758 1 95.25 179 HIS B O 1
ATOM 3103 N N . TYR B 1 180 ? -0.698 -3.678 -15.984 1 96.06 180 TYR B N 1
ATOM 3104 C CA . TYR B 1 180 ? -0.421 -5.086 -15.711 1 96.06 180 TYR B CA 1
ATOM 3105 C C . TYR B 1 180 ? 0.799 -5.559 -16.484 1 96.06 180 TYR B C 1
ATOM 3107 O O . TYR B 1 180 ? 0.889 -5.352 -17.703 1 96.06 180 TYR B O 1
ATOM 3115 N N . ARG B 1 181 ? 1.734 -6.039 -15.758 1 95.19 181 ARG B N 1
ATOM 3116 C CA . ARG B 1 181 ? 2.867 -6.75 -16.344 1 95.19 181 ARG B CA 1
ATOM 3117 C C . ARG B 1 181 ? 2.809 -8.234 -16.016 1 95.19 181 ARG B C 1
ATOM 3119 O O . ARG B 1 181 ? 3.119 -8.648 -14.891 1 95.19 181 ARG B O 1
ATOM 3126 N N . LYS B 1 182 ? 2.584 -8.961 -17.094 1 96.5 182 LYS B N 1
ATOM 3127 C CA . LYS B 1 182 ? 2.418 -10.398 -16.891 1 96.5 182 LYS B CA 1
ATOM 3128 C C . LYS B 1 182 ? 3.625 -11 -16.188 1 96.5 182 LYS B C 1
ATOM 3130 O O . LYS B 1 182 ? 4.75 -10.523 -16.344 1 96.5 182 LYS B O 1
ATOM 3135 N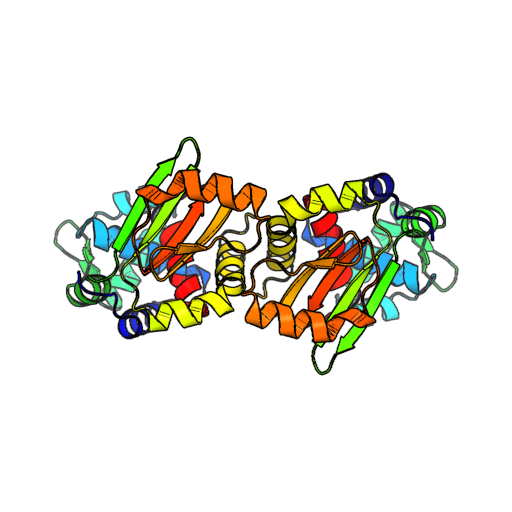 N . TYR B 1 183 ? 3.514 -12.008 -15.477 1 97.69 183 TYR B N 1
ATOM 3136 C CA . TYR B 1 183 ? 4.438 -12.805 -14.68 1 97.69 183 TYR B CA 1
ATOM 3137 C C . TYR B 1 183 ? 4.969 -12.008 -13.492 1 97.69 183 TYR B C 1
ATOM 3139 O O . TYR B 1 183 ? 5.07 -12.523 -12.383 1 97.69 183 TYR B O 1
ATOM 3147 N N . ILE B 1 184 ? 5.379 -10.719 -13.781 1 97.69 184 ILE B N 1
ATOM 3148 C CA . ILE B 1 184 ? 5.902 -9.898 -12.688 1 97.69 184 ILE B CA 1
ATOM 3149 C C . ILE B 1 184 ? 4.793 -9.609 -11.68 1 97.69 184 ILE B C 1
ATOM 3151 O O . ILE B 1 184 ? 4.953 -9.859 -10.484 1 97.69 184 ILE B O 1
ATOM 3155 N N . TYR B 1 185 ? 3.688 -9.188 -12.156 1 97.69 185 TYR B N 1
ATOM 3156 C CA . TYR B 1 185 ? 2.611 -8.812 -11.242 1 97.69 185 TYR B CA 1
ATOM 3157 C C . TYR B 1 185 ? 1.919 -10.055 -10.68 1 97.69 185 TYR B C 1
ATOM 3159 O O . TYR B 1 185 ? 1.455 -10.047 -9.539 1 97.69 185 TYR B O 1
ATOM 3167 N N . ASP B 1 186 ? 1.934 -11.125 -11.469 1 97.56 186 ASP B N 1
ATOM 3168 C CA . ASP B 1 186 ? 1.482 -12.391 -10.906 1 97.56 186 ASP B CA 1
ATOM 3169 C C . ASP B 1 186 ? 2.369 -12.828 -9.742 1 97.56 186 ASP B C 1
ATOM 3171 O O . ASP B 1 186 ? 1.873 -13.312 -8.727 1 97.56 186 ASP B O 1
ATOM 3175 N N . SER B 1 187 ? 3.637 -12.625 -9.93 1 97.81 187 SER B N 1
ATOM 3176 C CA . SER B 1 187 ? 4.594 -13 -8.891 1 97.81 187 SER B CA 1
ATOM 3177 C C . SER B 1 187 ? 4.445 -12.117 -7.66 1 97.81 187 SER B C 1
ATOM 3179 O O . SER B 1 187 ? 4.582 -12.594 -6.531 1 97.81 187 SER B O 1
ATOM 3181 N N . ILE B 1 188 ? 4.172 -10.898 -7.898 1 98 188 ILE B N 1
ATOM 3182 C CA . ILE B 1 188 ? 3.93 -9.992 -6.785 1 98 188 ILE B CA 1
ATOM 3183 C C . ILE B 1 188 ? 2.691 -10.438 -6.012 1 98 188 ILE B C 1
ATOM 3185 O O . ILE B 1 188 ? 2.707 -10.492 -4.781 1 98 188 ILE B O 1
ATOM 3189 N N . ALA B 1 189 ? 1.65 -10.781 -6.727 1 97.19 189 ALA B N 1
ATOM 3190 C CA . ALA B 1 189 ? 0.42 -11.25 -6.094 1 97.19 189 ALA B CA 1
ATOM 3191 C C . ALA B 1 189 ? 0.666 -12.523 -5.289 1 97.19 189 ALA B C 1
ATOM 3193 O O . ALA B 1 189 ? 0.257 -12.625 -4.133 1 97.19 189 ALA B O 1
ATOM 3194 N N . LEU B 1 190 ? 1.39 -13.398 -5.859 1 96.19 190 LEU B N 1
ATOM 3195 C CA . LEU B 1 190 ? 1.655 -14.672 -5.191 1 96.19 190 LEU B CA 1
ATOM 3196 C C . LEU B 1 190 ? 2.555 -14.469 -3.977 1 96.19 190 LEU B C 1
ATOM 3198 O O . LEU B 1 190 ? 2.334 -15.078 -2.926 1 96.19 190 LEU B O 1
ATOM 3202 N N . PHE B 1 191 ? 3.512 -13.672 -4.148 1 97.06 191 PHE B N 1
ATOM 3203 C CA . PHE B 1 191 ? 4.402 -13.383 -3.031 1 97.06 191 PHE B CA 1
ATOM 3204 C C . PHE B 1 191 ? 3.646 -12.68 -1.905 1 97.06 191 PHE B C 1
ATOM 3206 O O . PHE B 1 191 ? 3.889 -12.953 -0.727 1 97.06 191 PHE B O 1
ATOM 3213 N N . SER B 1 192 ? 2.809 -11.805 -2.268 1 96.44 192 SER B N 1
ATOM 3214 C CA . SER B 1 192 ? 1.998 -11.109 -1.27 1 96.44 192 SER B CA 1
ATOM 3215 C C . SER B 1 192 ? 1.079 -12.086 -0.536 1 96.44 192 SER B C 1
ATOM 3217 O O . SER B 1 192 ? 0.867 -11.953 0.671 1 96.44 192 SER B O 1
ATOM 3219 N N . LEU B 1 193 ? 0.547 -13.008 -1.309 1 94.81 193 LEU B N 1
ATOM 3220 C CA . LEU B 1 193 ? -0.26 -14.062 -0.698 1 94.81 193 LEU B CA 1
ATOM 3221 C C . LEU B 1 193 ? 0.562 -14.867 0.303 1 94.81 193 LEU B C 1
ATOM 3223 O O . LEU B 1 193 ? 0.11 -15.117 1.422 1 94.81 193 LEU B O 1
ATOM 3227 N N . TYR B 1 194 ? 1.732 -15.203 -0.073 1 93.81 194 TYR B N 1
ATOM 3228 C CA . TYR B 1 194 ? 2.676 -15.906 0.792 1 93.81 194 TYR B CA 1
ATOM 3229 C C . TYR B 1 194 ? 2.93 -15.117 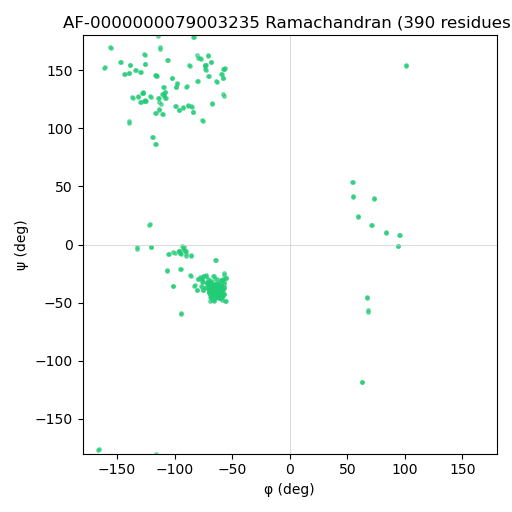2.072 1 93.81 194 TYR B C 1
ATOM 3231 O O . TYR B 1 194 ? 3.004 -15.695 3.16 1 93.81 194 TYR B O 1
ATOM 3239 N N . LYS B 1 195 ? 2.984 -13.812 2.037 1 94.31 195 LYS B N 1
ATOM 3240 C CA . LYS B 1 195 ? 3.309 -12.961 3.178 1 94.31 195 LYS B CA 1
ATOM 3241 C C . LYS B 1 195 ? 2.152 -12.914 4.176 1 94.31 195 LYS B C 1
ATOM 3243 O O . LYS B 1 195 ? 2.357 -12.633 5.355 1 94.31 195 LYS B O 1
ATOM 3248 N N . VAL B 1 196 ? 0.997 -13.133 3.688 1 92.5 196 VAL B N 1
ATOM 3249 C CA . VAL B 1 196 ? -0.143 -12.977 4.586 1 92.5 196 VAL B CA 1
ATOM 3250 C C . VAL B 1 196 ? -0.617 -14.344 5.062 1 92.5 196 VAL B C 1
ATOM 3252 O O . VAL B 1 196 ? -1.546 -14.438 5.871 1 92.5 196 VAL B O 1
ATOM 3255 N N . LEU B 1 197 ? -0.075 -15.375 4.535 1 87.88 197 LEU B N 1
ATOM 3256 C CA . LEU B 1 197 ? -0.38 -16.719 5.004 1 87.88 197 LEU B CA 1
ATOM 3257 C C . LEU B 1 197 ? 0.416 -17.047 6.262 1 87.88 197 LEU B C 1
ATOM 3259 O O . LEU B 1 197 ? 1.537 -16.578 6.438 1 87.88 197 LEU B O 1
#

Secondary structure (DSSP, 8-state):
-PPP-HHHHHHHHHHSS-SSHHHHHHHHHHHHHHHHHSEE-HHHHHHHH---HHHHHHHHHHHHHTTSEEE-SS-EEE-HHHHHHHTT-EEEEEEETTEEEEEEE---HHHHHHHGGGHHHHHHHHHHHH--TTTEEEEEEEETTEEE-TTS-HHHHHHHHHHHTTT--SSEEEEEESS--TTHHHHHHHHHHHHH-/-PPP-HHHHHHHHHHSS-SSHHHHHHHHHHHHHHHHHSEE-HHHHHHHH---HHHHHHHHHHHHHTTSEEE-SS-EEE-HHHHHHHTT-EEEEEEETTEEEEEEE---HHHHHHHGGGHHHHHHHHHHHH--TTTEEEEEEEETTEEE-TTS-HHHHHHHHHHHTTT--SSEEEEEESS--TTHHHHHHHHHHHHH-

Foldseek 3Di:
DDAQDLVLLLVVLVLQDDDDLLLSLVLQLLLVVQLVVQKDALVVSCVQQVPDSVVSVVSLVSCCVSQQWHDDPGIIGGHPSNNVN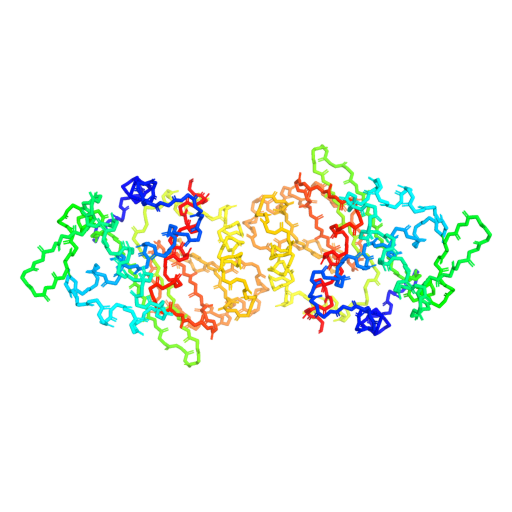CVNWDWDWDDDPLKIKIKTDRHDLVLVVQCQVCVVQLVVQLCVNVVDPQFFDWKWAAAPLDTDTPPDDPVVVVVVCVVCSVPYDHGMIMTMTSDDRPSSSVSSSSSSSSVSD/DDAQDLVLLLVVLVLQDDDDLLLSLVLQLLLVVQLVVQKDALVVSCVQQVPDSVVSVVSLVSCCVSQQWHDDPGIIGGHPVNNVNCVNWDWDWDDDPLKIKIKTDRHDLVLLVQCQVCVVQLVVQLCVNVVDPQFFDWKWAAAPLDTDTPPDPPVVVVVVCVVCSVPYDHGMIMTMTSDDRPSSSVSSSSSSSSVSD

pLDDT: mean 93.17, std 5.81, range [49.75, 98.44]

Nearest PDB structures (foldseek):
  5aiq-assembly2_B  TM=7.233E-01  e=5.934E-02  Neisseria meningitidis serogroup B
  4qvg-assembly1_A  TM=8.080E-01  e=1.886E-01  Streptosporangium sibiricum
  5hsm-assembly1_A-2  TM=7.066E-01  e=9.741E-02  Mycobacterium tuberculosis H37Rv
  1u2w-assembly1_A  TM=7.225E-01  e=2.773E-01  Staphylococcus aureus
  2pfb-assembly1_A  TM=6.962E-01  e=1.785E-01  Xanthomonas campestris

Sequence (394 aa):
MNSIDMDQLVRLINELPGISERDKIKYLSIILLYYENKCAGRVFVHKTLGYTERKTRSSISKLVDKGFLHKTNYSVCISEQVSKTLQGLVINRYILGKQVLVSINSFPQEILENIKYKILRFRDYIVIHTMDPYSLEITGYTIRDKINIPGLPEELAIKYRKLIKDLIGNNSLFILWNHYRKYIYDSIALFSLYKVLMNSIDMDQLVRLINELPGISERDKIKYLSIILLYYENKCAGRVFVHKTLGYTERKTRSSISKLVDKGFLHKTNYSVCISEQVSKTLQGLVINRYILGKQVLVSINSFPQEILENIKYKILRFRDYIVIHTMDPYSLEITGYTIRDKINIPGLPEELAIKYRKLIKDLIGNNSLFILWNHYRKYIYDSIALFSLYKVL

Radius of gyration: 23.68 Å; Cα contacts (8 Å, |Δi|>4): 637; chains: 2; bounding box: 46×66×50 Å

Organism: Staphylothermus marinus (strain ATCC 43588 / DSM 3639 / JCM 9404 / F1) (NCBI:txid399550)

Solvent-accessible surface area (backbone atoms only — not comparable to full-atom values): 20824 Å² total; per-residue (Å²): 131,66,48,38,47,61,68,52,47,46,52,52,60,69,67,40,64,66,87,48,72,68,42,35,32,52,53,42,18,52,50,48,50,25,60,77,54,43,48,48,44,69,68,57,50,19,68,69,69,68,49,52,65,68,58,41,51,52,49,51,51,52,34,34,74,70,54,49,26,42,78,54,99,81,35,38,27,50,22,70,68,52,46,60,49,46,64,20,58,42,77,46,75,42,81,54,86,80,26,38,39,36,32,42,36,37,46,50,64,70,57,51,62,53,40,54,76,37,43,53,49,30,49,36,43,34,33,46,74,63,68,37,62,68,30,57,71,48,50,35,37,21,56,91,77,37,83,43,50,57,38,50,49,66,76,58,36,50,56,51,45,68,73,42,59,90,75,56,62,60,31,19,41,36,38,35,20,51,54,80,49,79,39,51,51,54,21,37,50,51,51,19,49,53,69,69,99,128,66,48,38,47,61,69,51,48,46,51,52,60,70,66,40,64,67,87,48,70,69,42,35,32,51,52,42,17,54,48,49,48,24,61,77,53,43,50,47,44,69,66,57,50,19,67,69,69,68,49,52,64,69,57,40,51,53,50,52,50,52,34,35,75,70,53,49,25,41,80,54,97,80,36,37,26,50,22,69,68,52,48,58,49,45,65,19,58,42,76,45,77,41,81,55,87,78,26,38,39,38,34,44,37,38,46,51,65,71,58,49,62,53,41,53,79,38,44,54,49,30,50,37,43,35,34,46,73,64,69,37,61,68,31,56,70,49,51,36,38,21,56,91,78,37,82,43,51,57,38,50,51,65,75,58,35,50,55,51,46,68,71,41,58,90,74,58,64,59,31,18,41,36,38,35,22,51,54,77,49,77,39,50,50,55,20,36,50,51,51,20,48,53,71,68,99